Protein AF-A0A521H510-F1 (afdb_monomer_lite)

Sequence (678 aa):
MLIAHLLLVVLGCARPAQAVQDKAAEFQSQFDAALAARDNDGMDRLLQRYKDQAIDLFLLKADARAASPAPALDQWVDGFVASWDRVFKTPFARNYDRYLQLLDAQRRAGRAKLLSQVLAPLNTRHIEAIDKKDSGYWQPIQIEVESLINGLEQTGDLYFLAFACNIKGNAWNLAYNQKGGDNKKALDAYTRCVQARERLGLTNDAFYASVKGIRAEVMSVLGIPDPDAPKGTPAKPKAPPEAIPPVEGTDWANFELQPGFDDRPEQVSQPSDLADLERHSWLQFSVQDPGTAVEIPLLEPKVSLRRRGLNEFVLDGGAALSEPFALQPKPAVVEYERKHADGSVSGHALMLACGSEQDSFQGATLNLALRSEKGSVSTVFVRSVATRTGRTPFGDITFYDLNGDGQFGYSELKQVGENGLIPDTWLYRYDAVMLGKSKRAWPYSPWLANAKGEWFELTLPEPGKAASVRLRPVAPKLGSLKISFKGPKDLELASLVFVSESGATKGLTVDAAGGKGGVVTLPIGRYQFQQGLLRGKDGAEAIILPPASEVVRVDVEEGQAVALDFGAPFRLSVSGKVQGRQLLVDAKTLHVVGAAGERYERLVGAPLFNVEVFVKGGKSAKLAASGTDEMNSDWSRCFVPQDATLTLKEGEKTASVRLALKKHPWFGNLESDWIEVQ

Foldseek 3Di:
DVLLVLLVLLLDPDDDDDDDPPLLVVLVVQCLVCLVVVPLVSNLVSCVVSVSSLVSVLLSLLLVCLVDNDPSSVSSLVSSQVSCCVNVVFCQSVLQSVLSNPQDPVLNVLVSCLSRVQSSVLSVLLVVLQVVLELVSLVVNLVRLVVSLVSCVVSVPLVVNLVSLQSNLQSQDCLRRVPRHDLVSSLVSLVSSLVSCVVSRNCPDPVNVVSVVVNLLSCLVVVHDDPPPDPDDDDPSPQPQLFWAFDPPWDKDKWFWAKDFDPCLVQAQEFFQCSFPDLLSFDKDKDAAAQDWDWRPLAPVTKIWHHNHLFWIWIDQPPDIWDIDGAAQPWDKTKDWHQHPVRDIHIFIKIKHWDDCFDDFLNFTAGQHRDNDHPDIHMMGMFGRMWIWTQDPQAIKIKGDGVRRLWTDDPDWDWDDGFFAFPPDTATTFIWMAGHDDNYTWGDFQKDAYPVRWIKGKDQPDTGVSRMMIIGTIDAQKFKEAEAEPFWPQKAWSWWKKAFPDPSRHRDIGTQRPDDNSIDMDHFGKIWGAKTWIDGPPRWIKIKGAAPVDIDMDGTDGHYYDYDYWHPPKAWDWAWADDQFKIKTDQSRIFIAHPNRITITQGTPFAPAFKWKDWVVFDIDTQHQDHNVVCNVPVSSSHTGHMDMDGHDPPDRKIWMKIWDAQRPTNHTHIHDTDIHD

Secondary structure (DSSP, 8-state):
-HHHHHHHHHH-----SS----HHHHHHHHHHHHHHTT-HHHHHHHHHHSHHHHHHHHHHHHHHHHHS--HHHHHHHHHHHHHHHHHT--SHHHHHHHHHHH--HHHHHHHHHIIIIIIHHHHHHHHHHHHH--HHHHHHHHHHHHHHHHHHHHHT-HHHHHHHHHHHHHHH-TTT-TTT--HHHHHHHHHHHHHHHHHHT--SSHHHHHHHHHHHHHHHHTTPPPTTS-SSS-------TT--PBPTT--PEEEE-EEEE-S-GGGSB-SSGGG-S-GGGSEEEEE-STT-EEEPTT-SS--EEEE-SSSEEEEE-BS-BPPPEE--SS-EEEEEEEE-TTS-EEEEEEEEEE--TTEEETTEEE--PPP-STT--EEEEEEE-EEEEE--TT--EEEE--SSSS-B--SSPPEE--TTSPTT--EE---EEEESS-SBPEEP-SEEE-TTS-EEEEE-SSTBT--EEEEEEE---EEEEEEEEEPPTTEEEEEEEEEE--GGGTT-EEE-TT-BTTEEEEESEEEEEEEEEEEEGGG-EEEEE--TT---EEEE-TT-EEEEEEE-S-EEEEEEEEETTEEEEEEEEEEEE-TTS-EEEEEESS--TTEEEEETTS--EEEPPPPHHHHHH-GGGGTS---EEEEPPTT---EEEEEEEEEETTTEEEE--PEEE-

pLDDT: mean 88.71, std 13.15, range [24.39, 98.31]

Structure (mmCIF, N/CA/C/O backbone):
data_AF-A0A521H510-F1
#
_entry.id   AF-A0A521H510-F1
#
loop_
_atom_site.group_PDB
_atom_site.id
_atom_site.type_symbol
_atom_site.label_atom_id
_atom_site.label_alt_id
_atom_site.label_comp_id
_atom_site.label_asym_id
_atom_site.label_entity_id
_atom_site.label_seq_id
_atom_site.pdbx_PDB_ins_code
_atom_site.Cartn_x
_atom_site.Cartn_y
_atom_site.Cartn_z
_atom_site.occupancy
_atom_site.B_iso_or_equiv
_atom_site.auth_seq_id
_atom_site.auth_comp_id
_atom_site.auth_asym_id
_atom_site.auth_atom_id
_atom_site.pdbx_PDB_model_num
ATOM 1 N N . MET A 1 1 ? -6.915 9.053 44.719 1.00 28.36 1 MET A N 1
ATOM 2 C CA . MET A 1 1 ? -7.710 8.739 43.508 1.00 28.36 1 MET A CA 1
ATOM 3 C C . MET A 1 1 ? -7.028 9.133 42.193 1.00 28.36 1 MET A C 1
ATOM 5 O O . MET A 1 1 ? -7.152 8.360 41.259 1.00 28.36 1 MET A O 1
ATOM 9 N N . LEU A 1 2 ? -6.253 10.228 42.102 1.00 24.39 2 LEU A N 1
ATOM 10 C CA . LEU A 1 2 ? -5.553 10.615 40.854 1.00 24.39 2 LEU A CA 1
ATOM 11 C C . LEU A 1 2 ? -4.438 9.642 40.392 1.00 24.39 2 LEU A C 1
ATOM 13 O O . LEU A 1 2 ? -4.157 9.548 39.204 1.00 24.39 2 LEU A O 1
ATOM 17 N N . ILE A 1 3 ? -3.814 8.899 41.314 1.00 31.09 3 ILE A N 1
ATOM 18 C CA . ILE A 1 3 ? -2.677 8.000 41.020 1.00 31.09 3 ILE A CA 1
ATOM 19 C C . ILE A 1 3 ? -3.128 6.696 40.326 1.00 31.09 3 ILE A C 1
ATOM 21 O O . ILE A 1 3 ? -2.411 6.167 39.484 1.00 31.09 3 ILE A O 1
ATOM 25 N N . ALA A 1 4 ? -4.351 6.223 40.600 1.00 28.03 4 ALA A N 1
ATOM 26 C CA . ALA A 1 4 ? -4.884 4.980 40.032 1.00 28.03 4 ALA A CA 1
ATOM 27 C C . ALA A 1 4 ? -5.248 5.096 38.538 1.00 28.03 4 ALA A C 1
ATOM 29 O O . ALA A 1 4 ? -5.201 4.104 37.824 1.00 28.03 4 ALA A O 1
ATOM 30 N N . HIS A 1 5 ? -5.580 6.300 38.054 1.00 28.05 5 HIS A N 1
ATOM 31 C CA . HIS A 1 5 ? -5.849 6.538 36.629 1.00 28.05 5 HIS A CA 1
ATOM 32 C C . HIS A 1 5 ? -4.570 6.724 35.799 1.00 28.05 5 HIS A C 1
ATOM 34 O O . HIS A 1 5 ? -4.586 6.451 34.605 1.00 28.05 5 HIS A O 1
ATOM 40 N N . LEU A 1 6 ? -3.453 7.143 36.408 1.00 30.81 6 LEU A N 1
ATOM 41 C CA . LEU A 1 6 ? -2.207 7.376 35.670 1.00 30.81 6 LEU A CA 1
ATOM 42 C C . LEU A 1 6 ? -1.414 6.087 35.393 1.00 30.81 6 LEU A C 1
ATOM 44 O O . LEU A 1 6 ? -0.767 5.990 34.358 1.00 30.81 6 LEU A O 1
ATOM 48 N N . LEU A 1 7 ? -1.491 5.081 36.273 1.00 32.25 7 LEU A N 1
ATOM 49 C CA . LEU A 1 7 ? -0.835 3.777 36.074 1.00 32.25 7 LEU A CA 1
ATOM 50 C C . LEU A 1 7 ? -1.462 2.957 34.931 1.00 32.25 7 LEU A C 1
ATOM 52 O O . LEU A 1 7 ? -0.747 2.239 34.236 1.00 32.25 7 LEU A O 1
ATOM 56 N N . LEU A 1 8 ? -2.763 3.136 34.672 1.00 32.47 8 LEU A N 1
ATOM 57 C CA . LEU A 1 8 ? -3.479 2.510 33.551 1.00 32.47 8 LEU A CA 1
ATOM 58 C C . LEU A 1 8 ? -3.035 3.038 32.173 1.00 32.47 8 LEU A C 1
ATOM 60 O O . LEU A 1 8 ? -3.148 2.321 31.184 1.00 32.47 8 LEU A O 1
ATOM 64 N N . VAL A 1 9 ? -2.476 4.251 32.104 1.00 33.69 9 VAL A N 1
ATOM 65 C CA . VAL A 1 9 ? -1.975 4.856 30.852 1.00 33.69 9 VAL A CA 1
ATOM 66 C C . VAL A 1 9 ? -0.532 4.426 30.538 1.00 33.69 9 VAL A C 1
ATOM 68 O O . VAL A 1 9 ? -0.097 4.508 29.395 1.00 33.69 9 VAL A O 1
ATOM 71 N N . VAL A 1 10 ? 0.217 3.919 31.524 1.00 35.44 10 VAL A N 1
ATOM 72 C CA . VAL A 1 10 ? 1.638 3.549 31.355 1.00 35.44 10 VAL A CA 1
ATOM 73 C C . VAL A 1 10 ? 1.835 2.072 30.991 1.00 35.44 10 VAL A C 1
ATOM 75 O O . VAL A 1 10 ? 2.850 1.732 30.390 1.00 35.44 10 VAL A O 1
ATOM 78 N N . LEU A 1 11 ? 0.871 1.199 31.303 1.00 35.53 11 LEU A N 1
ATOM 79 C CA . LEU A 1 11 ? 0.959 -0.252 31.057 1.00 35.53 11 LEU A CA 1
ATOM 80 C C . LEU A 1 11 ? 0.104 -0.747 29.879 1.00 35.53 11 LEU A C 1
ATOM 82 O O . LEU A 1 11 ? 0.284 -1.867 29.407 1.00 35.53 11 LEU A O 1
ATOM 86 N N . GLY A 1 12 ? -0.784 0.093 29.347 1.00 28.39 12 GLY A N 1
ATOM 87 C CA . GLY A 1 12 ? -1.582 -0.241 28.175 1.00 28.39 12 GLY A CA 1
ATOM 88 C C . GLY A 1 12 ? -0.794 -0.042 26.886 1.00 28.39 12 GLY A C 1
ATOM 89 O O . GLY A 1 12 ? -0.550 1.090 26.477 1.00 28.39 12 GLY A O 1
ATOM 90 N N . CYS A 1 13 ? -0.460 -1.133 26.195 1.00 33.91 13 CYS A N 1
ATOM 91 C CA . CYS A 1 13 ? -0.277 -1.085 24.747 1.00 33.91 13 CYS A CA 1
ATOM 92 C C . CYS A 1 13 ? -1.532 -0.428 24.147 1.00 33.91 13 CYS A C 1
ATOM 94 O O . CYS A 1 13 ? -2.598 -1.047 24.125 1.00 33.91 13 CYS A O 1
ATOM 96 N N . ALA A 1 14 ? -1.428 0.831 23.720 1.00 29.92 14 ALA A N 1
ATOM 97 C CA . ALA A 1 14 ? -2.537 1.584 23.156 1.00 29.92 14 ALA A CA 1
ATOM 98 C C . ALA A 1 14 ? -2.890 1.022 21.770 1.00 29.92 14 ALA A C 1
ATOM 100 O O . ALA A 1 14 ? -2.390 1.468 20.743 1.00 29.92 14 ALA A O 1
ATOM 101 N N . ARG A 1 15 ? -3.755 0.005 21.753 1.00 27.97 15 ARG A N 1
ATOM 102 C CA . ARG A 1 15 ? -4.643 -0.263 20.620 1.00 27.97 15 ARG A CA 1
ATOM 103 C C . ARG A 1 15 ? -5.839 0.692 20.719 1.00 27.97 15 ARG A C 1
ATOM 105 O O . ARG A 1 15 ? -6.303 0.936 21.836 1.00 27.97 15 ARG A O 1
ATOM 112 N N . PRO A 1 16 ? -6.341 1.233 19.598 1.00 30.81 16 PRO A N 1
ATOM 113 C CA . PRO A 1 16 ? -7.510 2.098 19.614 1.00 30.81 16 PRO A CA 1
ATOM 114 C C . PRO A 1 16 ? -8.725 1.355 20.180 1.00 30.81 16 PRO A C 1
ATOM 116 O O . PRO A 1 16 ? -8.919 0.153 19.984 1.00 30.81 16 PRO A O 1
ATOM 119 N N . ALA A 1 17 ? -9.518 2.092 20.953 1.00 31.42 17 ALA A N 1
ATOM 120 C CA . ALA A 1 17 ? -10.677 1.596 21.668 1.00 31.42 17 ALA A CA 1
ATOM 121 C C . ALA A 1 17 ? -11.835 1.311 20.699 1.00 31.42 17 ALA A C 1
ATOM 123 O O . ALA A 1 17 ? -12.714 2.148 20.503 1.00 31.42 17 ALA A O 1
ATOM 124 N N . GLN A 1 18 ? -11.869 0.104 20.133 1.00 28.02 18 GLN A N 1
ATOM 125 C CA . GLN A 1 18 ? -13.088 -0.451 19.553 1.00 28.02 18 GLN A CA 1
ATOM 126 C C . GLN A 1 18 ? -13.189 -1.961 19.842 1.00 28.02 18 GLN A C 1
ATOM 128 O O . GLN A 1 18 ? -12.422 -2.775 19.343 1.00 28.02 18 GLN A O 1
ATOM 133 N N . ALA A 1 19 ? -14.129 -2.308 20.731 1.00 31.67 19 ALA A N 1
ATOM 134 C CA . ALA A 1 19 ? -14.704 -3.636 20.987 1.00 31.67 19 ALA A CA 1
ATOM 135 C C . ALA A 1 19 ? -13.761 -4.856 21.143 1.00 31.67 19 ALA A C 1
ATOM 137 O O . ALA A 1 19 ? -14.131 -5.975 20.786 1.00 31.67 19 ALA A O 1
ATOM 138 N N . VAL A 1 20 ? -12.595 -4.700 21.773 1.00 35.41 20 VAL A N 1
ATOM 139 C CA . VAL A 1 20 ? -11.949 -5.829 22.464 1.00 35.41 20 VAL A CA 1
ATOM 140 C C . VAL A 1 20 ? -12.736 -6.038 23.757 1.00 35.41 20 VAL A C 1
ATOM 142 O O . VAL A 1 20 ? -12.781 -5.129 24.580 1.00 35.41 20 VAL A O 1
ATOM 145 N N . GLN A 1 21 ? -13.396 -7.186 23.943 1.00 45.88 21 GLN A N 1
ATOM 146 C CA . GLN A 1 21 ? -13.890 -7.580 25.271 1.00 45.88 21 GLN A CA 1
ATOM 147 C C . GLN A 1 21 ? -12.770 -7.331 26.289 1.00 45.88 21 GLN A C 1
ATOM 149 O O . GLN A 1 21 ? -11.680 -7.883 26.134 1.00 45.88 21 GLN A O 1
ATOM 154 N N . ASP A 1 22 ? -13.010 -6.458 27.268 1.00 75.94 22 ASP A N 1
ATOM 155 C CA . ASP A 1 22 ? -12.006 -6.020 28.236 1.00 75.94 22 ASP A CA 1
ATOM 156 C C . ASP A 1 22 ? -11.557 -7.215 29.096 1.00 75.94 22 ASP A C 1
ATOM 158 O O . ASP A 1 22 ? -12.166 -7.556 30.110 1.00 75.94 22 ASP A O 1
ATOM 162 N N . LYS A 1 23 ? -10.500 -7.902 28.645 1.00 82.38 23 LYS A N 1
ATOM 163 C CA . LYS A 1 23 ? -9.947 -9.101 29.291 1.00 82.38 23 LYS A CA 1
ATOM 164 C C . LYS A 1 23 ? -9.502 -8.829 30.728 1.00 82.38 23 LYS A C 1
ATOM 166 O O . LYS A 1 23 ? -9.475 -9.762 31.526 1.00 82.38 23 LYS A O 1
ATOM 171 N N . ALA A 1 24 ? -9.150 -7.585 31.064 1.00 81.88 24 ALA A N 1
ATOM 172 C CA . ALA A 1 24 ? -8.790 -7.211 32.427 1.00 81.88 24 ALA A CA 1
ATOM 173 C C . ALA A 1 24 ? -10.034 -7.147 33.322 1.00 81.88 24 ALA A C 1
ATOM 175 O O . ALA A 1 24 ? -10.017 -7.706 34.420 1.00 81.88 24 ALA A O 1
ATOM 176 N N . ALA A 1 25 ? -11.132 -6.559 32.833 1.00 86.12 25 ALA A N 1
ATOM 177 C CA . ALA A 1 25 ? -12.419 -6.585 33.529 1.00 86.12 25 ALA A CA 1
ATOM 178 C C . ALA A 1 25 ? -12.971 -8.016 33.672 1.00 86.12 25 ALA A C 1
ATOM 180 O O . ALA A 1 25 ? -13.499 -8.377 34.725 1.00 86.12 25 ALA A O 1
ATOM 181 N N . GLU A 1 26 ? -12.801 -8.852 32.642 1.00 90.25 26 GLU A N 1
ATOM 182 C CA . GLU A 1 26 ? -13.177 -10.267 32.686 1.00 90.25 26 GLU A CA 1
ATOM 183 C C . GLU A 1 26 ? -12.358 -11.038 33.736 1.00 90.25 26 GLU A C 1
ATOM 185 O O . GLU A 1 26 ? -12.943 -11.716 34.586 1.00 90.25 26 GLU A O 1
ATOM 190 N N . PHE A 1 27 ? -11.025 -10.899 33.722 1.00 94.88 27 PHE A N 1
ATOM 191 C CA . PHE A 1 27 ? -10.153 -11.498 34.735 1.00 94.88 27 PHE A CA 1
ATOM 192 C C . PHE A 1 27 ? -10.546 -11.036 36.135 1.00 94.88 27 PHE A C 1
ATOM 194 O O . PHE A 1 27 ? -10.739 -11.873 37.011 1.00 94.88 27 PHE A O 1
ATOM 201 N N . GLN A 1 28 ? -10.716 -9.726 36.341 1.00 94.00 28 GLN A N 1
ATOM 202 C CA . GLN A 1 28 ? -11.084 -9.176 37.639 1.00 94.00 28 GLN A CA 1
ATOM 203 C C . GLN A 1 28 ? -12.392 -9.783 38.150 1.00 94.00 28 GLN A C 1
ATOM 205 O O . GLN A 1 28 ? -12.435 -10.272 39.274 1.00 94.00 28 GLN A O 1
ATOM 210 N N . SER A 1 29 ? -13.440 -9.793 37.324 1.00 94.19 29 SER A N 1
ATOM 211 C CA . SER A 1 29 ? -14.747 -10.320 37.719 1.00 94.19 29 SER A CA 1
ATOM 212 C C . SER A 1 29 ? -14.685 -11.806 38.090 1.00 94.19 29 SER A C 1
ATOM 214 O O . SER A 1 29 ? -15.239 -12.205 39.115 1.00 94.19 29 SER A O 1
ATOM 216 N N . GLN A 1 30 ? -13.987 -12.622 37.294 1.00 96.38 30 GLN A N 1
ATOM 217 C CA . GLN A 1 30 ? -13.863 -14.059 37.551 1.00 96.38 30 GLN A CA 1
ATOM 218 C C . GLN A 1 30 ? -12.960 -14.348 38.755 1.00 96.38 30 GLN A C 1
ATOM 220 O O . GLN A 1 30 ? -13.259 -15.243 39.546 1.00 96.38 30 GLN A O 1
ATOM 225 N N . PHE A 1 31 ? -11.884 -13.579 38.927 1.00 96.94 31 PHE A N 1
ATOM 226 C CA . PHE A 1 31 ? -10.966 -13.731 40.050 1.00 96.94 31 PHE A CA 1
ATOM 227 C C . PHE A 1 31 ? -11.627 -13.310 41.365 1.00 96.94 31 PHE A C 1
ATOM 229 O O . PHE A 1 31 ? -11.515 -14.031 42.351 1.00 96.94 31 PHE A O 1
ATOM 236 N N . ASP A 1 32 ? -12.386 -12.210 41.372 1.00 96.56 32 ASP A N 1
ATOM 237 C CA . ASP A 1 32 ? -13.161 -11.762 42.535 1.00 96.56 32 ASP A CA 1
ATOM 238 C C . ASP A 1 32 ? -14.206 -12.821 42.940 1.00 96.56 32 ASP A C 1
ATOM 240 O O . ASP A 1 32 ? -14.357 -13.126 44.126 1.00 96.56 32 ASP A O 1
ATOM 244 N N . ALA A 1 33 ? -14.879 -13.447 41.966 1.00 95.94 33 ALA A N 1
ATOM 245 C CA . ALA A 1 33 ? -15.822 -14.537 42.219 1.00 95.94 33 ALA A CA 1
ATOM 246 C C . ALA A 1 33 ? -15.136 -15.792 42.792 1.00 95.94 33 ALA A C 1
ATOM 248 O O . ALA A 1 33 ? -15.609 -16.354 43.783 1.00 95.94 33 ALA A O 1
ATOM 249 N N . ALA A 1 34 ? -14.004 -16.210 42.213 1.00 96.50 34 ALA A N 1
ATOM 250 C CA . ALA A 1 34 ? -13.229 -17.353 42.697 1.00 96.50 34 ALA A CA 1
ATOM 251 C C . ALA A 1 34 ? -12.675 -17.106 44.112 1.00 96.50 34 ALA A C 1
ATOM 253 O O . ALA A 1 34 ? -12.758 -17.978 44.978 1.00 96.50 34 ALA A O 1
ATOM 254 N N . LEU A 1 35 ? -12.190 -15.892 44.381 1.00 96.06 35 LEU A N 1
ATOM 255 C CA . LEU A 1 35 ? -11.701 -15.474 45.692 1.00 96.06 35 LEU A CA 1
ATOM 256 C C . LEU A 1 35 ? -12.816 -15.489 46.747 1.00 96.06 35 LEU A C 1
ATOM 258 O O . LEU A 1 35 ? -12.615 -16.011 47.847 1.00 96.06 35 LEU A O 1
ATOM 262 N N . ALA A 1 36 ? -14.002 -14.966 46.416 1.00 94.31 36 ALA A N 1
ATOM 263 C CA . ALA A 1 36 ? -15.166 -14.985 47.302 1.00 94.31 36 ALA A CA 1
ATOM 264 C C . ALA A 1 36 ? -15.626 -16.418 47.622 1.00 94.31 36 ALA A C 1
ATOM 266 O O . ALA A 1 36 ? -15.984 -16.714 48.763 1.00 94.31 36 ALA A O 1
ATOM 267 N N . ALA A 1 37 ? -15.551 -17.320 46.639 1.00 94.69 37 ALA A N 1
ATOM 268 C CA . ALA A 1 37 ? -15.860 -18.740 46.797 1.00 94.69 37 ALA A CA 1
ATOM 269 C C . ALA A 1 37 ? -14.739 -19.557 47.474 1.00 94.69 37 ALA A C 1
ATOM 271 O O . ALA A 1 37 ? -14.943 -20.735 47.763 1.00 94.69 37 ALA A O 1
ATOM 272 N N . ARG A 1 38 ? -13.566 -18.956 47.737 1.00 94.94 38 ARG A N 1
ATOM 273 C CA . ARG A 1 38 ? -12.333 -19.647 48.170 1.00 94.94 38 ARG A CA 1
ATOM 274 C C . ARG A 1 38 ? -11.912 -20.782 47.218 1.00 94.94 38 ARG A C 1
ATOM 276 O O . ARG A 1 38 ? -11.317 -21.770 47.649 1.00 94.94 38 ARG A O 1
ATOM 283 N N . ASP A 1 39 ? -12.208 -20.631 45.928 1.00 96.50 39 ASP A N 1
ATOM 284 C CA . ASP A 1 39 ? -11.853 -21.577 44.869 1.00 96.50 39 ASP A CA 1
ATOM 285 C C . ASP A 1 39 ? -10.398 -21.361 44.421 1.00 96.50 39 ASP A C 1
ATOM 287 O O . ASP A 1 39 ? -10.106 -20.591 43.501 1.00 96.50 39 ASP A O 1
ATOM 291 N N . ASN A 1 40 ? -9.467 -22.035 45.103 1.00 95.62 40 ASN A N 1
ATOM 292 C CA . ASN A 1 40 ? -8.037 -21.953 44.796 1.00 95.62 40 ASN A CA 1
ATOM 293 C C . ASN A 1 40 ? -7.705 -22.436 43.378 1.00 95.62 40 ASN A C 1
ATOM 295 O O . ASN A 1 40 ? -6.903 -21.796 42.701 1.00 95.62 40 ASN A O 1
ATOM 299 N N . ASP A 1 41 ? -8.347 -23.508 42.910 1.00 93.38 41 ASP A N 1
ATOM 300 C CA . ASP A 1 41 ? -8.105 -24.067 41.576 1.00 93.38 41 ASP A CA 1
ATOM 301 C C . ASP A 1 41 ? -8.668 -23.157 40.475 1.00 93.38 41 ASP A C 1
ATOM 303 O O . ASP A 1 41 ? -8.132 -23.090 39.366 1.00 93.38 41 ASP A O 1
ATOM 307 N N . GLY A 1 42 ? -9.772 -22.460 40.756 1.00 94.75 42 GLY A N 1
ATOM 308 C CA . GLY A 1 42 ? -10.321 -21.408 39.905 1.00 94.75 42 GLY A CA 1
ATOM 309 C C . GLY A 1 42 ? -9.362 -20.227 39.767 1.00 94.75 42 GLY A C 1
ATOM 310 O O . GLY A 1 42 ? -9.024 -19.851 38.644 1.00 94.75 42 GLY A O 1
ATOM 311 N N . MET A 1 43 ? -8.861 -19.693 40.887 1.00 96.69 43 MET A N 1
ATOM 312 C CA . MET A 1 43 ? -7.863 -18.612 40.885 1.00 96.69 43 MET A CA 1
ATOM 313 C C . MET A 1 43 ? -6.601 -19.003 40.100 1.00 96.69 43 MET A C 1
ATOM 315 O O . MET A 1 43 ? -6.151 -18.251 39.234 1.00 96.69 43 MET A O 1
ATOM 319 N N . ASP A 1 44 ? -6.086 -20.213 40.331 1.00 96.25 44 ASP A N 1
ATOM 320 C CA . ASP A 1 44 ? -4.866 -20.715 39.694 1.00 96.25 44 ASP A CA 1
ATOM 321 C C . ASP A 1 44 ? -5.028 -20.845 38.164 1.00 96.25 44 ASP A C 1
ATOM 323 O O . ASP A 1 44 ? -4.159 -20.418 37.396 1.00 96.25 44 ASP A O 1
ATOM 327 N N . ARG A 1 45 ? -6.178 -21.355 37.695 1.00 93.44 45 ARG A N 1
ATOM 328 C CA . ARG A 1 45 ? -6.511 -21.433 36.258 1.00 93.44 45 ARG A CA 1
ATOM 329 C C . ARG A 1 45 ? -6.647 -20.056 35.610 1.00 93.44 45 ARG A C 1
ATOM 331 O O . ARG A 1 45 ? -6.214 -19.870 34.471 1.00 93.44 45 ARG A O 1
ATOM 338 N N . LEU A 1 46 ? -7.225 -19.086 36.318 1.00 94.25 46 LEU A N 1
ATOM 339 C CA . LEU A 1 46 ? -7.366 -17.717 35.818 1.00 94.25 46 LEU A CA 1
ATOM 340 C C . LEU A 1 46 ? -6.006 -17.037 35.642 1.00 94.25 46 LEU A C 1
ATOM 342 O O . LEU A 1 46 ? -5.790 -16.404 34.610 1.00 94.25 46 LEU A O 1
ATOM 346 N N . LEU A 1 47 ? -5.067 -17.225 36.577 1.00 94.06 47 LEU A N 1
ATOM 347 C CA . LEU A 1 47 ? -3.701 -16.705 36.439 1.00 94.06 47 LEU A CA 1
ATOM 348 C C . LEU A 1 47 ? -2.952 -17.309 35.246 1.00 94.06 47 LEU A C 1
ATOM 350 O O . LEU A 1 47 ? -2.206 -16.605 34.568 1.00 94.06 47 LEU A O 1
ATOM 354 N N . GLN A 1 48 ? -3.147 -18.598 34.956 1.00 90.56 48 GLN A N 1
ATOM 355 C CA . GLN A 1 48 ? -2.559 -19.225 33.767 1.00 90.56 48 GLN A CA 1
ATOM 356 C C . GLN A 1 48 ? -3.143 -18.654 32.468 1.00 90.56 48 GLN A C 1
ATOM 358 O O . GLN A 1 48 ? -2.398 -18.425 31.516 1.00 90.56 48 GLN A O 1
ATOM 363 N N . ARG A 1 49 ? -4.460 -18.409 32.436 1.00 92.62 49 ARG A N 1
ATOM 364 C CA . ARG A 1 49 ? -5.187 -17.928 31.249 1.00 92.62 49 ARG A CA 1
ATOM 365 C C . ARG A 1 49 ? -4.977 -16.438 30.962 1.00 92.62 49 ARG A C 1
ATOM 367 O O . ARG A 1 49 ? -4.856 -16.068 29.799 1.00 92.62 49 ARG A O 1
ATOM 374 N N . TYR A 1 50 ? -4.947 -15.599 31.996 1.00 92.06 50 TYR A N 1
ATOM 375 C CA . TYR A 1 50 ? -4.932 -14.132 31.897 1.00 92.06 50 TYR A CA 1
ATOM 376 C C . TYR A 1 50 ? -3.649 -13.512 32.464 1.00 92.06 50 TYR A C 1
ATOM 378 O O . TYR A 1 50 ? -3.682 -12.415 33.013 1.00 92.06 50 TYR A O 1
ATOM 386 N N . LYS A 1 51 ? -2.518 -14.221 32.370 1.00 90.69 51 LYS A N 1
ATOM 387 C CA . LYS A 1 51 ? -1.264 -13.887 33.066 1.00 90.69 51 LYS A CA 1
ATOM 388 C C . LYS A 1 51 ? -0.880 -12.403 33.004 1.00 90.69 51 LYS A C 1
ATOM 390 O O . LYS A 1 51 ? -0.642 -11.812 34.051 1.00 90.69 51 LYS A O 1
ATOM 395 N N . ASP A 1 52 ? -0.836 -11.806 31.814 1.00 86.31 52 ASP A N 1
ATOM 396 C CA . ASP A 1 52 ? -0.378 -10.419 31.656 1.00 86.31 52 ASP A CA 1
ATOM 397 C C . ASP A 1 52 ? -1.375 -9.420 32.273 1.00 86.31 52 ASP A C 1
ATOM 399 O O . ASP A 1 52 ? -0.983 -8.569 33.067 1.00 86.31 52 ASP A O 1
ATOM 403 N N . GLN A 1 53 ? -2.682 -9.594 32.022 1.00 90.94 53 GLN A N 1
ATOM 404 C CA . GLN A 1 53 ? -3.730 -8.762 32.640 1.00 90.94 53 GLN A CA 1
ATOM 405 C C . GLN A 1 53 ? -3.741 -8.901 34.170 1.00 90.94 53 GLN A C 1
ATOM 407 O O . GLN A 1 53 ? -4.017 -7.944 34.895 1.00 90.94 53 GLN A O 1
ATOM 412 N N . ALA A 1 54 ? -3.437 -10.101 34.663 1.00 93.19 54 ALA A N 1
ATOM 413 C CA . ALA A 1 54 ? -3.365 -10.404 36.079 1.00 93.19 54 ALA A CA 1
ATOM 414 C C . ALA A 1 54 ? -2.191 -9.680 36.759 1.00 93.19 54 ALA A C 1
ATOM 416 O O . ALA A 1 54 ? -2.368 -9.149 37.856 1.00 93.19 54 ALA A O 1
ATOM 417 N N . ILE A 1 55 ? -1.025 -9.603 36.100 1.00 93.38 55 ILE A N 1
ATOM 418 C CA . ILE A 1 55 ? 0.128 -8.818 36.570 1.00 93.38 55 ILE A CA 1
ATOM 419 C C . ILE A 1 55 ? -0.253 -7.338 36.675 1.00 93.38 55 ILE A C 1
ATOM 421 O O . ILE A 1 55 ? -0.075 -6.754 37.742 1.00 93.38 55 ILE A O 1
ATOM 425 N N . ASP A 1 56 ? -0.824 -6.744 35.625 1.00 88.62 56 ASP A N 1
ATOM 426 C CA . ASP A 1 56 ? -1.175 -5.316 35.613 1.00 88.62 56 ASP A CA 1
ATOM 427 C C . ASP A 1 56 ? -2.155 -4.949 36.737 1.00 88.62 56 ASP A C 1
ATOM 429 O O . ASP A 1 56 ? -1.950 -3.980 37.477 1.00 88.62 56 ASP A O 1
ATOM 433 N N . LEU A 1 57 ? -3.198 -5.766 36.919 1.00 93.00 57 LEU A N 1
ATOM 434 C CA . LEU A 1 57 ? -4.180 -5.557 37.979 1.00 93.00 57 LEU A CA 1
ATOM 435 C C . LEU A 1 57 ? -3.569 -5.741 39.375 1.00 93.00 57 LEU A C 1
ATOM 437 O O . LEU A 1 57 ? -3.909 -5.000 40.302 1.00 93.00 57 LEU A O 1
ATOM 441 N N . PHE A 1 58 ? -2.654 -6.701 39.531 1.00 96.56 58 PHE A N 1
ATOM 442 C CA . PHE A 1 58 ? -1.925 -6.905 40.778 1.00 96.56 58 PHE A CA 1
ATOM 443 C C . PHE A 1 58 ? -1.055 -5.700 41.137 1.00 96.56 58 PHE A C 1
ATOM 445 O O . PHE A 1 58 ? -1.126 -5.242 42.276 1.00 96.56 58 PHE A O 1
ATOM 452 N N . LEU A 1 59 ? -0.298 -5.139 40.188 1.00 94.38 59 LEU A N 1
ATOM 453 C CA . LEU A 1 59 ? 0.529 -3.950 40.432 1.00 94.38 59 LEU A CA 1
ATOM 454 C C . LEU A 1 59 ? -0.322 -2.784 40.950 1.00 94.38 59 LEU A C 1
ATOM 456 O O . LEU A 1 59 ? 0.048 -2.137 41.929 1.00 94.38 59 LEU A O 1
ATOM 460 N N . LEU A 1 60 ? -1.492 -2.558 40.341 1.00 91.06 60 LEU A N 1
ATOM 461 C CA . LEU A 1 60 ? -2.430 -1.513 40.753 1.00 91.06 60 LEU A CA 1
ATOM 462 C C . LEU A 1 60 ? -2.973 -1.748 42.172 1.00 91.06 60 LEU A C 1
ATOM 464 O O . LEU A 1 60 ? -3.000 -0.826 42.991 1.00 91.06 60 LEU A O 1
ATOM 468 N N . LYS A 1 61 ? -3.422 -2.972 42.475 1.00 94.19 61 LYS A N 1
ATOM 469 C CA . LYS A 1 61 ? -4.028 -3.302 43.774 1.00 94.19 61 LYS A CA 1
ATOM 470 C C . LYS A 1 61 ? -3.001 -3.388 44.903 1.00 94.19 61 LYS A C 1
ATOM 472 O O . LYS A 1 61 ? -3.317 -2.963 46.012 1.00 94.19 61 LYS A O 1
ATOM 477 N N . ALA A 1 62 ? -1.786 -3.860 44.635 1.00 94.69 62 ALA A N 1
ATOM 478 C CA . ALA A 1 62 ? -0.691 -3.864 45.603 1.00 94.69 62 ALA A CA 1
ATOM 479 C C . ALA A 1 62 ? -0.266 -2.431 45.973 1.00 94.69 62 ALA A C 1
ATOM 481 O O . ALA A 1 62 ? -0.089 -2.122 47.152 1.00 94.69 62 ALA A O 1
ATOM 482 N N . ASP A 1 63 ? -0.195 -1.519 44.996 1.00 91.50 63 ASP A N 1
ATOM 483 C CA . ASP A 1 63 ? 0.103 -0.104 45.263 1.00 91.50 63 ASP A CA 1
ATOM 484 C C . ASP A 1 63 ? -1.036 0.566 46.053 1.00 91.50 63 ASP A C 1
ATOM 486 O O . ASP A 1 63 ? -0.798 1.288 47.024 1.00 91.50 63 ASP A O 1
ATOM 490 N N . ALA A 1 64 ? -2.294 0.254 45.713 1.00 90.75 64 ALA A N 1
ATOM 491 C CA . ALA A 1 64 ? -3.457 0.715 46.470 1.00 90.75 64 ALA A CA 1
ATOM 492 C C . ALA A 1 64 ? -3.452 0.202 47.921 1.00 90.75 64 ALA A C 1
ATOM 494 O O . ALA A 1 64 ? -3.701 0.987 48.837 1.00 90.75 64 ALA A O 1
ATOM 495 N N . ARG A 1 65 ? -3.117 -1.078 48.140 1.00 92.94 65 ARG A N 1
ATOM 496 C CA . ARG A 1 65 ? -2.968 -1.685 49.472 1.00 92.94 65 ARG A CA 1
ATOM 497 C C . ARG A 1 65 ? -1.902 -0.961 50.291 1.00 92.94 65 ARG A C 1
ATOM 499 O O . ARG A 1 65 ? -2.150 -0.625 51.442 1.00 92.94 65 ARG A O 1
ATOM 506 N N . ALA A 1 66 ? -0.737 -0.690 49.703 1.00 90.19 66 ALA A N 1
ATOM 507 C CA . ALA A 1 66 ? 0.357 0.002 50.384 1.00 90.19 66 ALA A CA 1
ATOM 508 C C . ALA A 1 66 ? 0.037 1.474 50.709 1.00 90.19 66 ALA A C 1
ATOM 510 O O . ALA A 1 66 ? 0.550 2.021 51.687 1.00 90.19 66 ALA A O 1
ATOM 511 N N . ALA A 1 67 ? -0.795 2.132 49.898 1.00 87.56 67 ALA A N 1
ATOM 512 C CA . ALA A 1 67 ? -1.193 3.522 50.111 1.00 87.56 67 ALA A CA 1
ATOM 513 C C . ALA A 1 67 ? -2.350 3.671 51.110 1.00 87.56 67 ALA A C 1
ATOM 515 O O . ALA A 1 67 ? -2.372 4.624 51.887 1.00 87.56 67 ALA A O 1
ATOM 516 N N . SER A 1 68 ? -3.325 2.762 51.067 1.00 88.69 68 SER A N 1
ATOM 517 C CA . SER A 1 68 ? -4.523 2.797 51.904 1.00 88.69 68 SER A CA 1
ATOM 518 C C . SER A 1 68 ? -5.026 1.374 52.166 1.00 88.69 68 SER A C 1
ATOM 520 O O . SER A 1 68 ? -5.916 0.907 51.448 1.00 88.69 68 SER A O 1
ATOM 522 N N . PRO A 1 69 ? -4.492 0.688 53.194 1.00 83.94 69 PRO A N 1
ATOM 523 C CA . PRO A 1 69 ? -4.898 -0.670 53.532 1.00 83.94 69 PRO A CA 1
ATOM 524 C C . PRO A 1 69 ? -6.409 -0.762 53.745 1.00 83.94 69 PRO A C 1
ATOM 526 O O . PRO A 1 69 ? -7.012 0.074 54.421 1.00 83.94 69 PRO A O 1
ATOM 529 N N . ALA A 1 70 ? -7.024 -1.779 53.153 1.00 89.88 70 ALA A N 1
ATOM 530 C CA . ALA A 1 70 ? -8.443 -2.062 53.293 1.00 89.88 70 ALA A CA 1
ATOM 531 C C . ALA A 1 70 ? -8.637 -3.582 53.300 1.00 89.88 70 ALA A C 1
ATOM 533 O O . ALA A 1 70 ? -8.023 -4.247 52.463 1.00 89.88 70 ALA A O 1
ATOM 534 N N . PRO A 1 71 ? -9.533 -4.142 54.136 1.00 92.00 71 PRO A N 1
ATOM 535 C CA . PRO A 1 71 ? -9.690 -5.594 54.255 1.00 92.00 71 PRO A CA 1
ATOM 536 C C . PRO A 1 71 ? -9.938 -6.310 52.919 1.00 92.00 71 PRO A C 1
ATOM 538 O O . PRO A 1 71 ? -9.414 -7.394 52.684 1.00 92.00 71 PRO A O 1
ATOM 541 N N . ALA A 1 72 ? -10.695 -5.681 52.014 1.00 89.94 72 ALA A N 1
ATOM 542 C CA . ALA A 1 72 ? -10.950 -6.221 50.679 1.00 89.94 72 ALA A CA 1
ATOM 543 C C . ALA A 1 72 ? -9.693 -6.239 49.787 1.00 89.94 72 ALA A C 1
ATOM 545 O O . ALA A 1 72 ? -9.520 -7.161 48.995 1.00 89.94 72 ALA A O 1
ATOM 546 N N . LEU A 1 73 ? -8.809 -5.240 49.912 1.00 92.56 73 LEU A N 1
ATOM 547 C CA . LEU A 1 73 ? -7.533 -5.205 49.192 1.00 92.56 73 LEU A CA 1
ATOM 548 C C . LEU A 1 73 ? -6.540 -6.206 49.781 1.00 92.56 73 LEU A C 1
ATOM 550 O O . LEU A 1 73 ? -5.870 -6.884 49.011 1.00 92.56 73 LEU A O 1
ATOM 554 N N . ASP A 1 74 ? -6.486 -6.338 51.109 1.00 93.69 74 ASP A N 1
ATOM 555 C CA . ASP A 1 74 ? -5.648 -7.339 51.776 1.00 93.69 74 ASP A CA 1
ATOM 556 C C . ASP A 1 74 ? -6.025 -8.748 51.316 1.00 93.69 74 ASP A C 1
ATOM 558 O O . ASP A 1 74 ? -5.177 -9.477 50.808 1.00 93.69 74 ASP A O 1
ATOM 562 N N . GLN A 1 75 ? -7.316 -9.093 51.378 1.00 95.31 75 GLN A N 1
ATOM 563 C CA . GLN A 1 75 ? -7.811 -10.395 50.931 1.00 95.31 75 GLN A CA 1
ATOM 564 C C . GLN A 1 75 ? -7.487 -10.662 49.454 1.00 95.31 75 GLN A C 1
ATOM 566 O O . GLN A 1 75 ? -7.111 -11.778 49.096 1.00 95.31 75 GLN A O 1
ATOM 571 N N . TRP A 1 76 ? -7.633 -9.649 48.596 1.00 97.19 76 TRP A N 1
ATOM 572 C CA . TRP A 1 76 ? -7.365 -9.786 47.168 1.00 97.19 76 TRP A CA 1
ATOM 573 C C . TRP A 1 76 ? -5.880 -9.987 46.873 1.00 97.19 76 TRP A C 1
ATOM 575 O O . TRP A 1 76 ? -5.516 -10.922 46.161 1.00 97.19 76 TRP A O 1
ATOM 585 N N . VAL A 1 77 ? -5.020 -9.132 47.432 1.00 97.62 77 VAL A N 1
ATOM 586 C CA . VAL A 1 77 ? -3.569 -9.180 47.211 1.00 97.62 77 VAL A CA 1
ATOM 587 C C . VAL A 1 77 ? -2.983 -10.457 47.804 1.00 97.62 77 VAL A C 1
ATOM 589 O O . VAL A 1 77 ? -2.221 -11.135 47.120 1.00 97.62 77 VAL A O 1
ATOM 592 N N . ASP A 1 78 ? -3.388 -10.852 49.013 1.00 97.44 78 ASP A N 1
ATOM 593 C CA . ASP A 1 78 ? -2.923 -12.097 49.633 1.00 97.44 78 ASP A CA 1
ATOM 594 C C . ASP A 1 78 ? -3.384 -13.329 48.834 1.00 97.44 78 ASP A C 1
ATOM 596 O O . ASP A 1 78 ? -2.603 -14.261 48.619 1.00 97.44 78 ASP A O 1
ATOM 600 N N . GLY A 1 79 ? -4.625 -13.317 48.328 1.00 97.06 79 GLY A N 1
ATOM 601 C CA . GLY A 1 79 ? -5.150 -14.356 47.438 1.00 97.06 79 GLY A CA 1
ATOM 602 C C . GLY A 1 79 ? -4.355 -14.473 46.134 1.00 97.06 79 GLY A C 1
ATOM 603 O O . GLY A 1 79 ? -3.976 -15.579 45.738 1.00 97.06 79 GLY A O 1
ATOM 604 N N . PHE A 1 80 ? -4.032 -13.338 45.507 1.00 98.12 80 PHE A N 1
ATOM 605 C CA . PHE A 1 80 ? -3.187 -13.286 44.315 1.00 98.12 80 PHE A CA 1
ATOM 606 C C . PHE A 1 80 ? -1.777 -13.809 44.591 1.00 98.12 80 PHE A C 1
ATOM 608 O O . PHE A 1 80 ? -1.298 -14.666 43.853 1.00 98.12 80 PHE A O 1
ATOM 615 N N . VAL A 1 81 ? -1.116 -13.334 45.653 1.00 97.88 81 VAL A N 1
ATOM 616 C CA . VAL A 1 81 ? 0.246 -13.759 46.019 1.00 97.88 81 VAL A CA 1
ATOM 617 C C . VAL A 1 81 ? 0.287 -15.269 46.251 1.00 97.88 81 VAL A C 1
ATOM 619 O O . VAL A 1 81 ? 1.148 -15.952 45.696 1.00 97.88 81 VAL A O 1
ATOM 622 N N . ALA A 1 82 ? -0.678 -15.811 47.000 1.00 96.19 82 ALA A N 1
ATOM 623 C CA . ALA A 1 82 ? -0.761 -17.243 47.259 1.00 96.19 82 ALA A CA 1
ATOM 624 C C . ALA A 1 82 ? -0.997 -18.061 45.978 1.00 96.19 82 ALA A C 1
ATOM 626 O O . ALA A 1 82 ? -0.391 -19.119 45.809 1.00 96.19 82 ALA A O 1
ATOM 627 N N . SER A 1 83 ? -1.864 -17.591 45.077 1.00 96.75 83 SER A N 1
ATOM 628 C CA . SER A 1 83 ? -2.129 -18.251 43.793 1.00 96.75 83 SER A CA 1
ATOM 629 C C . SER A 1 83 ? -0.917 -18.180 42.855 1.00 96.75 83 SER A C 1
ATOM 631 O O . SER A 1 83 ? -0.509 -19.196 42.293 1.00 96.75 83 SER A O 1
ATOM 633 N N . TRP A 1 84 ? -0.246 -17.028 42.768 1.00 96.50 84 TRP A N 1
ATOM 634 C CA . TRP A 1 84 ? 0.975 -16.856 41.979 1.00 96.50 84 TRP A CA 1
ATOM 635 C C . TRP A 1 84 ? 2.091 -17.806 42.430 1.00 96.50 84 TRP A C 1
ATOM 637 O O . TRP A 1 84 ? 2.708 -18.485 41.602 1.00 96.50 84 TRP A O 1
ATOM 647 N N . ASP A 1 85 ? 2.312 -17.901 43.745 1.00 93.31 85 ASP A N 1
ATOM 648 C CA . ASP A 1 85 ? 3.310 -18.792 44.343 1.00 93.31 85 ASP A CA 1
ATOM 649 C C . ASP A 1 85 ? 3.032 -20.271 44.010 1.00 93.31 85 ASP A C 1
ATOM 651 O O . ASP A 1 85 ? 3.970 -21.028 43.745 1.00 93.31 85 ASP A O 1
ATOM 655 N N . ARG A 1 86 ? 1.758 -20.692 43.971 1.00 93.88 86 ARG A N 1
ATOM 656 C CA . ARG A 1 86 ? 1.372 -22.062 43.584 1.00 93.88 86 ARG A CA 1
ATOM 657 C C . ARG A 1 86 ? 1.580 -22.330 42.096 1.00 93.88 86 ARG A C 1
ATOM 659 O O . ARG A 1 86 ? 2.151 -23.362 41.735 1.00 93.88 86 ARG A O 1
ATOM 666 N N . VAL A 1 87 ? 1.115 -21.415 41.247 1.00 93.81 87 VAL A N 1
ATOM 667 C CA . VAL A 1 87 ? 1.055 -21.602 39.791 1.00 93.81 87 VAL A CA 1
ATOM 668 C C . VAL A 1 87 ? 2.430 -21.483 39.152 1.00 93.81 87 VAL A C 1
ATOM 670 O O . VAL A 1 87 ? 2.845 -22.358 38.392 1.00 93.81 87 VAL A O 1
ATOM 673 N N . PHE A 1 88 ? 3.134 -20.390 39.435 1.00 91.06 88 PHE A N 1
ATOM 674 C CA . PHE A 1 88 ? 4.356 -20.031 38.720 1.00 91.06 88 PHE A CA 1
ATOM 675 C C . PHE A 1 88 ? 5.621 -20.320 39.513 1.00 91.06 88 PHE A C 1
ATOM 677 O O . PHE A 1 88 ? 6.696 -20.384 38.921 1.00 91.06 88 PHE A O 1
ATOM 684 N N . LYS A 1 89 ? 5.498 -20.546 40.828 1.00 91.75 89 LYS A N 1
ATOM 685 C CA . LYS A 1 89 ? 6.616 -20.902 41.715 1.00 91.75 89 LYS A CA 1
ATOM 686 C C . LYS A 1 89 ? 7.769 -19.899 41.643 1.00 91.75 89 LYS A C 1
ATOM 688 O O . LYS A 1 89 ? 8.934 -20.269 41.787 1.00 91.75 89 LYS A O 1
ATOM 693 N N . THR A 1 90 ? 7.443 -18.626 41.427 1.00 93.62 90 THR A N 1
ATOM 694 C CA . THR A 1 90 ? 8.404 -17.523 41.449 1.00 93.62 90 THR A CA 1
ATOM 695 C C . THR A 1 90 ? 8.049 -16.540 42.560 1.00 93.62 90 THR A C 1
ATOM 697 O O . THR A 1 90 ? 6.870 -16.355 42.852 1.00 93.62 90 THR A O 1
ATOM 700 N N . PRO A 1 91 ? 9.036 -15.860 43.170 1.00 93.00 91 PRO A N 1
ATOM 701 C CA . PRO A 1 91 ? 8.775 -14.973 44.298 1.00 93.00 91 PRO A CA 1
ATOM 702 C C . PRO A 1 91 ? 8.237 -13.592 43.885 1.00 93.00 91 PRO A C 1
ATOM 704 O O . PRO A 1 91 ? 8.161 -12.716 44.741 1.00 93.00 91 PRO A O 1
ATOM 707 N N . PHE A 1 92 ? 7.882 -13.368 42.610 1.00 96.75 92 PHE A N 1
ATOM 708 C CA . PHE A 1 92 ? 7.508 -12.051 42.073 1.00 96.75 92 PHE A CA 1
ATOM 709 C C . PHE A 1 92 ? 6.453 -11.328 42.913 1.00 96.75 92 PHE A C 1
ATOM 711 O O . PHE A 1 92 ? 6.739 -10.256 43.447 1.00 96.75 92 PHE A O 1
ATOM 718 N N . ALA A 1 93 ? 5.252 -11.903 43.030 1.00 96.19 93 ALA A N 1
ATOM 719 C CA . ALA A 1 93 ? 4.124 -11.221 43.659 1.00 96.19 93 ALA A CA 1
ATOM 720 C C . ALA A 1 93 ? 4.450 -10.874 45.120 1.00 96.19 93 ALA A C 1
ATOM 722 O O . ALA A 1 93 ? 4.280 -9.740 45.565 1.00 96.19 93 ALA A O 1
ATOM 723 N N . ARG A 1 94 ? 5.045 -11.827 45.842 1.00 95.81 94 ARG A N 1
ATOM 724 C CA . ARG A 1 94 ? 5.492 -11.637 47.222 1.00 95.81 94 ARG A CA 1
ATOM 725 C C . ARG A 1 94 ? 6.572 -10.559 47.352 1.00 95.81 94 ARG A C 1
ATOM 727 O O . ARG A 1 94 ? 6.500 -9.728 48.254 1.00 95.81 94 ARG A O 1
ATOM 734 N N . ASN A 1 95 ? 7.585 -10.580 46.486 1.00 94.69 95 ASN A N 1
ATOM 735 C CA . ASN A 1 95 ? 8.688 -9.620 46.512 1.00 94.69 95 ASN A CA 1
ATOM 736 C C . ASN A 1 95 ? 8.197 -8.204 46.220 1.00 94.69 95 ASN A C 1
ATOM 738 O O . ASN A 1 95 ? 8.616 -7.269 46.901 1.00 94.69 95 ASN A O 1
ATOM 742 N N . TYR A 1 96 ? 7.314 -8.051 45.231 1.00 96.50 96 TYR A N 1
ATOM 743 C CA . TYR A 1 96 ? 6.799 -6.749 44.832 1.00 96.50 96 TYR A CA 1
ATOM 744 C C . TYR A 1 96 ? 5.862 -6.143 45.882 1.00 96.50 96 TYR A C 1
ATOM 746 O O . TYR A 1 96 ? 6.039 -4.983 46.250 1.00 96.50 96 TYR A O 1
ATOM 754 N N . ASP A 1 97 ? 4.925 -6.926 46.429 1.00 96.19 97 ASP A N 1
ATOM 755 C CA . ASP A 1 97 ? 4.055 -6.452 47.514 1.00 96.19 97 ASP A CA 1
ATOM 756 C C . ASP A 1 97 ? 4.887 -6.063 48.744 1.00 96.19 97 ASP A C 1
ATOM 758 O O . ASP A 1 97 ? 4.799 -4.937 49.233 1.00 96.19 97 ASP A O 1
ATOM 762 N N . ARG A 1 98 ? 5.811 -6.932 49.179 1.00 94.31 98 ARG A N 1
ATOM 763 C CA . ARG A 1 98 ? 6.706 -6.636 50.309 1.00 94.31 98 ARG A CA 1
ATOM 764 C C . ARG A 1 98 ? 7.531 -5.371 50.080 1.00 94.31 98 ARG A C 1
ATOM 766 O O . ARG A 1 98 ? 7.721 -4.596 51.014 1.00 94.31 98 ARG A O 1
ATOM 773 N N . TYR A 1 99 ? 8.030 -5.167 48.865 1.00 96.00 99 TYR A N 1
ATOM 774 C CA . TYR A 1 99 ? 8.734 -3.947 48.490 1.00 96.00 99 TYR A CA 1
ATOM 775 C C . TYR A 1 99 ? 7.867 -2.704 48.742 1.00 96.00 99 TYR A C 1
ATOM 777 O O . TYR A 1 99 ? 8.301 -1.800 49.456 1.00 96.00 99 TYR A O 1
ATOM 785 N N . LEU A 1 100 ? 6.633 -2.683 48.229 1.00 95.12 100 LEU A N 1
ATOM 786 C CA . LEU A 1 100 ? 5.722 -1.545 48.373 1.00 95.12 100 LEU A CA 1
ATOM 787 C C . LEU A 1 100 ? 5.353 -1.262 49.837 1.00 95.12 100 LEU A C 1
ATOM 789 O O . LEU A 1 100 ? 5.292 -0.094 50.243 1.00 95.12 100 LEU A O 1
ATOM 793 N N . GLN A 1 101 ? 5.159 -2.314 50.638 1.00 92.81 101 GLN A N 1
ATOM 794 C CA . GLN A 1 101 ? 4.877 -2.200 52.073 1.00 92.81 101 GLN A CA 1
ATOM 795 C C . GLN A 1 101 ? 6.062 -1.619 52.863 1.00 92.81 101 GLN A C 1
ATOM 797 O O . GLN A 1 101 ? 5.860 -0.901 53.840 1.00 92.81 101 GLN A O 1
ATOM 802 N N . LEU A 1 102 ? 7.301 -1.885 52.432 1.00 93.19 102 LEU A N 1
ATOM 803 C CA . LEU A 1 102 ? 8.526 -1.407 53.087 1.00 93.19 102 LEU A CA 1
ATOM 804 C C . LEU A 1 102 ? 8.979 -0.010 52.633 1.00 93.19 102 LEU A C 1
ATOM 806 O O . LEU A 1 102 ? 9.960 0.513 53.167 1.00 93.19 102 LEU A O 1
ATOM 810 N N . LEU A 1 103 ? 8.302 0.605 51.660 1.00 93.00 103 LEU A N 1
ATOM 811 C CA . LEU A 1 103 ? 8.607 1.973 51.251 1.00 93.00 103 LEU A CA 1
ATOM 812 C C . LEU A 1 103 ? 8.250 2.969 52.360 1.00 93.00 103 LEU A C 1
ATOM 814 O O . LEU A 1 103 ? 7.092 3.082 52.768 1.00 93.00 103 LEU A O 1
ATOM 818 N N . ASP A 1 104 ? 9.237 3.754 52.790 1.00 90.50 104 ASP A N 1
ATOM 819 C CA . ASP A 1 104 ? 8.986 4.941 53.603 1.00 90.50 104 ASP A CA 1
ATOM 820 C C . ASP A 1 104 ? 8.240 6.027 52.799 1.00 90.50 104 ASP A C 1
ATOM 822 O O . ASP A 1 104 ? 8.152 5.992 51.566 1.00 90.50 104 ASP A O 1
ATOM 826 N N . ALA A 1 105 ? 7.681 7.013 53.506 1.00 88.38 105 ALA A N 1
ATOM 827 C CA . ALA A 1 105 ? 6.868 8.063 52.895 1.00 88.38 105 ALA A CA 1
ATOM 828 C C . ALA A 1 105 ? 7.636 8.885 51.843 1.00 88.38 105 ALA A C 1
ATOM 830 O O . ALA A 1 105 ? 7.061 9.262 50.819 1.00 88.38 105 ALA A O 1
ATOM 831 N N . GLN A 1 106 ? 8.932 9.133 52.062 1.00 89.81 106 GLN A N 1
ATOM 832 C CA . GLN A 1 106 ? 9.763 9.916 51.150 1.00 89.81 106 GLN A CA 1
ATOM 833 C C . GLN A 1 106 ? 10.013 9.152 49.846 1.00 89.81 106 GLN A C 1
ATOM 835 O O . GLN A 1 106 ? 9.803 9.697 48.761 1.00 89.81 106 GLN A O 1
ATOM 840 N N . ARG A 1 107 ? 10.412 7.880 49.930 1.00 91.19 107 ARG A N 1
ATOM 841 C CA . ARG A 1 107 ? 10.632 7.014 48.767 1.00 91.19 107 ARG A CA 1
ATOM 842 C C . ARG A 1 107 ? 9.335 6.736 48.022 1.00 91.19 107 ARG A C 1
ATOM 844 O O . ARG A 1 107 ? 9.345 6.749 46.795 1.00 91.19 107 ARG A O 1
ATOM 851 N N . ARG A 1 108 ? 8.211 6.562 48.726 1.00 91.75 108 ARG A N 1
ATOM 852 C CA . ARG A 1 108 ? 6.886 6.403 48.106 1.00 91.75 108 ARG A CA 1
ATOM 853 C C . ARG A 1 108 ? 6.481 7.647 47.311 1.00 91.75 108 ARG A C 1
ATOM 855 O O . ARG A 1 108 ? 6.059 7.519 46.164 1.00 91.75 108 ARG A O 1
ATOM 862 N N . ALA A 1 109 ? 6.664 8.843 47.874 1.00 89.00 109 ALA A N 1
ATOM 863 C CA . ALA A 1 109 ? 6.401 10.097 47.167 1.00 89.00 109 ALA A CA 1
ATOM 864 C C . ALA A 1 109 ? 7.340 10.292 45.961 1.00 89.00 109 ALA A C 1
ATOM 866 O O . ALA A 1 109 ? 6.888 10.669 44.87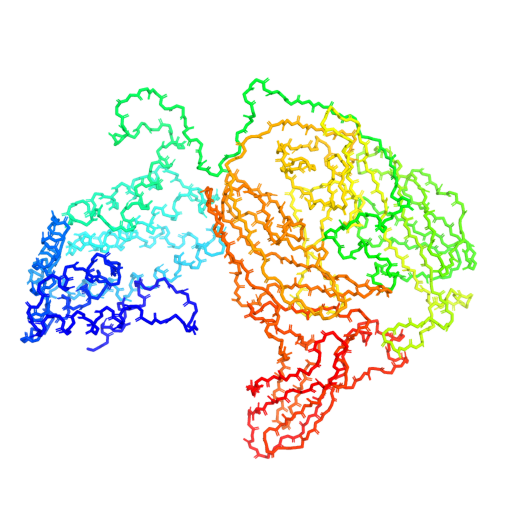8 1.00 89.00 109 ALA A O 1
ATOM 867 N N . GLY A 1 110 ? 8.633 9.983 46.121 1.00 91.06 110 GLY A N 1
ATOM 868 C CA . GLY A 1 110 ? 9.619 10.026 45.038 1.00 91.06 110 GLY A CA 1
ATOM 869 C C . GLY A 1 110 ? 9.271 9.075 43.891 1.00 91.06 110 GLY A C 1
ATOM 870 O O . GLY A 1 110 ? 9.232 9.491 42.735 1.00 91.06 110 GLY A O 1
ATOM 871 N N . ARG A 1 111 ? 8.920 7.826 44.215 1.00 94.06 111 ARG A N 1
ATOM 872 C CA . ARG A 1 111 ? 8.439 6.823 43.258 1.00 94.06 111 ARG A CA 1
ATOM 873 C C . ARG A 1 111 ? 7.199 7.312 42.514 1.00 94.06 111 ARG A C 1
ATOM 875 O O . ARG A 1 111 ? 7.190 7.308 41.288 1.00 94.06 111 ARG A O 1
ATOM 882 N N . ALA A 1 112 ? 6.180 7.795 43.228 1.00 89.88 112 ALA A N 1
ATOM 883 C CA . ALA A 1 112 ? 4.960 8.310 42.606 1.00 89.88 112 ALA A CA 1
ATOM 884 C C . ALA A 1 112 ? 5.255 9.459 41.625 1.00 89.88 112 ALA A C 1
ATOM 886 O O . ALA A 1 112 ? 4.682 9.502 40.535 1.00 89.88 112 ALA A O 1
ATOM 887 N N . LYS A 1 113 ? 6.190 10.355 41.972 1.00 92.12 113 LYS A N 1
ATOM 888 C CA . LYS A 1 113 ? 6.648 11.434 41.087 1.00 92.12 113 LYS A CA 1
ATOM 889 C C . LYS A 1 113 ? 7.335 10.893 39.830 1.00 92.12 113 LYS A C 1
ATOM 891 O O . LYS A 1 113 ? 7.010 11.344 38.738 1.00 92.12 113 LYS A O 1
ATOM 896 N N . LEU A 1 114 ? 8.239 9.921 39.968 1.00 93.88 114 LEU A N 1
ATOM 897 C CA . LEU A 1 114 ? 8.922 9.297 38.828 1.00 93.88 114 LEU A CA 1
ATOM 898 C C . LEU A 1 114 ? 7.927 8.639 37.869 1.00 93.88 114 LEU A C 1
ATOM 900 O O . LEU A 1 114 ? 7.991 8.886 36.668 1.00 93.88 114 LEU A O 1
ATOM 904 N N . LEU A 1 115 ? 6.978 7.856 38.387 1.00 92.06 115 LEU A N 1
ATOM 905 C CA . LEU A 1 115 ? 5.999 7.158 37.550 1.00 92.06 115 LEU A CA 1
ATOM 906 C C . LEU A 1 115 ? 5.068 8.132 36.817 1.00 92.06 115 LEU A C 1
ATOM 908 O O . LEU A 1 115 ? 4.818 7.974 35.625 1.00 92.06 115 LEU A O 1
ATOM 912 N N . SER A 1 116 ? 4.586 9.162 37.517 1.00 86.19 116 SER A N 1
ATOM 913 C CA . SER A 1 116 ? 3.596 10.089 36.963 1.00 86.19 116 SER A CA 1
ATOM 914 C C . SER A 1 116 ? 4.178 11.185 36.074 1.00 86.19 116 SER A C 1
ATOM 916 O O . SER A 1 116 ? 3.604 11.500 35.037 1.00 86.19 116 SER A O 1
ATOM 918 N N . GLN A 1 117 ? 5.297 11.787 36.478 1.00 90.56 117 GLN A N 1
ATOM 919 C CA . GLN A 1 117 ? 5.832 12.990 35.834 1.00 90.56 117 GLN A CA 1
ATOM 920 C C . GLN A 1 117 ? 6.968 12.696 34.857 1.00 90.56 117 GLN A C 1
ATOM 922 O O . GLN A 1 117 ? 7.279 13.552 34.036 1.00 90.56 117 GLN A O 1
ATOM 927 N N . VAL A 1 118 ? 7.599 11.521 34.949 1.00 92.12 118 VAL A N 1
ATOM 928 C CA . VAL A 1 118 ? 8.759 11.172 34.115 1.00 92.12 118 VAL A CA 1
ATOM 929 C C . VAL A 1 118 ? 8.453 9.969 33.235 1.00 92.12 118 VAL A C 1
ATOM 931 O O . VAL A 1 118 ? 8.505 10.084 32.015 1.00 92.12 118 VAL A O 1
ATOM 934 N N . LEU A 1 119 ? 8.085 8.829 33.827 1.00 92.88 119 LEU A N 1
ATOM 935 C CA . LEU A 1 119 ? 7.857 7.600 33.071 1.00 92.88 119 LEU A CA 1
ATOM 936 C C . LEU A 1 119 ? 6.674 7.727 32.108 1.00 92.88 119 LEU A C 1
ATOM 938 O O . LEU A 1 119 ? 6.822 7.342 30.955 1.00 92.88 119 LEU A O 1
ATOM 942 N N . ALA A 1 120 ? 5.531 8.269 32.543 1.00 88.31 120 ALA A N 1
ATOM 943 C CA . ALA A 1 120 ? 4.359 8.365 31.672 1.00 88.31 120 ALA A CA 1
ATOM 944 C C . ALA A 1 120 ? 4.620 9.204 30.399 1.00 88.31 120 ALA A C 1
ATOM 946 O O . ALA A 1 120 ? 4.441 8.659 29.309 1.00 88.31 120 ALA A O 1
ATOM 947 N N . PRO A 1 121 ? 5.139 10.450 30.478 1.00 90.25 121 PRO A N 1
ATOM 948 C CA . PRO A 1 121 ? 5.481 11.216 29.276 1.00 90.25 121 PRO A CA 1
ATOM 949 C C . PRO A 1 121 ? 6.595 10.582 28.433 1.00 90.25 121 PRO A C 1
ATOM 951 O O . PRO A 1 121 ? 6.575 10.678 27.205 1.00 90.25 121 PRO A O 1
ATOM 954 N N . LEU A 1 122 ? 7.581 9.943 29.074 1.00 92.50 122 LEU A N 1
ATOM 955 C CA . LEU A 1 122 ? 8.670 9.268 28.368 1.00 92.50 122 LEU A CA 1
ATOM 956 C C . LEU A 1 122 ? 8.164 8.048 27.591 1.00 92.50 122 LEU A C 1
ATOM 958 O O . LEU A 1 122 ? 8.601 7.822 26.467 1.00 92.50 122 LEU A O 1
ATOM 962 N N . ASN A 1 123 ? 7.228 7.288 28.162 1.00 90.81 123 ASN A N 1
ATOM 963 C CA . ASN A 1 123 ? 6.626 6.129 27.512 1.00 90.81 123 ASN A CA 1
ATOM 964 C C . ASN A 1 123 ? 5.768 6.536 26.307 1.00 90.81 123 ASN A C 1
ATOM 966 O O . ASN A 1 123 ? 5.851 5.902 25.262 1.00 90.81 123 ASN A O 1
ATOM 970 N N . THR A 1 124 ? 5.005 7.631 26.406 1.00 87.25 124 THR A N 1
ATOM 971 C CA . THR A 1 124 ? 4.281 8.190 25.252 1.00 87.25 124 THR A CA 1
ATOM 972 C C . THR A 1 124 ? 5.240 8.506 24.106 1.00 87.25 124 THR A C 1
ATOM 974 O O . THR A 1 124 ? 5.036 8.044 22.987 1.00 87.25 124 THR A O 1
ATOM 977 N N . ARG A 1 125 ? 6.347 9.199 24.401 1.00 89.75 125 ARG A N 1
ATOM 978 C CA . ARG A 1 125 ? 7.384 9.496 23.402 1.00 89.75 125 ARG A CA 1
ATOM 979 C C . ARG A 1 125 ? 8.058 8.237 22.860 1.00 89.75 125 ARG A C 1
ATOM 981 O O . ARG A 1 125 ? 8.392 8.185 21.683 1.00 89.75 125 ARG A O 1
ATOM 988 N N . HIS A 1 126 ? 8.259 7.221 23.697 1.00 90.75 126 HIS A N 1
ATOM 989 C CA . HIS A 1 126 ? 8.818 5.933 23.282 1.00 90.75 126 HIS A CA 1
ATOM 990 C C . HIS A 1 126 ? 7.923 5.209 22.277 1.00 90.75 126 HIS A C 1
ATOM 992 O O . HIS A 1 126 ? 8.430 4.739 21.260 1.00 90.75 126 HIS A O 1
ATOM 998 N N . ILE A 1 127 ? 6.613 5.180 22.516 1.00 84.56 127 ILE A N 1
ATOM 999 C CA . ILE A 1 127 ? 5.631 4.613 21.583 1.00 84.56 127 ILE A CA 1
ATOM 1000 C C . ILE A 1 127 ? 5.650 5.391 20.261 1.00 84.56 127 ILE A C 1
ATOM 1002 O O . ILE A 1 127 ? 5.800 4.791 19.199 1.00 84.56 127 ILE A O 1
ATOM 1006 N N . GLU A 1 128 ? 5.612 6.726 20.320 1.00 85.69 128 GLU A N 1
ATOM 1007 C CA . GLU A 1 128 ? 5.705 7.575 19.126 1.00 85.69 128 GLU A CA 1
ATOM 1008 C C . GLU A 1 128 ? 7.000 7.330 18.332 1.00 85.69 128 GLU A C 1
ATOM 1010 O O . GLU A 1 128 ? 6.974 7.251 17.104 1.00 85.69 128 GLU A O 1
ATOM 1015 N N . ALA A 1 129 ? 8.138 7.171 19.014 1.00 84.00 129 ALA A N 1
ATOM 1016 C CA . ALA A 1 129 ? 9.426 6.918 18.373 1.00 84.00 129 ALA A CA 1
ATOM 1017 C C . ALA A 1 129 ? 9.485 5.543 17.685 1.00 84.00 129 ALA A C 1
ATOM 1019 O O . ALA A 1 129 ? 10.050 5.430 16.593 1.00 84.00 129 ALA A O 1
ATOM 1020 N N . ILE A 1 130 ? 8.871 4.513 18.284 1.00 79.50 130 ILE A N 1
ATOM 1021 C CA . ILE A 1 130 ? 8.715 3.193 17.652 1.00 79.50 130 ILE A CA 1
ATOM 1022 C C . ILE A 1 130 ? 7.904 3.315 16.357 1.00 79.50 130 ILE A C 1
ATOM 1024 O O . ILE A 1 130 ? 8.308 2.761 15.332 1.00 79.50 130 ILE A O 1
ATOM 1028 N N . ASP A 1 131 ? 6.798 4.058 16.385 1.00 78.19 131 ASP A N 1
ATOM 1029 C CA . ASP A 1 131 ? 5.892 4.179 15.241 1.00 78.19 131 ASP A CA 1
ATOM 1030 C C . ASP A 1 131 ? 6.492 5.002 14.095 1.00 78.19 131 ASP A C 1
ATOM 1032 O O . ASP A 1 131 ? 6.340 4.651 12.923 1.00 78.19 131 ASP A O 1
ATOM 1036 N N . LYS A 1 132 ? 7.191 6.099 14.414 1.00 75.25 132 LYS A N 1
ATOM 1037 C CA . LYS A 1 132 ? 7.728 7.033 13.411 1.00 75.25 132 LYS A CA 1
ATOM 1038 C C . LYS A 1 132 ? 9.032 6.569 12.764 1.00 75.25 132 LYS A C 1
ATOM 1040 O O . LYS A 1 132 ? 9.351 7.051 11.681 1.00 75.25 132 LYS A O 1
ATOM 1045 N N . LYS A 1 133 ? 9.779 5.648 13.390 1.00 64.19 133 LYS A N 1
ATOM 1046 C CA . LYS A 1 133 ? 11.048 5.077 12.880 1.00 64.19 133 LYS A CA 1
ATOM 1047 C C . LYS A 1 133 ? 12.107 6.129 12.470 1.00 64.19 133 LYS A C 1
ATOM 1049 O O . LYS A 1 133 ? 13.013 5.826 11.694 1.00 64.19 133 LYS A O 1
ATOM 1054 N N . ASP A 1 134 ? 12.034 7.349 13.010 1.00 72.38 134 ASP A N 1
ATOM 1055 C CA . ASP A 1 134 ? 12.981 8.444 12.755 1.00 72.38 134 ASP A CA 1
ATOM 1056 C C . ASP A 1 134 ? 13.889 8.683 13.973 1.00 72.38 134 ASP A C 1
ATOM 1058 O O . ASP A 1 134 ? 13.437 8.849 15.107 1.00 72.38 134 ASP A O 1
ATOM 1062 N N . SER A 1 135 ? 15.198 8.736 13.714 1.00 69.00 135 SER A N 1
ATOM 1063 C CA . SER A 1 135 ? 16.263 9.078 14.664 1.00 69.00 135 SER A CA 1
ATOM 1064 C C . SER A 1 135 ? 16.016 10.339 15.503 1.00 69.00 135 SER A C 1
ATOM 1066 O O . SER A 1 135 ? 16.431 10.366 16.663 1.00 69.00 135 SER A O 1
ATOM 1068 N N . GLY A 1 136 ? 15.329 11.356 14.970 1.00 78.06 136 GLY A N 1
ATOM 1069 C CA . GLY A 1 136 ? 15.039 12.599 15.693 1.00 78.06 136 GLY A CA 1
ATOM 1070 C C . GLY A 1 136 ? 14.152 12.398 16.928 1.00 78.06 136 GLY A C 1
ATOM 1071 O O . GLY A 1 136 ? 14.318 13.096 17.927 1.00 78.06 136 GLY A O 1
ATOM 1072 N N . TYR A 1 137 ? 13.270 11.394 16.906 1.00 85.06 137 TYR A N 1
ATOM 1073 C CA . TYR A 1 137 ? 12.371 11.077 18.022 1.00 85.06 137 TYR A CA 1
ATOM 1074 C C . TYR A 1 137 ? 13.067 10.295 19.143 1.00 85.06 137 TYR A C 1
ATOM 1076 O O . TYR A 1 137 ? 12.644 10.342 20.298 1.00 85.06 137 TYR A O 1
ATOM 1084 N N . TRP A 1 138 ? 14.168 9.610 18.830 1.00 88.69 138 TRP A N 1
ATOM 1085 C CA . TRP A 1 138 ? 14.918 8.816 19.801 1.00 88.69 138 TRP A CA 1
ATOM 1086 C C . TRP A 1 138 ? 15.855 9.656 20.672 1.00 88.69 138 TRP A C 1
ATOM 1088 O O . TRP A 1 138 ? 16.097 9.303 21.826 1.00 88.69 138 TRP A O 1
ATOM 1098 N N . GLN A 1 139 ? 16.369 10.775 20.156 1.00 90.00 139 GLN A N 1
ATOM 1099 C CA . GLN A 1 139 ? 17.365 11.588 20.858 1.00 90.00 139 GLN A CA 1
ATOM 1100 C C . GLN A 1 139 ? 16.870 12.138 22.215 1.00 90.00 139 GLN A C 1
ATOM 1102 O O . GLN A 1 139 ? 17.599 11.986 23.199 1.00 90.00 139 GLN A O 1
ATOM 1107 N N . PRO A 1 140 ? 15.652 12.705 22.351 1.00 90.25 140 PRO A N 1
ATOM 1108 C CA . PRO A 1 140 ? 15.144 13.133 23.658 1.00 90.25 140 PRO A CA 1
ATOM 1109 C C . PRO A 1 140 ? 15.029 11.975 24.660 1.00 90.25 140 PRO A C 1
ATOM 1111 O O . PRO A 1 140 ? 15.346 12.135 25.837 1.00 90.25 140 PRO A O 1
ATOM 1114 N N . ILE A 1 141 ? 14.641 10.783 24.188 1.00 93.56 141 ILE A N 1
ATOM 1115 C CA . ILE A 1 141 ? 14.516 9.583 25.027 1.00 93.56 141 ILE A CA 1
ATOM 1116 C C . ILE A 1 141 ? 15.888 9.155 25.554 1.00 93.56 141 ILE A C 1
ATOM 1118 O O . ILE A 1 141 ? 16.024 8.875 26.744 1.00 93.56 141 ILE A O 1
ATOM 1122 N N . GLN A 1 142 ? 16.915 9.145 24.694 1.00 92.12 142 GLN A N 1
ATOM 1123 C CA . GLN A 1 142 ? 18.289 8.799 25.079 1.00 92.12 142 GLN A CA 1
ATOM 1124 C C . GLN A 1 142 ? 18.835 9.709 26.190 1.00 92.12 142 GLN A C 1
ATOM 1126 O O . GLN A 1 142 ? 19.610 9.242 27.025 1.00 92.12 142 GLN A O 1
ATOM 1131 N N . ILE A 1 143 ? 18.437 10.985 26.200 1.00 88.12 143 ILE A N 1
ATOM 1132 C CA . ILE A 1 143 ? 18.867 11.976 27.195 1.00 88.12 143 ILE A CA 1
ATOM 1133 C C . ILE A 1 143 ? 18.126 11.778 28.525 1.00 88.12 143 ILE A C 1
ATOM 1135 O O . ILE A 1 143 ? 18.744 11.800 29.587 1.00 88.12 143 ILE A O 1
ATOM 1139 N N . GLU A 1 144 ? 16.808 11.582 28.484 1.00 91.25 144 GLU A N 1
ATOM 1140 C CA . GLU A 1 144 ? 15.962 11.619 29.684 1.00 91.25 144 GLU A CA 1
ATOM 1141 C C . GLU A 1 144 ? 15.880 10.285 30.441 1.00 91.25 144 GLU A C 1
ATOM 1143 O O . GLU A 1 144 ? 15.726 10.273 31.667 1.00 91.25 144 GLU A O 1
ATOM 1148 N N . VAL A 1 145 ? 15.994 9.150 29.740 1.00 96.00 145 VAL A N 1
ATOM 1149 C CA . VAL A 1 145 ? 15.759 7.822 30.334 1.00 96.00 145 VAL A CA 1
ATOM 1150 C C . VAL A 1 145 ? 16.756 7.472 31.445 1.00 96.00 145 VAL A C 1
ATOM 1152 O O . VAL A 1 145 ? 16.402 6.755 32.381 1.00 96.00 145 VAL A O 1
ATOM 1155 N N . GLU A 1 146 ? 17.979 8.011 31.410 1.00 93.56 146 GLU A N 1
ATOM 1156 C CA . GLU A 1 146 ? 18.997 7.715 32.428 1.00 93.56 146 GLU A CA 1
ATOM 1157 C C . GLU A 1 146 ? 18.609 8.260 33.807 1.00 93.56 146 GLU A C 1
ATOM 1159 O O . GLU A 1 146 ? 18.784 7.587 34.823 1.00 93.56 146 GLU A O 1
ATOM 1164 N N . SER A 1 147 ? 18.033 9.465 33.856 1.00 92.25 147 SER A N 1
ATOM 1165 C CA . SER A 1 147 ? 17.554 10.051 35.110 1.00 92.25 147 SER A CA 1
ATOM 1166 C C . SER A 1 147 ? 16.418 9.228 35.716 1.00 92.25 147 SER A C 1
ATOM 1168 O O . SER A 1 147 ? 16.367 9.064 36.936 1.00 92.25 147 SER A O 1
ATOM 1170 N N . LEU A 1 148 ? 15.541 8.668 34.875 1.00 95.94 148 LEU A N 1
ATOM 1171 C CA . LEU A 1 148 ? 14.477 7.773 35.318 1.00 95.94 148 LEU A CA 1
ATOM 1172 C C . LEU A 1 148 ? 15.040 6.464 35.886 1.00 95.94 148 LEU A C 1
ATOM 1174 O O . LEU A 1 148 ? 14.646 6.067 36.980 1.00 95.94 148 LEU A O 1
ATOM 1178 N N . ILE A 1 149 ? 15.978 5.825 35.180 1.00 97.00 149 ILE A N 1
ATOM 1179 C CA . ILE A 1 149 ? 16.646 4.592 35.628 1.00 97.00 149 ILE A CA 1
ATOM 1180 C C . ILE A 1 149 ? 17.291 4.803 37.002 1.00 97.00 149 ILE A C 1
ATOM 1182 O O . ILE A 1 149 ? 17.001 4.055 37.935 1.00 97.00 149 ILE A O 1
ATOM 1186 N N . ASN A 1 150 ? 18.083 5.867 37.158 1.00 94.69 150 ASN A N 1
ATOM 1187 C CA . ASN A 1 150 ? 18.747 6.184 38.424 1.00 94.69 150 ASN A CA 1
ATOM 1188 C C . ASN A 1 150 ? 17.738 6.441 39.554 1.00 94.69 150 ASN A C 1
ATOM 1190 O O . ASN A 1 150 ? 17.936 5.994 40.684 1.00 94.69 150 ASN A O 1
ATOM 1194 N N . GLY A 1 151 ? 16.638 7.140 39.258 1.00 94.88 151 GLY A N 1
ATOM 1195 C CA . GLY A 1 151 ? 15.565 7.373 40.224 1.00 94.88 151 GLY A CA 1
ATOM 1196 C C . GLY A 1 151 ? 14.893 6.074 40.677 1.00 94.88 151 GLY A C 1
ATOM 1197 O O . GLY A 1 151 ? 14.683 5.875 41.873 1.00 94.88 151 GLY A O 1
ATOM 1198 N N . LEU A 1 152 ? 14.599 5.169 39.741 1.00 96.12 152 LEU A N 1
ATOM 1199 C CA . LEU A 1 152 ? 13.950 3.888 40.031 1.00 96.12 152 LEU A CA 1
ATOM 1200 C C . LEU A 1 152 ? 14.869 2.934 40.807 1.00 96.12 152 LEU A C 1
ATOM 1202 O O . LEU A 1 152 ? 14.395 2.213 41.688 1.00 96.12 152 LEU A O 1
ATOM 1206 N N . GLU A 1 153 ? 16.180 2.975 40.551 1.00 94.50 153 GLU A N 1
ATOM 1207 C CA . GLU A 1 153 ? 17.186 2.266 41.352 1.00 94.50 153 GLU A CA 1
ATOM 1208 C C . GLU A 1 153 ? 17.229 2.774 42.794 1.00 94.50 153 GLU A C 1
ATOM 1210 O O . GLU A 1 153 ? 17.228 1.969 43.727 1.00 94.50 153 GLU A O 1
ATOM 1215 N N . GLN A 1 154 ? 17.193 4.095 42.997 1.00 93.00 154 GLN A N 1
ATOM 1216 C CA . GLN A 1 154 ? 17.161 4.698 44.335 1.00 93.00 154 GLN A CA 1
ATOM 1217 C C . GLN A 1 154 ? 15.882 4.352 45.103 1.00 93.00 154 GLN A C 1
ATOM 1219 O O . GLN A 1 154 ? 15.928 4.148 46.318 1.00 93.00 154 GLN A O 1
ATOM 1224 N N . THR A 1 155 ? 14.740 4.265 44.413 1.00 93.19 155 THR A N 1
ATOM 1225 C CA . THR A 1 155 ? 13.485 3.825 45.033 1.00 93.19 155 THR A CA 1
ATOM 1226 C C . THR A 1 155 ? 13.389 2.312 45.170 1.00 93.19 155 THR A C 1
ATOM 1228 O O . THR A 1 155 ? 12.470 1.852 45.836 1.00 93.19 155 THR A O 1
ATOM 1231 N N . GLY A 1 156 ? 14.290 1.540 44.554 1.00 92.88 156 GLY A N 1
ATOM 1232 C CA . GLY A 1 156 ? 14.282 0.076 44.559 1.00 92.88 156 GLY A CA 1
ATOM 1233 C C . GLY A 1 156 ? 13.162 -0.571 43.734 1.00 92.88 156 GLY A C 1
ATOM 1234 O O . GLY A 1 156 ? 12.871 -1.745 43.953 1.00 92.88 156 GLY A O 1
ATOM 1235 N N . ASP A 1 157 ? 12.526 0.155 42.806 1.00 95.81 157 ASP A N 1
ATOM 1236 C CA . ASP A 1 157 ? 11.414 -0.388 42.011 1.00 95.81 157 ASP A CA 1
ATOM 1237 C C . ASP A 1 157 ? 11.945 -1.195 40.823 1.00 95.81 157 ASP A C 1
ATOM 1239 O O . ASP A 1 157 ? 12.139 -0.677 39.723 1.00 95.81 157 ASP A O 1
ATOM 1243 N N . LEU A 1 158 ? 12.194 -2.485 41.048 1.00 95.75 158 LEU A N 1
ATOM 1244 C CA . LEU A 1 158 ? 12.748 -3.371 40.022 1.00 95.75 158 LEU A CA 1
ATOM 1245 C C . LEU A 1 158 ? 11.810 -3.583 38.824 1.00 95.75 158 LEU A C 1
ATOM 1247 O O . LEU A 1 158 ? 12.298 -3.849 37.725 1.00 95.75 158 LEU A O 1
ATOM 1251 N N . TYR A 1 159 ? 10.490 -3.459 39.008 1.00 96.12 159 TYR A N 1
ATOM 1252 C CA . TYR A 1 159 ? 9.525 -3.669 37.927 1.00 96.12 159 TYR A CA 1
ATOM 1253 C C . TYR A 1 159 ? 9.625 -2.543 36.898 1.00 96.12 159 TYR A C 1
ATOM 1255 O O . TYR A 1 159 ? 9.894 -2.783 35.717 1.00 96.12 159 TYR A O 1
ATOM 1263 N N . PHE A 1 160 ? 9.488 -1.297 37.355 1.00 96.38 160 PHE A N 1
ATOM 1264 C CA . PHE A 1 160 ? 9.580 -0.148 36.460 1.00 96.38 160 PHE A CA 1
ATOM 1265 C C . PHE A 1 160 ? 11.019 0.142 36.036 1.00 96.38 160 PHE A C 1
ATOM 1267 O O . PHE A 1 160 ? 11.222 0.654 34.937 1.00 96.38 160 PHE A O 1
ATOM 1274 N N . LEU A 1 161 ? 12.024 -0.234 36.837 1.00 97.19 161 LEU A N 1
ATOM 1275 C CA . LEU A 1 161 ? 13.424 -0.185 36.413 1.00 97.19 161 LEU A CA 1
ATOM 1276 C C . LEU A 1 161 ? 13.654 -1.058 35.177 1.00 97.19 161 LEU A C 1
ATOM 1278 O O . LEU A 1 161 ? 14.253 -0.597 34.209 1.00 97.19 161 LEU A O 1
ATOM 1282 N N . ALA A 1 162 ? 13.154 -2.299 35.181 1.00 96.31 162 ALA A N 1
ATOM 1283 C CA . ALA A 1 162 ? 13.251 -3.170 34.014 1.00 96.31 162 ALA A CA 1
ATOM 1284 C C . ALA A 1 162 ? 12.596 -2.519 32.787 1.00 96.31 162 ALA A C 1
ATOM 1286 O O . ALA A 1 162 ? 13.176 -2.508 31.702 1.00 96.31 162 ALA A O 1
ATOM 1287 N N . PHE A 1 163 ? 11.417 -1.925 32.966 1.00 96.06 163 PHE A N 1
ATOM 1288 C CA . PHE A 1 163 ? 10.714 -1.229 31.894 1.00 96.06 163 PHE A CA 1
ATOM 1289 C C . PHE A 1 163 ? 11.505 -0.025 31.347 1.00 96.06 163 PHE A C 1
ATOM 1291 O O . PHE A 1 163 ? 11.702 0.079 30.138 1.00 96.06 163 PHE A O 1
ATOM 1298 N N . ALA A 1 164 ? 12.060 0.828 32.213 1.00 97.44 164 ALA A N 1
ATOM 1299 C CA . ALA A 1 164 ? 12.893 1.964 31.808 1.00 97.44 164 ALA A CA 1
ATOM 1300 C C . ALA A 1 164 ? 14.186 1.524 31.092 1.00 97.44 164 ALA A C 1
ATOM 1302 O O . ALA A 1 164 ? 14.573 2.108 30.079 1.00 97.44 164 ALA A O 1
ATOM 1303 N N . CYS A 1 165 ? 14.825 0.449 31.559 1.00 97.44 165 CYS A N 1
ATOM 1304 C CA . CYS A 1 165 ? 15.973 -0.154 30.883 1.00 97.44 165 CYS A CA 1
ATOM 1305 C C . CYS A 1 165 ? 15.612 -0.686 29.487 1.00 97.44 165 CYS A C 1
ATOM 1307 O O . CYS A 1 165 ? 16.412 -0.552 28.565 1.00 97.44 165 CYS A O 1
ATOM 1309 N N . ASN A 1 166 ? 14.409 -1.233 29.295 1.00 96.81 166 ASN A N 1
ATOM 1310 C CA . ASN A 1 166 ? 13.925 -1.631 27.971 1.00 96.81 166 ASN A CA 1
ATOM 1311 C C . ASN A 1 166 ? 13.720 -0.421 27.040 1.00 96.81 166 ASN A C 1
ATOM 1313 O O . ASN A 1 166 ? 14.153 -0.464 25.892 1.00 96.81 166 ASN A O 1
ATOM 1317 N N . ILE A 1 167 ? 13.148 0.683 27.538 1.00 96.44 167 ILE A N 1
ATOM 1318 C CA . ILE A 1 167 ? 13.036 1.945 26.778 1.00 96.44 167 ILE A CA 1
ATOM 1319 C C . ILE A 1 167 ? 14.424 2.415 26.319 1.00 96.44 167 ILE A C 1
ATOM 1321 O O . ILE A 1 167 ? 14.627 2.706 25.139 1.00 96.44 167 ILE A O 1
ATOM 1325 N N . LYS A 1 168 ? 15.406 2.428 27.231 1.00 97.12 168 LYS A N 1
ATOM 1326 C CA . LYS A 1 168 ? 16.796 2.785 26.911 1.00 97.12 168 LYS A CA 1
ATOM 1327 C C . LYS A 1 168 ? 17.408 1.832 25.882 1.00 97.12 168 LYS A C 1
ATOM 1329 O O . LYS A 1 168 ? 18.063 2.291 24.949 1.00 97.12 168 LYS A O 1
ATOM 1334 N N . GLY A 1 169 ? 17.191 0.526 26.037 1.00 94.81 169 GLY A N 1
ATOM 1335 C CA . GLY A 1 169 ? 17.657 -0.492 25.097 1.00 94.81 169 GLY A CA 1
ATOM 1336 C C . GLY A 1 169 ? 17.122 -0.251 23.691 1.00 94.81 169 GLY A C 1
ATOM 1337 O O . GLY A 1 169 ? 17.897 -0.235 22.736 1.00 94.81 169 GLY A O 1
ATOM 1338 N N . ASN A 1 170 ? 15.824 0.031 23.571 1.00 93.19 170 ASN A N 1
ATOM 1339 C CA . ASN A 1 170 ? 15.193 0.332 22.290 1.00 93.19 170 ASN A CA 1
ATOM 1340 C C . ASN A 1 170 ? 15.769 1.605 21.659 1.00 93.19 170 ASN A C 1
ATOM 1342 O O . ASN A 1 170 ? 16.115 1.598 20.481 1.00 93.19 170 ASN A O 1
ATOM 1346 N N . ALA A 1 171 ? 15.964 2.661 22.453 1.00 93.94 171 ALA A N 1
ATOM 1347 C CA . ALA A 1 171 ? 16.486 3.938 21.970 1.00 93.94 171 ALA A CA 1
ATOM 1348 C C . ALA A 1 171 ? 17.919 3.868 21.415 1.00 93.94 171 ALA A C 1
ATOM 1350 O O . ALA A 1 171 ? 18.302 4.697 20.583 1.00 93.94 171 ALA A O 1
ATOM 1351 N N . TRP A 1 172 ? 18.711 2.890 21.863 1.00 93.69 172 TRP A N 1
ATOM 1352 C CA . TRP A 1 172 ? 20.071 2.648 21.379 1.00 93.69 172 TRP A CA 1
ATOM 1353 C C . TRP A 1 172 ? 20.178 1.481 20.390 1.00 93.69 172 TRP A C 1
ATOM 1355 O O . TRP A 1 172 ? 21.226 1.318 19.780 1.00 93.69 172 TRP A O 1
ATOM 1365 N N . ASN A 1 173 ? 19.155 0.656 20.193 1.00 88.06 173 ASN A N 1
ATOM 1366 C CA . ASN A 1 173 ? 19.258 -0.483 19.281 1.00 88.06 173 ASN A CA 1
ATOM 1367 C C . ASN A 1 173 ? 19.194 -0.007 17.820 1.00 88.06 173 ASN A C 1
ATOM 1369 O O . ASN A 1 173 ? 18.234 0.654 17.423 1.00 88.06 173 ASN A O 1
ATOM 1373 N N . LEU A 1 174 ? 20.186 -0.375 17.002 1.00 83.00 174 LEU A N 1
ATOM 1374 C CA . LEU A 1 174 ? 20.254 -0.006 15.581 1.00 83.00 174 LEU A CA 1
ATOM 1375 C C . LEU A 1 174 ? 19.076 -0.546 14.755 1.00 83.00 174 LEU A C 1
ATOM 1377 O O . LEU A 1 174 ? 18.762 0.024 13.712 1.00 83.00 174 LEU A O 1
ATOM 1381 N N . ALA A 1 175 ? 18.395 -1.596 15.225 1.00 81.00 175 ALA A N 1
ATOM 1382 C CA . ALA A 1 175 ? 17.163 -2.083 14.607 1.00 81.00 175 ALA A CA 1
ATOM 1383 C C . ALA A 1 175 ? 16.007 -1.067 14.704 1.00 81.00 175 ALA A C 1
ATOM 1385 O O . ALA A 1 175 ? 15.163 -1.021 13.811 1.00 81.00 175 ALA A O 1
ATOM 1386 N N . TYR A 1 176 ? 15.987 -0.231 15.751 1.00 79.75 176 TYR A N 1
ATOM 1387 C CA . TYR A 1 176 ? 14.952 0.786 15.978 1.00 79.75 176 TYR A CA 1
ATOM 1388 C C . TYR A 1 176 ? 15.426 2.209 15.640 1.00 79.75 176 TYR A C 1
ATOM 1390 O O . TYR A 1 176 ? 14.661 3.002 15.096 1.00 79.75 176 TYR A O 1
ATOM 1398 N N . ASN A 1 177 ? 16.694 2.532 15.911 1.00 83.56 177 ASN A N 1
ATOM 1399 C CA . ASN A 1 177 ? 17.305 3.836 15.656 1.00 83.56 177 ASN A CA 1
ATOM 1400 C C . ASN A 1 177 ? 18.551 3.687 14.767 1.00 83.56 177 ASN A C 1
ATOM 1402 O O . ASN A 1 177 ? 19.683 3.672 15.247 1.00 83.56 177 ASN A O 1
ATOM 1406 N N . GLN A 1 178 ? 18.347 3.583 13.453 1.00 79.00 178 GLN A N 1
ATOM 1407 C CA . GLN A 1 178 ? 19.416 3.255 12.497 1.00 79.00 178 GLN A CA 1
ATOM 1408 C C . GLN A 1 178 ? 20.542 4.299 12.430 1.00 79.00 178 GLN A C 1
ATOM 1410 O O . GLN A 1 178 ? 21.689 3.940 12.180 1.00 79.00 178 GLN A O 1
ATOM 1415 N N . LYS A 1 179 ? 20.228 5.587 12.630 1.00 75.94 179 LYS A N 1
ATOM 1416 C CA . LYS A 1 179 ? 21.195 6.692 12.473 1.00 75.94 179 LYS A CA 1
ATOM 1417 C C . LYS A 1 179 ? 21.828 7.152 13.790 1.00 75.94 179 LYS A C 1
ATOM 1419 O O . LYS A 1 179 ? 22.907 7.732 13.756 1.00 75.94 179 LYS A O 1
ATOM 1424 N N . GLY A 1 180 ? 21.176 6.912 14.931 1.00 79.75 180 GLY A N 1
ATOM 1425 C CA . GLY A 1 180 ? 21.634 7.358 16.255 1.00 79.75 180 GLY A CA 1
ATOM 1426 C C . GLY A 1 180 ? 21.805 6.241 17.290 1.00 79.75 180 GLY A C 1
ATOM 1427 O O . GLY A 1 180 ? 22.002 6.535 18.469 1.00 79.75 180 GLY A O 1
ATOM 1428 N N . GLY A 1 181 ? 21.677 4.976 16.882 1.00 87.00 181 GLY A N 1
ATOM 1429 C CA . GLY A 1 181 ? 21.824 3.810 17.749 1.00 87.00 181 GLY A CA 1
ATOM 1430 C C . GLY A 1 181 ? 23.281 3.411 18.015 1.00 87.00 181 GLY A C 1
ATOM 1431 O O . GLY A 1 181 ? 24.202 3.753 17.279 1.00 87.00 181 GLY A O 1
ATOM 1432 N N . ASP A 1 182 ? 23.473 2.648 19.086 1.00 92.56 182 ASP A N 1
ATOM 1433 C CA . ASP A 1 182 ? 24.712 2.008 19.515 1.00 92.56 182 ASP A CA 1
ATOM 1434 C C . ASP A 1 182 ? 24.364 0.668 20.185 1.00 92.56 182 ASP A C 1
ATOM 1436 O O . ASP A 1 182 ? 23.923 0.611 21.339 1.00 92.56 182 ASP A O 1
ATOM 1440 N N . ASN A 1 183 ? 24.592 -0.434 19.467 1.00 87.00 183 ASN A N 1
ATOM 1441 C CA . ASN A 1 183 ? 24.244 -1.771 19.944 1.00 87.00 183 ASN A CA 1
ATOM 1442 C C . ASN A 1 183 ? 24.963 -2.168 21.244 1.00 87.00 183 ASN A C 1
ATOM 1444 O O . ASN A 1 183 ? 24.420 -2.972 21.997 1.00 87.00 183 ASN A O 1
ATOM 1448 N N . LYS A 1 184 ? 26.135 -1.599 21.575 1.00 91.81 184 LYS A N 1
ATOM 1449 C CA . LYS A 1 184 ? 26.791 -1.880 22.867 1.00 91.81 184 LYS A CA 1
ATOM 1450 C C . LYS A 1 184 ? 26.014 -1.260 24.024 1.00 91.81 184 LYS A C 1
ATOM 1452 O O . LYS A 1 184 ? 25.805 -1.916 25.042 1.00 91.81 184 LYS A O 1
ATOM 1457 N N . LYS A 1 185 ? 25.542 -0.022 23.855 1.00 95.06 185 LYS A N 1
ATOM 1458 C CA . LYS A 1 185 ? 24.682 0.646 24.847 1.00 95.06 185 LYS A CA 1
ATOM 1459 C C . LYS A 1 185 ? 23.317 -0.024 24.950 1.00 95.06 185 LYS A C 1
ATOM 1461 O O . LYS A 1 185 ? 22.785 -0.149 26.051 1.00 95.06 185 LYS A O 1
ATOM 1466 N N . ALA A 1 186 ? 22.775 -0.487 23.823 1.00 93.75 186 ALA A N 1
ATOM 1467 C CA . ALA A 1 186 ? 21.547 -1.270 23.809 1.00 93.75 186 ALA A CA 1
ATOM 1468 C C . ALA A 1 186 ? 21.710 -2.567 24.617 1.00 93.75 186 ALA A C 1
ATOM 1470 O O . ALA A 1 186 ? 20.879 -2.868 25.471 1.00 93.75 186 ALA A O 1
ATOM 1471 N N . LEU A 1 187 ? 22.815 -3.294 24.408 1.00 94.62 187 LEU A N 1
ATOM 1472 C CA . LEU A 1 187 ? 23.110 -4.529 25.132 1.00 94.62 187 LEU A CA 1
ATOM 1473 C C . LEU A 1 187 ? 23.221 -4.313 26.646 1.00 94.62 187 LEU A C 1
ATOM 1475 O O . LEU A 1 187 ? 22.645 -5.093 27.405 1.00 94.62 187 LEU A O 1
ATOM 1479 N N . ASP A 1 188 ? 23.925 -3.269 27.091 1.00 95.88 188 ASP A N 1
ATOM 1480 C CA . ASP A 1 188 ? 24.021 -2.923 28.518 1.00 95.88 188 ASP A CA 1
ATOM 1481 C C . ASP A 1 188 ? 22.629 -2.700 29.131 1.00 95.88 188 ASP A C 1
ATOM 1483 O O . ASP A 1 188 ? 22.273 -3.290 30.155 1.00 95.88 188 ASP A O 1
ATOM 1487 N N . ALA A 1 189 ? 21.786 -1.928 28.443 1.00 97.19 189 ALA A N 1
ATOM 1488 C CA . ALA A 1 189 ? 20.435 -1.631 28.897 1.00 97.19 189 ALA A CA 1
ATOM 1489 C C . ALA A 1 189 ? 19.536 -2.883 28.949 1.00 97.19 189 ALA A C 1
ATOM 1491 O O . ALA A 1 189 ? 18.888 -3.130 29.970 1.00 97.19 189 ALA A O 1
ATOM 1492 N N . TYR A 1 190 ? 19.533 -3.727 27.911 1.00 96.31 190 TYR A N 1
ATOM 1493 C CA . TYR A 1 190 ? 18.771 -4.983 27.934 1.00 96.31 190 TYR A CA 1
ATOM 1494 C C . TYR A 1 190 ? 19.299 -5.967 28.981 1.00 96.31 190 TYR A C 1
ATOM 1496 O O . TYR A 1 190 ? 18.519 -6.678 29.612 1.00 96.31 190 TYR A O 1
ATOM 1504 N N . THR A 1 191 ? 20.610 -5.990 29.221 1.00 96.12 191 THR A N 1
ATOM 1505 C CA . THR A 1 191 ? 21.207 -6.808 30.284 1.00 96.12 191 THR A CA 1
ATOM 1506 C C . THR A 1 191 ? 20.701 -6.366 31.653 1.00 96.12 191 THR A C 1
ATOM 1508 O O . THR A 1 191 ? 20.221 -7.202 32.421 1.00 96.12 191 THR A O 1
ATOM 1511 N N . ARG A 1 192 ? 20.701 -5.055 31.932 1.00 97.00 192 ARG A N 1
ATOM 1512 C CA . ARG A 1 192 ? 20.130 -4.493 33.167 1.00 97.00 192 ARG A CA 1
ATOM 1513 C C . ARG A 1 192 ? 18.631 -4.773 33.290 1.00 97.00 192 ARG A C 1
ATOM 1515 O O . ARG A 1 192 ? 18.162 -5.075 34.385 1.00 97.00 192 ARG A O 1
ATOM 1522 N N . CYS A 1 193 ? 17.883 -4.728 32.185 1.00 96.56 193 CYS A N 1
ATOM 1523 C CA . CYS A 1 193 ? 16.464 -5.088 32.161 1.00 96.56 193 CYS A CA 1
ATOM 1524 C C . CYS A 1 193 ? 16.232 -6.540 32.617 1.00 96.56 193 CYS A C 1
ATOM 1526 O O . CYS A 1 193 ? 15.445 -6.786 33.534 1.00 96.56 193 CYS A O 1
ATOM 1528 N N . VAL A 1 194 ? 16.964 -7.492 32.026 1.00 95.44 194 VAL A N 1
ATOM 1529 C CA . VAL A 1 194 ? 16.867 -8.920 32.370 1.00 95.44 194 VAL A CA 1
ATOM 1530 C C . VAL A 1 194 ? 17.259 -9.165 33.829 1.00 95.44 194 VAL A C 1
ATOM 1532 O O . VAL A 1 194 ? 16.516 -9.820 34.558 1.00 95.44 194 VAL A O 1
ATOM 1535 N N . GLN A 1 195 ? 18.359 -8.565 34.291 1.00 95.88 195 GLN A N 1
ATOM 1536 C CA . GLN A 1 195 ? 18.803 -8.680 35.684 1.00 95.88 195 GLN A CA 1
ATOM 1537 C C . GLN A 1 195 ? 17.772 -8.124 36.677 1.00 95.88 195 GLN A C 1
ATOM 1539 O O . GLN A 1 195 ? 17.560 -8.705 37.741 1.00 95.88 195 GLN A O 1
ATOM 1544 N N . ALA A 1 196 ? 17.108 -7.009 36.353 1.00 95.81 196 ALA A N 1
ATOM 1545 C CA . ALA A 1 196 ? 16.058 -6.448 37.200 1.00 95.81 196 ALA A CA 1
ATOM 1546 C C . ALA A 1 196 ? 14.851 -7.398 37.315 1.00 95.81 196 ALA A C 1
ATOM 1548 O O . ALA A 1 196 ? 14.360 -7.627 38.422 1.00 95.81 196 ALA A O 1
ATOM 1549 N N . ARG A 1 197 ? 14.427 -8.019 36.204 1.00 95.50 197 ARG A N 1
ATOM 1550 C CA . ARG A 1 197 ? 13.352 -9.030 36.186 1.00 95.50 197 ARG A CA 1
ATOM 1551 C C . ARG A 1 197 ? 13.716 -10.296 36.962 1.00 95.50 197 ARG A C 1
ATOM 1553 O O . ARG A 1 197 ? 12.896 -10.788 37.735 1.00 95.50 197 ARG A O 1
ATOM 1560 N N . GLU A 1 198 ? 14.945 -10.787 36.821 1.00 94.88 198 GLU A N 1
ATOM 1561 C CA . GLU A 1 198 ? 15.451 -11.952 37.561 1.00 94.88 198 GLU A CA 1
ATOM 1562 C C . GLU A 1 198 ? 15.503 -11.697 39.066 1.00 94.88 198 GLU A C 1
ATOM 1564 O O . GLU A 1 198 ? 15.013 -12.512 39.846 1.00 94.88 198 GLU A O 1
ATOM 1569 N N . ARG A 1 199 ? 16.018 -10.533 39.480 1.00 95.38 199 ARG A N 1
ATOM 1570 C CA . ARG A 1 199 ? 16.035 -10.119 40.891 1.00 95.38 199 ARG A CA 1
ATOM 1571 C C . ARG A 1 199 ? 14.632 -9.963 41.466 1.00 95.38 199 ARG A C 1
ATOM 1573 O O . ARG A 1 199 ? 14.415 -10.263 42.637 1.00 95.38 199 ARG A O 1
ATOM 1580 N N . LEU A 1 200 ? 13.690 -9.486 40.655 1.00 94.81 200 LEU A N 1
ATOM 1581 C CA . LEU A 1 200 ? 12.288 -9.382 41.038 1.00 94.81 200 LEU A CA 1
ATOM 1582 C C . LEU A 1 200 ? 11.622 -10.768 41.138 1.00 94.81 200 LEU A C 1
ATOM 1584 O O . LEU A 1 200 ? 10.756 -10.970 41.988 1.00 94.81 200 LEU A O 1
ATOM 1588 N N . GLY A 1 201 ? 12.058 -11.731 40.323 1.00 94.44 201 GLY A N 1
ATOM 1589 C CA . GLY A 1 201 ? 11.473 -13.066 40.209 1.00 94.44 201 GLY A CA 1
ATOM 1590 C C . GLY A 1 201 ? 10.357 -13.161 39.165 1.00 94.44 201 GLY A C 1
ATOM 1591 O O . GLY A 1 201 ? 9.542 -14.076 39.237 1.00 94.44 201 GLY A O 1
ATOM 1592 N N . LEU A 1 202 ? 10.281 -12.225 38.216 1.00 94.31 202 LEU A N 1
ATOM 1593 C CA . LEU A 1 202 ? 9.280 -12.219 37.144 1.00 94.31 202 LEU A CA 1
ATOM 1594 C C . LEU A 1 202 ? 9.950 -12.591 35.817 1.00 94.31 202 LEU A C 1
ATOM 1596 O O . LEU A 1 202 ? 10.357 -11.720 35.056 1.00 94.31 202 LEU A O 1
ATOM 1600 N N . THR A 1 203 ? 10.124 -13.896 35.598 1.00 92.31 203 THR A N 1
ATOM 1601 C CA . THR A 1 203 ? 10.894 -14.478 34.477 1.00 92.31 203 THR A CA 1
ATOM 1602 C C . THR A 1 203 ? 10.043 -15.332 33.531 1.00 92.31 203 THR A C 1
ATOM 1604 O O . THR A 1 203 ? 10.554 -16.009 32.642 1.00 92.31 203 THR A O 1
ATOM 1607 N N . ASN A 1 204 ? 8.731 -15.341 33.742 1.00 86.25 204 ASN A N 1
ATOM 1608 C CA . ASN A 1 204 ? 7.760 -16.213 33.086 1.00 86.25 204 ASN A CA 1
ATOM 1609 C C . ASN A 1 204 ? 6.656 -15.426 32.351 1.00 86.25 204 ASN A C 1
ATOM 1611 O O . ASN A 1 204 ? 5.639 -16.022 31.975 1.00 86.25 204 ASN A O 1
ATOM 1615 N N . ASP A 1 205 ? 6.832 -14.112 32.183 1.00 84.94 205 ASP A N 1
ATOM 1616 C CA . ASP A 1 205 ? 5.960 -13.219 31.417 1.00 84.94 205 ASP A CA 1
ATOM 1617 C C . ASP A 1 205 ? 6.487 -12.992 29.989 1.00 84.94 205 ASP A C 1
ATOM 1619 O O . ASP A 1 205 ? 7.653 -13.253 29.671 1.00 84.94 205 ASP A O 1
ATOM 1623 N N . ALA A 1 206 ? 5.604 -12.523 29.103 1.00 83.75 206 ALA A N 1
ATOM 1624 C CA . ALA A 1 206 ? 5.948 -12.286 27.701 1.00 83.75 206 ALA A CA 1
ATOM 1625 C C . ALA A 1 206 ? 7.034 -11.207 27.551 1.00 83.75 206 ALA A C 1
ATOM 1627 O O . ALA A 1 206 ? 7.910 -11.318 26.691 1.00 83.75 206 ALA A O 1
ATOM 1628 N N . PHE A 1 207 ? 7.022 -10.199 28.429 1.00 87.75 207 PHE A N 1
ATOM 1629 C CA . PHE A 1 207 ? 8.012 -9.128 28.435 1.00 87.75 207 PHE A CA 1
ATOM 1630 C C . PHE A 1 207 ? 9.432 -9.657 28.683 1.00 87.75 207 PHE A C 1
ATOM 1632 O O . PHE A 1 207 ? 10.339 -9.336 27.915 1.00 87.75 207 PHE A O 1
ATOM 1639 N N . TYR A 1 208 ? 9.646 -10.498 29.703 1.00 89.50 208 TYR A N 1
ATOM 1640 C CA . TYR A 1 208 ? 10.965 -11.077 29.971 1.00 89.50 208 TYR A CA 1
ATOM 1641 C C . TYR A 1 208 ? 11.476 -11.922 28.799 1.00 89.50 208 TYR A C 1
ATOM 1643 O O . TYR A 1 208 ? 12.627 -11.767 28.381 1.00 89.50 208 TYR A O 1
ATOM 1651 N N . ALA A 1 209 ? 10.616 -12.778 28.237 1.00 83.88 209 ALA A N 1
ATOM 1652 C CA . ALA A 1 209 ? 10.962 -13.607 27.085 1.00 83.88 209 ALA A CA 1
ATOM 1653 C C . ALA A 1 209 ? 11.355 -12.754 25.866 1.00 83.88 209 ALA A C 1
ATOM 1655 O O . ALA A 1 209 ? 12.389 -13.004 25.245 1.00 83.88 209 ALA A O 1
ATOM 1656 N N . SER A 1 210 ? 10.578 -11.704 25.578 1.00 82.81 210 SER A N 1
ATOM 1657 C CA . SER A 1 210 ? 10.847 -10.766 24.486 1.00 82.81 210 SER A CA 1
ATOM 1658 C C . SER A 1 210 ? 12.187 -10.054 24.663 1.00 82.81 210 SER A C 1
ATOM 1660 O O . SER A 1 210 ? 12.991 -10.025 23.733 1.00 82.81 210 SER A O 1
ATOM 1662 N N . VAL A 1 211 ? 12.465 -9.503 25.850 1.00 86.56 211 VAL A N 1
ATOM 1663 C CA . VAL A 1 211 ? 13.718 -8.772 26.092 1.00 86.56 211 VAL A CA 1
ATOM 1664 C C . VAL A 1 211 ? 14.928 -9.706 26.040 1.00 86.56 211 VAL A C 1
ATOM 1666 O O . VAL A 1 211 ? 15.967 -9.317 25.509 1.00 86.56 211 VAL A O 1
ATOM 1669 N N . LYS A 1 212 ? 14.816 -10.950 26.529 1.00 89.19 212 LYS A N 1
ATOM 1670 C CA . LYS A 1 212 ? 15.889 -11.945 26.371 1.00 89.19 212 LYS A CA 1
ATOM 1671 C C . LYS A 1 212 ? 16.182 -12.253 24.903 1.00 89.19 212 LYS A C 1
ATOM 1673 O O . LYS A 1 212 ? 17.357 -12.342 24.551 1.00 89.19 212 LYS A O 1
ATOM 1678 N N . GLY A 1 213 ? 15.150 -12.372 24.066 1.00 79.75 213 GLY A N 1
ATOM 1679 C CA . GLY A 1 213 ? 15.300 -12.548 22.619 1.00 79.75 213 GLY A CA 1
ATOM 1680 C C . GLY A 1 213 ? 16.059 -11.386 21.978 1.00 79.75 213 GLY A C 1
ATOM 1681 O O . GLY A 1 213 ? 17.113 -11.597 21.382 1.00 79.75 213 GLY A O 1
ATOM 1682 N N . ILE A 1 214 ? 15.605 -10.152 22.216 1.00 80.50 214 ILE A N 1
ATOM 1683 C CA . ILE A 1 214 ? 16.249 -8.942 21.677 1.00 80.50 214 ILE A CA 1
ATOM 1684 C C . ILE A 1 214 ? 17.697 -8.819 22.177 1.00 80.50 214 ILE A C 1
ATOM 1686 O O . ILE A 1 214 ? 18.607 -8.510 21.410 1.00 80.50 214 ILE A O 1
ATOM 1690 N N . ARG A 1 215 ? 17.956 -9.104 23.460 1.00 91.00 215 ARG A N 1
ATOM 1691 C CA . ARG A 1 215 ? 19.317 -9.109 24.016 1.00 91.00 215 ARG A CA 1
ATOM 1692 C C . ARG A 1 215 ? 20.216 -10.103 23.275 1.00 91.00 215 ARG A C 1
ATOM 1694 O O . ARG A 1 215 ? 21.352 -9.757 22.958 1.00 91.00 215 ARG A O 1
ATOM 1701 N N . ALA A 1 216 ? 19.725 -11.313 23.007 1.00 81.62 216 ALA A N 1
ATOM 1702 C CA . ALA A 1 216 ? 20.462 -12.340 22.271 1.00 81.62 216 ALA A CA 1
ATOM 1703 C C . ALA A 1 216 ? 20.758 -11.919 20.824 1.00 81.62 216 ALA A C 1
ATOM 1705 O O . ALA A 1 216 ? 21.878 -12.103 20.348 1.00 81.62 216 ALA A O 1
ATOM 1706 N N . GLU A 1 217 ? 19.805 -11.272 20.153 1.00 77.25 217 GLU A N 1
ATOM 1707 C CA . GLU A 1 217 ? 20.008 -10.698 18.819 1.00 77.25 217 GLU A CA 1
ATOM 1708 C C . GLU A 1 217 ? 21.100 -9.624 18.826 1.00 77.25 217 GLU A C 1
ATOM 1710 O O . GLU A 1 217 ? 22.022 -9.667 18.010 1.00 77.25 217 GLU A O 1
ATOM 1715 N N . VAL A 1 218 ? 21.064 -8.699 19.789 1.00 79.25 218 VAL A N 1
ATOM 1716 C CA . VAL A 1 218 ? 22.083 -7.648 19.920 1.00 79.25 218 VAL A CA 1
ATOM 1717 C C . VAL A 1 218 ? 23.464 -8.244 20.230 1.00 79.25 218 VAL A C 1
ATOM 1719 O O . VAL A 1 218 ? 24.455 -7.810 19.639 1.00 79.25 218 VAL A O 1
ATOM 1722 N N . MET A 1 219 ? 23.553 -9.262 21.098 1.00 80.81 219 MET A N 1
ATOM 1723 C CA . MET A 1 219 ? 24.805 -9.999 21.344 1.00 80.81 219 MET A CA 1
ATOM 1724 C C . MET A 1 219 ? 25.340 -10.643 20.063 1.00 80.81 219 MET A C 1
ATOM 1726 O O . MET A 1 219 ? 26.527 -10.507 19.766 1.00 80.81 219 MET A O 1
ATOM 1730 N N . SER A 1 220 ? 24.463 -11.262 19.268 1.00 77.38 220 SER A N 1
ATOM 1731 C CA . SER A 1 220 ? 24.821 -11.856 17.978 1.00 77.38 220 SER A CA 1
ATOM 1732 C C . SER A 1 220 ? 25.371 -10.814 17.002 1.00 77.38 220 SER A C 1
ATOM 1734 O O . SER A 1 220 ? 26.404 -11.050 16.379 1.00 77.38 220 SER A O 1
ATOM 1736 N N . VAL A 1 221 ? 24.738 -9.640 16.894 1.00 74.81 221 VAL A N 1
ATOM 1737 C CA . VAL A 1 221 ? 25.225 -8.544 16.032 1.00 74.81 221 VAL A CA 1
ATOM 1738 C C . VAL A 1 221 ? 26.603 -8.042 16.476 1.00 74.81 221 VAL A C 1
ATOM 1740 O O . VAL A 1 221 ? 27.425 -7.666 15.644 1.00 74.81 221 VAL A O 1
ATOM 1743 N N . LEU A 1 222 ? 26.880 -8.054 17.780 1.00 76.62 222 LEU A N 1
ATOM 1744 C CA . LEU A 1 222 ? 28.168 -7.643 18.342 1.00 76.62 222 LEU A CA 1
ATOM 1745 C C . LEU A 1 222 ? 29.235 -8.751 18.334 1.00 76.62 222 LEU A C 1
ATOM 1747 O O . LEU A 1 222 ? 30.367 -8.490 18.742 1.00 76.62 222 LEU A O 1
ATOM 1751 N N . GLY A 1 223 ? 28.898 -9.973 17.908 1.00 79.50 223 GLY A N 1
ATOM 1752 C CA . GLY A 1 223 ? 29.798 -11.129 17.976 1.00 79.50 223 GLY A CA 1
ATOM 1753 C C . GLY A 1 223 ? 30.126 -11.573 19.409 1.00 79.50 223 GLY A C 1
ATOM 1754 O O . GLY A 1 223 ? 31.170 -12.180 19.640 1.00 79.50 223 GLY A O 1
ATOM 1755 N N . ILE A 1 224 ? 29.265 -11.250 20.378 1.00 79.81 224 ILE A N 1
ATOM 1756 C CA . ILE A 1 224 ? 29.426 -11.623 21.786 1.00 79.81 224 ILE A CA 1
ATOM 1757 C C . ILE A 1 224 ? 28.745 -12.984 22.007 1.00 79.81 224 ILE A C 1
ATOM 1759 O O . ILE A 1 224 ? 27.563 -13.119 21.687 1.00 79.81 224 ILE A O 1
ATOM 1763 N N . PRO A 1 225 ? 29.444 -13.995 22.557 1.00 74.94 225 PRO A N 1
ATOM 1764 C CA . PRO A 1 225 ? 28.827 -15.272 22.902 1.00 74.94 225 PRO A CA 1
ATOM 1765 C C . PRO A 1 225 ? 27.733 -15.080 23.957 1.00 74.94 225 PRO A C 1
ATOM 1767 O O . PRO A 1 225 ? 27.990 -14.485 25.003 1.00 74.94 225 PRO A O 1
ATOM 1770 N N . ASP A 1 226 ? 26.534 -15.605 23.705 1.00 73.94 226 ASP A N 1
ATOM 1771 C CA . ASP A 1 226 ? 25.458 -15.595 24.697 1.00 73.94 226 ASP A CA 1
ATOM 1772 C C . ASP A 1 226 ? 25.782 -16.603 25.819 1.00 73.94 226 ASP A C 1
ATOM 1774 O O . ASP A 1 226 ? 25.885 -17.804 25.543 1.00 73.94 226 ASP A O 1
ATOM 1778 N N . PRO A 1 227 ? 25.960 -16.160 27.077 1.00 68.81 227 PRO A N 1
ATOM 1779 C CA . PRO A 1 227 ? 26.225 -17.058 28.201 1.00 68.81 227 PRO A CA 1
ATOM 1780 C C . PRO A 1 227 ? 25.059 -18.016 28.495 1.00 68.81 227 PRO A C 1
ATOM 1782 O O . PRO A 1 227 ? 25.288 -19.065 29.098 1.00 68.81 227 PRO A O 1
ATOM 1785 N N . ASP A 1 228 ? 23.843 -17.683 28.046 1.00 68.38 228 ASP A N 1
ATOM 1786 C CA . ASP A 1 228 ? 22.638 -18.502 28.197 1.00 68.38 228 ASP A CA 1
ATOM 1787 C C . ASP A 1 228 ? 22.412 -19.449 26.999 1.00 68.38 228 ASP A C 1
ATOM 1789 O O . ASP A 1 228 ? 21.426 -20.194 26.976 1.00 68.38 228 ASP A O 1
ATOM 1793 N N . ALA A 1 229 ? 23.304 -19.447 25.997 1.00 57.88 229 ALA A N 1
ATOM 1794 C CA . ALA A 1 229 ? 23.209 -20.367 24.871 1.00 57.88 229 ALA A CA 1
ATOM 1795 C C . ALA A 1 229 ? 23.384 -21.823 25.348 1.00 57.88 229 ALA A C 1
ATOM 1797 O O . ALA A 1 229 ? 24.297 -22.115 26.131 1.00 57.88 229 ALA A O 1
ATOM 1798 N N . PRO A 1 230 ? 22.568 -22.777 24.856 1.00 49.75 230 PRO A N 1
ATOM 1799 C CA . PRO A 1 230 ? 22.793 -24.197 25.101 1.00 49.75 230 PRO A CA 1
ATOM 1800 C C . PRO A 1 230 ? 24.238 -24.565 24.733 1.00 49.75 230 PRO A C 1
ATOM 1802 O O . PRO A 1 230 ? 24.664 -24.357 23.597 1.00 49.75 230 PRO A O 1
ATOM 1805 N N . LYS A 1 231 ? 25.015 -25.078 25.697 1.00 41.78 231 LYS A N 1
ATOM 1806 C CA . LYS A 1 231 ? 26.428 -25.430 25.490 1.00 41.78 231 LYS A CA 1
ATOM 1807 C C . LYS A 1 231 ? 26.553 -26.516 24.418 1.00 41.78 231 LYS A C 1
ATOM 1809 O O . LYS A 1 231 ? 26.328 -27.690 24.696 1.00 41.78 231 LYS A O 1
ATOM 1814 N N . GLY A 1 232 ? 26.961 -26.121 23.216 1.00 41.53 232 GLY A N 1
ATOM 1815 C CA . GLY A 1 232 ? 27.310 -27.039 22.138 1.00 41.53 232 GLY A CA 1
ATOM 1816 C C . GLY A 1 232 ? 27.339 -26.362 20.772 1.00 41.53 232 GLY A C 1
ATOM 1817 O O . GLY A 1 232 ? 26.292 -26.091 20.195 1.00 41.53 232 GLY A O 1
ATOM 1818 N N . THR A 1 233 ? 28.551 -26.238 20.218 1.00 32.22 233 THR A N 1
ATOM 1819 C CA . THR A 1 233 ? 28.913 -25.732 18.873 1.00 32.22 233 THR A CA 1
ATOM 1820 C C . THR A 1 233 ? 28.997 -24.200 18.772 1.00 32.22 233 THR A C 1
ATOM 1822 O O . THR A 1 233 ? 28.099 -23.521 19.265 1.00 32.22 233 THR A O 1
ATOM 1825 N N . PRO A 1 234 ? 30.048 -23.619 18.144 1.00 35.03 234 PRO A N 1
ATOM 1826 C CA . PRO A 1 234 ? 30.073 -22.194 17.834 1.00 35.03 234 PRO A CA 1
ATOM 1827 C C . PRO A 1 234 ? 28.889 -21.923 16.912 1.00 35.03 234 PRO A C 1
ATOM 1829 O O . PRO A 1 234 ? 28.873 -22.371 15.763 1.00 35.03 234 PRO A O 1
ATOM 1832 N N . ALA A 1 235 ? 27.862 -21.261 17.433 1.00 37.72 235 ALA A N 1
ATOM 1833 C CA . ALA A 1 235 ? 26.736 -20.865 16.619 1.00 37.72 235 ALA A CA 1
ATOM 1834 C C . ALA A 1 235 ? 27.263 -19.852 15.598 1.00 37.72 235 ALA A C 1
ATOM 1836 O O . ALA A 1 235 ? 27.624 -18.729 15.950 1.00 37.72 235 ALA A O 1
ATOM 1837 N N . LYS A 1 236 ? 27.308 -20.247 14.317 1.00 39.66 236 LYS A N 1
ATOM 1838 C CA . LYS A 1 236 ? 27.184 -19.266 13.233 1.00 39.66 236 LYS A CA 1
ATOM 1839 C C . LYS A 1 236 ? 26.018 -18.345 13.620 1.00 39.66 236 LYS A C 1
ATOM 1841 O O . LYS A 1 236 ? 25.019 -18.895 14.095 1.00 39.66 236 LYS A O 1
ATOM 1846 N N . PRO A 1 237 ? 26.133 -17.010 13.470 1.00 40.56 237 PRO A N 1
ATOM 1847 C CA . PRO A 1 237 ? 25.057 -16.084 13.814 1.00 40.56 237 PRO A CA 1
ATOM 1848 C C . PRO A 1 237 ? 23.747 -16.655 13.280 1.00 40.56 237 PRO A C 1
ATOM 1850 O O . PRO A 1 237 ? 23.612 -16.876 12.073 1.00 40.56 237 PRO A O 1
ATOM 1853 N N . LYS A 1 238 ? 22.848 -17.039 14.195 1.00 47.94 238 LYS A N 1
ATOM 1854 C CA . LYS A 1 238 ? 21.588 -17.657 13.803 1.00 47.94 238 LYS A CA 1
ATOM 1855 C C . LYS A 1 238 ? 20.813 -16.531 13.152 1.00 47.94 238 LYS A C 1
ATOM 1857 O O . LYS A 1 238 ? 20.450 -15.571 13.826 1.00 47.94 238 LYS A O 1
ATOM 1862 N N . ALA A 1 239 ? 20.680 -16.608 11.832 1.00 59.25 239 ALA A N 1
ATOM 1863 C CA . ALA A 1 239 ? 19.922 -15.628 11.083 1.00 59.25 239 ALA A CA 1
ATOM 1864 C C . ALA A 1 239 ? 18.534 -15.481 11.740 1.00 59.25 239 ALA A C 1
ATOM 1866 O O . ALA A 1 239 ? 18.022 -16.480 12.270 1.00 59.25 239 ALA A O 1
ATOM 1867 N N . PRO A 1 240 ? 17.963 -14.262 11.770 1.00 73.94 240 PRO A N 1
ATOM 1868 C CA . PRO A 1 240 ? 16.639 -14.041 12.343 1.00 73.94 240 PRO A CA 1
ATOM 1869 C C . PRO A 1 240 ? 15.641 -15.057 11.766 1.00 73.94 240 PRO A C 1
ATOM 1871 O O . PRO A 1 240 ? 15.842 -15.510 10.636 1.00 73.94 240 PRO A O 1
ATOM 1874 N N . PRO A 1 241 ? 14.602 -15.466 12.513 1.00 76.56 241 PRO A N 1
ATOM 1875 C CA . PRO A 1 241 ? 13.674 -16.507 12.071 1.00 76.56 241 PRO A CA 1
ATOM 1876 C C . PRO A 1 241 ? 13.111 -16.267 10.665 1.00 76.56 241 PRO A C 1
ATOM 1878 O O . PRO A 1 241 ? 12.942 -17.222 9.913 1.00 76.56 241 PRO A O 1
ATOM 1881 N N . GLU A 1 242 ? 12.877 -15.005 10.307 1.00 85.62 242 GLU A N 1
ATOM 1882 C CA . GLU A 1 242 ? 12.345 -14.562 9.017 1.00 85.62 242 GLU A CA 1
ATOM 1883 C C . GLU A 1 242 ? 13.397 -14.496 7.900 1.00 85.62 242 GLU A C 1
ATOM 1885 O O . GLU A 1 242 ? 13.054 -14.215 6.754 1.00 85.62 242 GLU A O 1
ATOM 1890 N N . ALA A 1 243 ? 14.679 -14.724 8.196 1.00 88.50 243 ALA A N 1
ATOM 1891 C CA . ALA A 1 243 ? 15.720 -14.730 7.179 1.00 88.50 243 ALA A CA 1
ATOM 1892 C C . ALA A 1 243 ? 15.439 -15.795 6.118 1.00 88.50 243 ALA A C 1
ATOM 1894 O O . ALA A 1 243 ? 15.088 -16.936 6.422 1.00 88.50 243 ALA A O 1
ATOM 1895 N N . ILE A 1 244 ? 15.658 -15.416 4.862 1.00 93.81 244 ILE A N 1
ATOM 1896 C CA . ILE A 1 244 ? 15.464 -16.276 3.701 1.00 93.81 244 ILE A CA 1
ATOM 1897 C C . ILE A 1 244 ? 16.846 -16.757 3.233 1.00 93.81 244 ILE A C 1
ATOM 1899 O O . ILE A 1 244 ? 17.552 -16.008 2.553 1.00 93.81 244 ILE A O 1
ATOM 1903 N N . PRO A 1 245 ? 17.297 -17.963 3.628 1.00 93.56 245 PRO A N 1
ATOM 1904 C CA . PRO A 1 245 ? 18.602 -18.465 3.224 1.00 93.56 245 PRO A CA 1
ATOM 1905 C C . PRO A 1 245 ? 18.598 -18.929 1.757 1.00 93.56 245 PRO A C 1
ATOM 1907 O O . PRO A 1 245 ? 17.579 -19.432 1.274 1.00 93.56 245 PRO A O 1
ATOM 1910 N N . PRO A 1 246 ? 19.741 -18.841 1.051 1.00 95.31 246 PRO A N 1
ATOM 1911 C CA . PRO A 1 246 ? 19.918 -19.545 -0.215 1.00 95.31 246 PRO A CA 1
ATOM 1912 C C . PRO A 1 246 ? 19.802 -21.058 -0.014 1.00 95.31 246 PRO A C 1
ATOM 1914 O O . PRO A 1 246 ? 20.155 -21.583 1.046 1.00 95.31 246 PRO A O 1
ATOM 1917 N N . VAL A 1 247 ? 19.331 -21.764 -1.042 1.00 95.06 247 VAL A N 1
ATOM 1918 C CA . VAL A 1 247 ? 19.362 -23.233 -1.049 1.00 95.06 247 VAL A CA 1
ATOM 1919 C C . VAL A 1 247 ? 20.822 -23.693 -1.035 1.00 95.06 247 VAL A C 1
ATOM 1921 O O . VAL A 1 247 ? 21.668 -23.136 -1.740 1.00 95.06 247 VAL A O 1
ATOM 1924 N N . GLU A 1 248 ? 21.136 -24.703 -0.225 1.00 91.69 248 GLU A N 1
ATOM 1925 C CA . GLU A 1 248 ? 22.499 -25.220 -0.097 1.00 91.69 248 GLU A CA 1
ATOM 1926 C C . GLU A 1 248 ? 23.059 -25.676 -1.456 1.00 91.69 248 GLU A C 1
ATOM 1928 O O . GLU A 1 248 ? 22.382 -26.350 -2.231 1.00 91.69 248 GLU A O 1
ATOM 1933 N N . GLY A 1 249 ? 24.300 -25.278 -1.755 1.00 89.69 249 GLY A N 1
ATOM 1934 C CA . GLY A 1 249 ? 24.967 -25.604 -3.018 1.00 89.69 249 GLY A CA 1
ATOM 1935 C C . GLY A 1 249 ? 24.493 -24.795 -4.229 1.00 89.69 249 GLY A C 1
ATOM 1936 O O . GLY A 1 249 ? 24.875 -25.123 -5.350 1.00 89.69 249 GLY A O 1
ATOM 1937 N N . THR A 1 250 ? 23.677 -23.754 -4.031 1.00 90.62 250 THR A N 1
ATOM 1938 C CA . THR A 1 250 ? 23.260 -22.853 -5.112 1.00 90.62 250 THR A CA 1
ATOM 1939 C C . THR A 1 250 ? 24.016 -21.529 -5.073 1.00 90.62 250 THR A C 1
ATOM 1941 O O . THR A 1 250 ? 24.180 -20.916 -4.018 1.00 90.62 250 THR A O 1
ATOM 1944 N N . ASP A 1 251 ? 24.453 -21.085 -6.250 1.00 93.06 251 ASP A N 1
ATOM 1945 C CA . ASP A 1 251 ? 25.089 -19.790 -6.469 1.00 93.06 251 ASP A CA 1
ATOM 1946 C C . ASP A 1 251 ? 24.203 -18.889 -7.333 1.00 93.06 251 ASP A C 1
ATOM 1948 O O . ASP A 1 251 ? 23.247 -19.323 -7.979 1.00 93.06 251 ASP A O 1
ATOM 1952 N N . TRP A 1 252 ? 24.542 -17.604 -7.350 1.00 96.69 252 TRP A N 1
ATOM 1953 C CA . TRP A 1 252 ? 23.926 -16.641 -8.250 1.00 96.69 252 TRP A CA 1
ATOM 1954 C C . TRP A 1 252 ? 24.197 -16.990 -9.714 1.00 96.69 252 TRP A C 1
ATOM 1956 O O . TRP A 1 252 ? 25.350 -17.010 -10.143 1.00 96.69 252 TRP A O 1
ATOM 1966 N N . ALA A 1 253 ? 23.133 -17.136 -10.498 1.00 95.88 253 ALA A N 1
ATOM 1967 C CA . ALA A 1 253 ? 23.199 -17.224 -11.951 1.00 95.88 253 ALA A CA 1
ATOM 1968 C C . ALA A 1 253 ? 22.775 -15.891 -12.580 1.00 95.88 253 ALA A C 1
ATOM 1970 O O . ALA A 1 253 ? 21.833 -15.258 -12.106 1.00 95.88 253 ALA A O 1
ATOM 1971 N N . ASN A 1 254 ? 23.479 -15.460 -13.629 1.00 97.62 254 ASN A N 1
ATOM 1972 C CA . ASN A 1 254 ? 23.178 -14.237 -14.372 1.00 97.62 254 ASN A CA 1
ATOM 1973 C C . ASN A 1 254 ? 22.503 -14.579 -15.702 1.00 97.62 254 ASN A C 1
ATOM 1975 O O . ASN A 1 254 ? 23.002 -15.429 -16.440 1.00 97.62 254 ASN A O 1
ATOM 1979 N N . PHE A 1 255 ? 21.410 -13.893 -16.017 1.00 97.56 255 PHE A N 1
ATOM 1980 C CA . PHE A 1 255 ? 20.644 -14.087 -17.243 1.00 97.56 255 PHE A CA 1
ATOM 1981 C C . PHE A 1 255 ? 20.483 -12.758 -17.967 1.00 97.56 255 PHE A C 1
ATOM 1983 O O . PHE A 1 255 ? 20.146 -11.748 -17.348 1.00 97.56 255 PHE A O 1
ATOM 1990 N N . GLU A 1 256 ? 20.722 -12.760 -19.274 1.00 97.44 256 GLU A N 1
ATOM 1991 C CA . GLU A 1 256 ? 20.470 -11.597 -20.121 1.00 97.44 256 GLU A CA 1
ATOM 1992 C C . GLU A 1 256 ? 18.968 -11.383 -20.308 1.00 97.44 256 GLU A C 1
ATOM 1994 O O . GLU A 1 256 ? 18.195 -12.336 -20.450 1.00 97.44 256 GLU A O 1
ATOM 1999 N N . LEU A 1 257 ? 18.571 -10.115 -20.322 1.00 97.12 257 LEU A N 1
ATOM 2000 C CA . LEU A 1 257 ? 17.204 -9.679 -20.550 1.00 97.12 257 LEU A CA 1
ATOM 2001 C C . LEU A 1 257 ? 17.138 -8.904 -21.863 1.00 97.12 257 LEU A C 1
ATOM 2003 O O . LEU A 1 257 ? 17.889 -7.954 -22.079 1.00 97.12 257 LEU A O 1
ATOM 2007 N N . GLN A 1 258 ? 16.216 -9.302 -22.729 1.00 95.69 258 GLN A N 1
ATOM 2008 C CA . GLN A 1 258 ? 15.970 -8.653 -24.008 1.00 95.69 258 GLN A CA 1
ATOM 2009 C C . GLN A 1 258 ? 14.789 -7.685 -23.888 1.00 95.69 258 GLN A C 1
ATOM 2011 O O . GLN A 1 258 ? 13.797 -8.019 -23.228 1.00 95.69 258 GLN A O 1
ATOM 2016 N N . PRO A 1 259 ? 14.873 -6.488 -24.494 1.00 95.00 259 PRO A N 1
ATOM 2017 C CA . PRO A 1 259 ? 13.744 -5.577 -24.565 1.00 95.00 259 PRO A CA 1
ATOM 2018 C C . PRO A 1 259 ? 12.618 -6.182 -25.408 1.00 95.00 259 PRO A C 1
ATOM 2020 O O . PRO A 1 259 ? 12.866 -6.834 -26.421 1.00 95.00 259 PRO A O 1
ATOM 2023 N N . GLY A 1 260 ? 11.384 -5.935 -24.990 1.00 94.88 260 GLY A N 1
ATOM 2024 C CA . GLY A 1 260 ? 10.187 -6.312 -25.726 1.00 94.88 260 GLY A CA 1
ATOM 2025 C C . GLY A 1 260 ? 8.995 -5.476 -25.285 1.00 94.88 260 GLY A C 1
ATOM 2026 O O . GLY A 1 260 ? 9.150 -4.453 -24.607 1.00 94.88 260 GLY A O 1
ATOM 2027 N N . PHE A 1 261 ? 7.805 -5.931 -25.659 1.00 94.56 261 PHE A N 1
ATOM 2028 C CA . PHE A 1 261 ? 6.551 -5.357 -25.202 1.00 94.56 261 PHE A CA 1
ATOM 2029 C C . PHE A 1 261 ? 5.491 -6.436 -24.986 1.00 94.56 261 PHE A C 1
ATOM 2031 O O . PHE A 1 261 ? 5.573 -7.527 -25.554 1.00 94.56 261 PHE A O 1
ATOM 2038 N N . ASP A 1 262 ? 4.517 -6.133 -24.136 1.00 92.75 262 ASP A N 1
ATOM 2039 C CA . ASP A 1 262 ? 3.347 -6.969 -23.902 1.00 92.75 262 ASP A CA 1
ATOM 2040 C C . ASP A 1 262 ? 2.293 -6.687 -24.979 1.00 92.75 262 ASP A C 1
ATOM 2042 O O . ASP A 1 262 ? 1.635 -5.645 -24.980 1.00 92.75 262 ASP A O 1
ATOM 2046 N N . ASP A 1 263 ? 2.172 -7.607 -25.936 1.00 86.06 263 ASP A N 1
ATOM 2047 C CA . ASP A 1 263 ? 1.231 -7.497 -27.050 1.00 86.06 263 ASP A CA 1
ATOM 2048 C C . ASP A 1 263 ? -0.211 -7.857 -26.663 1.00 86.06 263 ASP A C 1
ATOM 2050 O O . ASP A 1 263 ? -1.138 -7.579 -27.430 1.00 86.06 263 ASP A O 1
ATOM 2054 N N . ARG A 1 264 ? -0.400 -8.481 -25.491 1.00 87.06 264 ARG A N 1
ATOM 2055 C CA . ARG A 1 264 ? -1.675 -9.018 -24.996 1.00 87.06 264 ARG A CA 1
ATOM 2056 C C . ARG A 1 264 ? -1.808 -8.784 -23.483 1.00 87.06 264 ARG A C 1
ATOM 2058 O O . ARG A 1 264 ? -1.892 -9.753 -22.713 1.00 87.06 264 ARG A O 1
ATOM 2065 N N . PRO A 1 265 ? -1.867 -7.507 -23.053 1.00 84.12 265 PRO A N 1
ATOM 2066 C CA . PRO A 1 265 ? -1.860 -7.118 -21.642 1.00 84.12 265 PRO A CA 1
ATOM 2067 C C . PRO A 1 265 ? -3.041 -7.668 -20.832 1.00 84.12 265 PRO A C 1
ATOM 2069 O O . PRO A 1 265 ? -2.989 -7.706 -19.606 1.00 84.12 265 PRO A O 1
ATOM 2072 N N . GLU A 1 266 ? -4.103 -8.138 -21.487 1.00 85.25 266 GLU A N 1
ATOM 2073 C CA . GLU A 1 266 ? -5.257 -8.773 -20.854 1.00 85.25 266 GLU A CA 1
ATOM 2074 C C . GLU A 1 266 ? -4.994 -10.199 -20.336 1.00 85.25 266 GLU A C 1
ATOM 2076 O O . GLU A 1 266 ? -5.795 -10.735 -19.568 1.00 85.25 266 GLU A O 1
ATOM 2081 N N . GLN A 1 267 ? -3.907 -10.854 -20.762 1.00 88.50 267 GLN A N 1
ATOM 2082 C CA . GLN A 1 267 ? -3.651 -12.262 -20.422 1.00 88.50 267 GLN A CA 1
ATOM 2083 C C . GLN A 1 267 ? -3.080 -12.469 -19.020 1.00 88.50 267 GLN A C 1
ATOM 2085 O O . GLN A 1 267 ? -3.190 -13.570 -18.465 1.00 88.50 267 GLN A O 1
ATOM 2090 N N . VAL A 1 268 ? -2.461 -11.434 -18.454 1.00 90.56 268 VAL A N 1
ATOM 2091 C CA . VAL A 1 268 ? -1.786 -11.484 -17.160 1.00 90.56 268 VAL A CA 1
ATOM 2092 C C . VAL A 1 268 ? -2.406 -10.436 -16.248 1.00 90.56 268 VAL A C 1
ATOM 2094 O O . VAL A 1 268 ? -2.388 -9.250 -16.547 1.00 90.56 268 VAL A O 1
ATOM 2097 N N . SER A 1 269 ? -2.937 -10.860 -15.100 1.00 90.81 269 SER A N 1
ATOM 2098 C CA . SER A 1 269 ? -3.370 -9.913 -14.071 1.00 90.81 269 SER A CA 1
ATOM 2099 C C . SER A 1 269 ? -2.152 -9.242 -13.447 1.00 90.81 269 SER A C 1
ATOM 2101 O O . SER A 1 269 ? -1.217 -9.924 -13.015 1.00 90.81 269 SER A O 1
ATOM 2103 N N . GLN A 1 270 ? -2.203 -7.916 -13.371 1.00 92.44 270 GLN A N 1
ATOM 2104 C CA . GLN A 1 270 ? -1.108 -7.068 -12.915 1.00 92.44 270 GLN A CA 1
ATOM 2105 C C . GLN A 1 270 ? -1.467 -6.311 -11.621 1.00 92.44 270 GLN A C 1
ATOM 2107 O O . GLN A 1 270 ? -2.636 -5.941 -11.457 1.00 92.44 270 GLN A O 1
ATOM 2112 N N . PRO A 1 271 ? -0.491 -6.018 -10.740 1.00 92.69 271 PRO A N 1
ATOM 2113 C CA . PRO A 1 271 ? -0.710 -5.342 -9.456 1.00 92.69 271 PRO A CA 1
ATOM 2114 C C . PRO A 1 271 ? -0.765 -3.803 -9.533 1.00 92.69 271 PRO A C 1
ATOM 2116 O O . PRO A 1 271 ? -0.821 -3.141 -8.500 1.00 92.69 271 PRO A O 1
ATOM 2119 N N . SER A 1 272 ? -0.720 -3.224 -10.736 1.00 91.94 272 SER A N 1
ATOM 2120 C CA . SER A 1 272 ? -0.757 -1.772 -10.967 1.00 91.94 272 SER A CA 1
ATOM 2121 C C . SER A 1 272 ? -2.072 -1.351 -11.617 1.00 91.94 272 SER A C 1
ATOM 2123 O O . SER A 1 272 ? -2.587 -2.072 -12.475 1.00 91.94 272 SER A O 1
ATOM 2125 N N . ASP A 1 273 ? -2.588 -0.181 -11.245 1.00 87.75 273 ASP A N 1
ATOM 2126 C CA . ASP A 1 273 ? -3.786 0.433 -11.828 1.00 87.75 273 ASP A CA 1
ATOM 2127 C C . ASP A 1 273 ? -3.561 0.847 -13.294 1.00 87.75 273 ASP A C 1
ATOM 2129 O O . ASP A 1 273 ? -4.427 0.666 -14.143 1.00 87.75 273 ASP A O 1
ATOM 2133 N N . LEU A 1 274 ? -2.342 1.264 -13.653 1.00 86.75 274 LEU A N 1
ATOM 2134 C CA . LEU A 1 274 ? -1.991 1.621 -15.038 1.00 86.75 274 LEU A CA 1
ATOM 2135 C C . LEU A 1 274 ? -1.970 0.434 -16.007 1.00 86.75 274 LEU A C 1
ATOM 2137 O O . LEU A 1 274 ? -1.804 0.612 -17.215 1.00 86.75 274 LEU A O 1
ATOM 2141 N N . ALA A 1 275 ? -2.120 -0.783 -15.489 1.00 81.50 275 ALA A N 1
ATOM 2142 C CA . ALA A 1 275 ? -2.185 -1.982 -16.301 1.00 81.50 275 ALA A CA 1
ATOM 2143 C C . ALA A 1 275 ? -3.603 -2.316 -16.805 1.00 81.50 275 ALA A C 1
ATOM 2145 O O . ALA A 1 275 ? -3.786 -3.360 -17.435 1.00 81.50 275 ALA A O 1
ATOM 2146 N N . ASP A 1 276 ? -4.591 -1.460 -16.546 1.00 79.81 276 ASP A N 1
ATOM 2147 C CA . ASP A 1 276 ? -5.984 -1.653 -16.951 1.00 79.81 276 ASP A CA 1
ATOM 2148 C C . ASP A 1 276 ? -6.203 -1.559 -18.477 1.00 79.81 276 ASP A C 1
ATOM 2150 O O . ASP A 1 276 ? -5.379 -1.021 -19.218 1.00 79.81 276 ASP A O 1
ATOM 2154 N N . LEU A 1 277 ? -7.302 -2.120 -18.981 1.00 77.75 277 LEU A N 1
ATOM 2155 C CA . LEU A 1 277 ? -7.636 -2.126 -20.412 1.00 77.75 277 LEU A CA 1
ATOM 2156 C C . LEU A 1 277 ? -8.430 -0.890 -20.845 1.00 77.75 277 LEU A C 1
ATOM 2158 O O . LEU A 1 277 ? -8.445 -0.557 -22.031 1.00 77.75 277 LEU A O 1
ATOM 2162 N N . GLU A 1 278 ? -9.084 -0.211 -19.906 1.00 86.50 278 GLU A N 1
ATOM 2163 C CA . GLU A 1 278 ? -9.839 1.004 -20.188 1.00 86.50 278 GLU A CA 1
ATOM 2164 C C . GLU A 1 278 ? -8.916 2.203 -20.327 1.00 86.50 278 GLU A C 1
ATOM 2166 O O . GLU A 1 278 ? -8.345 2.694 -19.363 1.00 86.50 278 GLU A O 1
ATOM 2171 N N . ARG A 1 279 ? -8.780 2.719 -21.548 1.00 89.81 279 ARG A N 1
ATOM 2172 C CA . ARG A 1 279 ? -7.847 3.818 -21.820 1.00 89.81 279 ARG A CA 1
ATOM 2173 C C . ARG A 1 279 ? -8.146 5.084 -21.021 1.00 89.81 279 ARG A C 1
ATOM 2175 O O . ARG A 1 279 ? -7.227 5.843 -20.741 1.00 89.81 279 ARG A O 1
ATOM 2182 N N . HIS A 1 280 ? -9.403 5.314 -20.638 1.00 89.25 280 HIS A N 1
ATOM 2183 C CA . HIS A 1 280 ? -9.783 6.486 -19.846 1.00 89.25 280 HIS A CA 1
ATOM 2184 C C . HIS A 1 280 ? -9.274 6.429 -18.390 1.00 89.25 280 HIS A C 1
ATOM 2186 O O . HIS A 1 280 ? -9.290 7.456 -17.710 1.00 89.25 280 HIS A O 1
ATOM 2192 N N . SER A 1 281 ? -8.821 5.261 -17.908 1.00 84.75 281 SER A N 1
ATOM 2193 C CA . SER A 1 281 ? -8.169 5.098 -16.598 1.00 84.75 281 SER A CA 1
ATOM 2194 C C . SER A 1 281 ? -6.635 5.190 -16.667 1.00 84.75 281 SER A C 1
ATOM 2196 O O . SER A 1 281 ? -5.973 5.201 -15.627 1.00 84.75 281 SER A O 1
ATOM 2198 N N . TRP A 1 282 ? -6.055 5.298 -17.869 1.00 90.06 282 TRP A N 1
ATOM 2199 C CA . TRP A 1 282 ? -4.609 5.426 -18.063 1.00 90.06 282 TRP A CA 1
ATOM 2200 C C . TRP A 1 282 ? -4.097 6.827 -17.715 1.00 90.06 282 TRP A C 1
ATOM 2202 O O . TRP A 1 282 ? -4.868 7.764 -17.491 1.00 90.06 282 TRP A O 1
ATOM 2212 N N . LEU A 1 283 ? -2.769 6.992 -17.726 1.00 90.31 283 LEU A N 1
ATOM 2213 C CA . LEU A 1 283 ? -2.167 8.319 -17.644 1.00 90.31 283 LEU A CA 1
ATOM 2214 C C . LEU A 1 283 ? -2.646 9.157 -18.824 1.00 90.31 283 LEU A C 1
ATOM 2216 O O . LEU A 1 283 ? -2.618 8.714 -19.973 1.00 90.31 283 LEU A O 1
ATOM 2220 N N . GLN A 1 284 ? -3.037 10.389 -18.535 1.00 90.56 284 GLN A N 1
ATOM 2221 C CA . GLN A 1 284 ? -3.489 11.327 -19.546 1.00 90.56 284 GLN A CA 1
ATOM 2222 C C . GLN A 1 284 ? -2.656 12.599 -19.526 1.00 90.56 284 GLN A C 1
ATOM 2224 O O . GLN A 1 284 ? -2.208 13.062 -18.475 1.00 90.56 284 GLN A O 1
ATOM 2229 N N . PHE A 1 285 ? -2.481 13.189 -20.698 1.00 91.31 285 PHE A N 1
ATOM 2230 C CA . PHE A 1 285 ? -1.847 14.488 -20.844 1.00 91.31 285 PHE A CA 1
ATOM 2231 C C . PHE A 1 285 ? -2.366 15.204 -22.087 1.00 91.31 285 PHE A C 1
ATOM 2233 O O . PHE A 1 285 ? -3.003 14.625 -22.970 1.00 91.31 285 PHE A O 1
ATOM 2240 N N . SER A 1 286 ? -2.089 16.498 -22.127 1.00 90.12 286 SER A N 1
ATOM 2241 C CA . SER A 1 286 ? -2.607 17.409 -23.134 1.00 90.12 286 SER A CA 1
ATOM 2242 C C . SER A 1 286 ? -1.583 17.649 -24.238 1.00 90.12 286 SER A C 1
ATOM 2244 O O . SER A 1 286 ? -0.456 18.056 -23.961 1.00 90.12 286 SER A O 1
ATOM 2246 N N . VAL A 1 287 ? -1.990 17.467 -25.494 1.00 91.38 287 VAL A N 1
ATOM 2247 C CA . VAL A 1 287 ? -1.227 17.887 -26.679 1.00 91.38 287 VAL A CA 1
ATOM 2248 C C . VAL A 1 287 ? -1.852 19.135 -27.302 1.00 91.38 287 VAL A C 1
ATOM 2250 O O . VAL A 1 287 ? -3.073 19.310 -27.294 1.00 91.38 287 VAL A O 1
ATOM 2253 N N . GLN A 1 288 ? -0.999 20.006 -27.842 1.00 88.50 288 GLN A N 1
ATOM 2254 C CA . GLN A 1 288 ? -1.384 21.256 -28.505 1.00 88.50 288 GLN A CA 1
ATOM 2255 C C . GLN A 1 288 ? -1.259 21.124 -30.032 1.00 88.50 288 GLN A C 1
ATOM 2257 O O . GLN A 1 288 ? -1.355 20.024 -30.577 1.00 88.50 288 GLN A O 1
ATOM 2262 N N . ASP A 1 289 ? -1.065 22.245 -30.725 1.00 88.62 289 ASP A N 1
ATOM 2263 C CA . ASP A 1 289 ? -1.039 22.383 -32.180 1.00 88.62 289 ASP A CA 1
ATOM 2264 C C . ASP A 1 289 ? -0.016 21.461 -32.879 1.00 88.62 289 ASP A C 1
ATOM 2266 O O . ASP A 1 289 ? 1.026 21.119 -32.306 1.00 88.62 289 ASP A O 1
ATOM 2270 N N . PRO A 1 290 ? -0.252 21.081 -34.150 1.00 89.94 290 PRO A N 1
ATOM 2271 C CA . PRO A 1 290 ? 0.782 20.479 -34.987 1.00 89.94 290 PRO A CA 1
ATOM 2272 C C . PRO A 1 290 ? 2.073 21.315 -34.994 1.00 89.94 290 PRO A C 1
ATOM 2274 O O . PRO A 1 290 ? 2.039 22.542 -35.069 1.00 89.94 290 PRO A O 1
ATOM 2277 N N . GLY A 1 291 ? 3.218 20.641 -34.911 1.00 87.81 291 GLY A N 1
ATOM 2278 C CA . GLY A 1 291 ? 4.548 21.235 -34.758 1.00 87.81 291 GLY A CA 1
ATOM 2279 C C . GLY A 1 291 ? 5.028 21.356 -33.307 1.00 87.81 291 GLY A C 1
ATOM 2280 O O . GLY A 1 291 ? 6.183 21.722 -33.088 1.00 87.81 291 GLY A O 1
ATOM 2281 N N . THR A 1 292 ? 4.187 21.038 -32.319 1.00 91.50 292 THR A N 1
ATOM 2282 C CA . THR A 1 292 ? 4.557 21.067 -30.897 1.00 91.50 292 THR A CA 1
ATOM 2283 C C . THR A 1 292 ? 5.065 19.714 -30.395 1.00 91.50 292 THR A C 1
ATOM 2285 O O . THR A 1 292 ? 4.846 18.661 -31.002 1.00 91.50 292 THR A O 1
ATOM 2288 N N . ALA A 1 293 ? 5.769 19.753 -29.267 1.00 93.81 293 ALA A N 1
ATOM 2289 C CA . ALA A 1 293 ? 6.208 18.583 -28.527 1.00 93.81 293 ALA A CA 1
ATOM 2290 C C . ALA A 1 293 ? 5.795 18.734 -27.064 1.00 93.81 293 ALA A C 1
ATOM 2292 O O . ALA A 1 293 ? 5.862 19.834 -26.514 1.00 93.81 293 ALA A O 1
ATOM 2293 N N . VAL A 1 294 ? 5.389 17.632 -26.447 1.00 95.38 294 VAL A N 1
ATOM 2294 C CA . VAL A 1 294 ? 5.080 17.574 -25.019 1.00 95.38 294 VAL A CA 1
ATOM 2295 C C . VAL A 1 294 ? 5.827 16.412 -24.388 1.00 95.38 294 VAL A C 1
ATOM 2297 O O . VAL A 1 294 ? 5.987 15.360 -25.006 1.00 95.38 294 VAL A O 1
ATOM 2300 N N . GLU A 1 295 ? 6.301 16.610 -23.167 1.00 95.69 295 GLU A N 1
ATOM 2301 C CA . GLU A 1 295 ? 6.913 15.550 -22.374 1.00 95.69 295 GLU A CA 1
ATOM 2302 C C . GLU A 1 295 ? 5.820 14.626 -21.836 1.00 95.69 295 GLU A C 1
ATOM 2304 O O . GLU A 1 295 ? 4.816 15.083 -21.286 1.00 95.69 295 GLU A O 1
ATOM 2309 N N . ILE A 1 296 ? 6.011 13.321 -22.004 1.00 94.56 296 ILE A N 1
ATOM 2310 C CA . ILE A 1 296 ? 5.117 12.317 -21.438 1.00 94.56 296 ILE A CA 1
ATOM 2311 C C . ILE A 1 296 ? 5.365 12.262 -19.921 1.00 94.56 296 ILE A C 1
ATOM 2313 O O . ILE A 1 296 ? 6.524 12.134 -19.512 1.00 94.56 296 ILE A O 1
ATOM 2317 N N . PRO A 1 297 ? 4.318 12.359 -19.078 1.00 90.50 297 PRO A N 1
ATOM 2318 C CA . PRO A 1 297 ? 4.472 12.329 -17.626 1.00 90.50 297 PRO A CA 1
ATOM 2319 C C . PRO A 1 297 ? 5.163 11.059 -17.113 1.00 90.50 297 PRO A C 1
ATOM 2321 O O . PRO A 1 297 ? 5.056 10.000 -17.722 1.00 90.50 297 PRO A O 1
ATOM 2324 N N . LEU A 1 298 ? 5.806 11.171 -15.946 1.00 87.69 298 LEU A N 1
ATOM 2325 C CA . LEU A 1 298 ? 6.472 10.102 -15.178 1.00 87.69 298 LEU A CA 1
ATOM 2326 C C . LEU A 1 298 ? 7.738 9.489 -15.799 1.00 87.69 298 LEU A C 1
ATOM 2328 O O . LEU A 1 298 ? 8.581 9.010 -15.045 1.00 87.69 298 LEU A O 1
ATOM 2332 N N . LEU A 1 299 ? 7.920 9.542 -17.120 1.00 89.81 299 LEU A N 1
ATOM 2333 C CA . LEU A 1 299 ? 9.079 8.941 -17.781 1.00 89.81 299 LEU A CA 1
ATOM 2334 C C . LEU A 1 299 ? 10.388 9.678 -17.461 1.00 89.81 299 LEU A C 1
ATOM 2336 O O . LEU A 1 299 ? 10.568 10.836 -17.835 1.00 89.81 299 LEU A O 1
ATOM 2340 N N .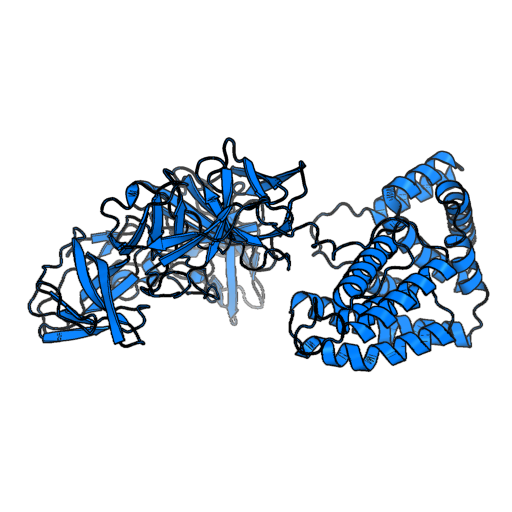 GLU A 1 300 ? 11.347 8.961 -16.868 1.00 84.94 300 GLU A N 1
ATOM 2341 C CA . GLU A 1 300 ? 12.697 9.466 -16.578 1.00 84.94 300 GLU A CA 1
ATOM 2342 C C . GLU A 1 300 ? 13.799 8.526 -17.110 1.00 84.94 300 GLU A C 1
ATOM 2344 O O . GLU A 1 300 ? 13.839 7.360 -16.715 1.00 84.94 300 GLU A O 1
ATOM 2349 N N . PRO A 1 301 ? 14.708 8.966 -18.004 1.00 87.62 301 PRO A N 1
ATOM 2350 C CA . PRO A 1 301 ? 14.760 10.282 -18.641 1.00 87.62 301 PRO A CA 1
ATOM 2351 C C . PRO A 1 301 ? 13.533 10.585 -19.506 1.00 87.62 301 PRO A C 1
ATOM 2353 O O . PRO A 1 301 ? 12.877 9.669 -20.020 1.00 87.62 301 PRO A O 1
ATOM 2356 N N . LYS A 1 302 ? 13.268 11.883 -19.670 1.00 92.75 302 LYS A N 1
ATOM 2357 C CA . LYS A 1 302 ? 12.112 12.433 -20.384 1.00 92.75 302 LYS A CA 1
ATOM 2358 C C . LYS A 1 302 ? 11.989 11.904 -21.811 1.00 92.75 302 LYS A C 1
ATOM 2360 O O . LYS A 1 302 ? 12.956 11.893 -22.570 1.00 92.75 302 LYS A O 1
ATOM 2365 N N . VAL A 1 303 ? 10.764 11.545 -22.183 1.00 95.19 303 VAL A N 1
ATOM 2366 C CA . VAL A 1 303 ? 10.375 11.150 -23.543 1.00 95.19 303 VAL A CA 1
ATOM 2367 C C . VAL A 1 303 ? 9.350 12.153 -24.046 1.00 95.19 303 VAL A C 1
ATOM 2369 O O . VAL A 1 303 ? 8.414 12.493 -23.324 1.00 95.19 303 VAL A O 1
ATOM 2372 N N . SER A 1 304 ? 9.522 12.646 -25.271 1.00 96.44 304 SER A N 1
ATOM 2373 C CA . SER A 1 304 ? 8.600 13.624 -25.856 1.00 96.44 304 SER A CA 1
ATOM 2374 C C . SER A 1 304 ? 7.712 13.000 -26.924 1.00 96.44 304 SER A C 1
ATOM 2376 O O . SER A 1 304 ? 8.195 12.306 -27.815 1.00 96.44 304 SER A O 1
ATOM 2378 N N . LEU A 1 305 ? 6.421 13.314 -26.887 1.00 97.19 305 LEU A N 1
ATOM 2379 C CA . LEU A 1 305 ? 5.494 13.078 -27.985 1.00 97.19 305 LEU A CA 1
ATOM 2380 C C . LEU A 1 305 ? 5.463 14.327 -28.872 1.00 97.19 305 LEU A C 1
ATOM 2382 O O . LEU A 1 305 ? 5.059 15.404 -28.427 1.00 97.19 305 LEU A O 1
ATOM 2386 N N . ARG A 1 306 ? 5.892 14.200 -30.130 1.00 96.00 306 ARG A N 1
ATOM 2387 C CA . ARG A 1 306 ? 5.905 15.298 -31.107 1.00 96.00 306 ARG A CA 1
ATOM 2388 C C . ARG A 1 306 ? 4.732 15.146 -32.067 1.00 96.00 306 ARG A C 1
ATOM 2390 O O . ARG A 1 306 ? 4.630 14.132 -32.755 1.00 96.00 306 ARG A O 1
ATOM 2397 N N . ARG A 1 307 ? 3.879 16.166 -32.156 1.00 94.06 307 ARG A N 1
ATOM 2398 C CA . ARG A 1 307 ? 2.737 16.203 -33.078 1.00 94.06 307 ARG A CA 1
ATOM 2399 C C . ARG A 1 307 ? 3.185 16.784 -34.415 1.00 94.06 307 ARG A C 1
ATOM 2401 O O . ARG A 1 307 ? 3.568 17.946 -34.473 1.00 94.06 307 ARG A O 1
ATOM 2408 N N . ARG A 1 308 ? 3.153 16.003 -35.494 1.00 92.94 308 ARG A N 1
ATOM 2409 C CA . ARG A 1 308 ? 3.565 16.439 -36.844 1.00 92.94 308 ARG A CA 1
ATOM 2410 C C . ARG A 1 308 ? 2.395 16.934 -37.687 1.00 92.94 308 ARG A C 1
ATOM 2412 O O . ARG A 1 308 ? 2.541 17.898 -38.431 1.00 92.94 308 ARG A O 1
ATOM 2419 N N . GLY A 1 309 ? 1.235 16.306 -37.529 1.00 91.12 309 GLY A N 1
ATOM 2420 C CA . GLY A 1 309 ? 0.001 16.648 -38.234 1.00 91.12 309 GLY A CA 1
ATOM 2421 C C . GLY A 1 309 ? -1.211 16.627 -37.308 1.00 91.12 309 GLY A C 1
ATOM 2422 O O . GLY A 1 309 ? -1.075 16.604 -36.086 1.00 91.12 309 GLY A O 1
ATOM 2423 N N . LEU A 1 310 ? -2.418 16.615 -37.883 1.00 87.50 310 LEU A N 1
ATOM 2424 C CA . LEU A 1 310 ? -3.654 16.516 -37.097 1.00 87.50 310 LEU A CA 1
ATOM 2425 C C . LEU A 1 310 ? -3.651 15.252 -36.229 1.00 87.50 310 LEU A C 1
ATOM 2427 O O . LEU A 1 310 ? -3.853 15.347 -35.020 1.00 87.50 310 LEU A O 1
ATOM 2431 N N . ASN A 1 311 ? -3.373 14.101 -36.836 1.00 90.62 311 ASN A N 1
ATOM 2432 C CA . ASN A 1 311 ? -3.311 12.809 -36.164 1.00 90.62 311 ASN A CA 1
ATOM 2433 C C . ASN A 1 311 ? -1.939 12.130 -36.248 1.00 90.62 311 ASN A C 1
ATOM 2435 O O . ASN A 1 311 ? -1.809 11.056 -35.684 1.00 90.62 311 ASN A O 1
ATOM 2439 N N . GLU A 1 312 ? -0.942 12.720 -36.914 1.00 95.25 312 GLU A N 1
ATOM 2440 C CA . GLU A 1 312 ? 0.399 12.139 -37.078 1.00 95.25 312 GLU A CA 1
ATOM 2441 C C . GLU A 1 312 ? 1.347 12.568 -35.949 1.00 95.25 312 GLU A C 1
ATOM 2443 O O . GLU A 1 312 ? 1.494 13.766 -35.677 1.00 95.25 312 GLU A O 1
ATOM 2448 N N . PHE A 1 313 ? 2.027 11.599 -35.333 1.00 96.88 313 PHE A N 1
ATOM 2449 C CA . PHE A 1 313 ? 2.939 11.789 -34.207 1.00 96.88 313 PHE A CA 1
ATOM 2450 C C . PHE A 1 313 ? 4.225 10.967 -34.356 1.00 96.88 313 PHE A C 1
ATOM 2452 O O . PHE A 1 313 ? 4.277 9.998 -35.110 1.00 96.88 313 PHE A O 1
ATOM 2459 N N . VAL A 1 314 ? 5.256 11.357 -33.605 1.00 97.81 314 VAL A N 1
ATOM 2460 C CA . VAL A 1 314 ? 6.456 10.547 -33.338 1.00 97.81 314 VAL A CA 1
ATOM 2461 C C . VAL A 1 314 ? 6.838 10.642 -31.865 1.00 97.81 314 VAL A C 1
ATOM 2463 O O . VAL A 1 314 ? 6.624 11.681 -31.233 1.00 97.81 314 VAL A O 1
ATOM 2466 N N . LEU A 1 315 ? 7.439 9.584 -31.331 1.00 97.75 315 LEU A N 1
ATOM 2467 C CA . LEU A 1 315 ? 8.093 9.597 -30.027 1.00 97.75 315 LEU A CA 1
ATOM 2468 C C . LEU A 1 315 ? 9.564 9.975 -30.186 1.00 97.75 315 LEU A C 1
ATOM 2470 O O . LEU A 1 315 ? 10.230 9.565 -31.133 1.00 97.75 315 LEU A O 1
ATOM 2474 N N . ASP A 1 316 ? 10.068 10.750 -29.237 1.00 96.94 316 ASP A N 1
ATOM 2475 C CA . ASP A 1 316 ? 11.475 11.103 -29.110 1.00 96.94 316 ASP A CA 1
ATOM 2476 C C . ASP A 1 316 ? 11.984 10.650 -27.743 1.00 96.94 316 ASP A C 1
ATOM 2478 O O . ASP A 1 316 ? 11.709 11.283 -26.720 1.00 96.94 316 ASP A O 1
ATOM 2482 N N . GLY A 1 317 ? 12.704 9.527 -27.738 1.00 94.94 317 GLY A N 1
ATOM 2483 C CA . GLY A 1 317 ? 13.373 8.987 -26.557 1.00 94.94 317 GLY A CA 1
ATOM 2484 C C . GLY A 1 317 ? 14.816 9.472 -26.385 1.00 94.94 317 GLY A C 1
ATOM 2485 O O . GLY A 1 317 ? 15.538 8.909 -25.564 1.00 94.94 317 GLY A O 1
ATOM 2486 N N . GLY A 1 318 ? 15.271 10.460 -27.167 1.00 94.31 318 GLY A N 1
ATOM 2487 C CA . GLY A 1 318 ? 16.609 11.056 -27.084 1.00 94.31 318 GLY A CA 1
ATOM 2488 C C . GLY A 1 318 ? 17.719 10.336 -27.865 1.00 94.31 318 GLY A C 1
ATOM 2489 O O . GLY A 1 318 ? 18.836 10.858 -27.927 1.00 94.31 318 GLY A O 1
ATOM 2490 N N . ALA A 1 319 ? 17.445 9.165 -28.451 1.00 92.19 319 ALA A N 1
ATOM 2491 C CA . ALA A 1 319 ? 18.369 8.445 -29.337 1.00 92.19 319 ALA A CA 1
ATOM 2492 C C . ALA A 1 319 ? 18.016 8.671 -30.816 1.00 92.19 319 ALA A C 1
ATOM 2494 O O . ALA A 1 319 ? 18.789 9.278 -31.557 1.00 92.19 319 ALA A O 1
ATOM 2495 N N . ALA A 1 320 ? 16.818 8.241 -31.207 1.00 94.56 320 ALA A N 1
ATOM 2496 C CA . ALA A 1 320 ? 16.224 8.449 -32.519 1.00 94.56 320 ALA A CA 1
ATOM 2497 C C . ALA A 1 320 ? 14.718 8.714 -32.372 1.00 94.56 320 ALA A C 1
ATOM 2499 O O . ALA A 1 320 ? 14.107 8.363 -31.358 1.00 94.56 320 ALA A O 1
ATOM 2500 N N . LEU A 1 321 ? 14.122 9.345 -33.387 1.00 96.88 321 LEU A N 1
ATOM 2501 C CA . LEU A 1 321 ? 12.666 9.457 -33.468 1.00 96.88 321 LEU A CA 1
ATOM 2502 C C . LEU A 1 321 ? 12.076 8.091 -33.827 1.00 96.88 321 LEU A C 1
ATOM 2504 O O . LEU A 1 321 ? 12.645 7.384 -34.656 1.00 96.88 321 LEU A O 1
ATOM 2508 N N . SER A 1 322 ? 10.926 7.752 -33.246 1.00 97.81 322 SER A N 1
ATOM 2509 C CA . SER A 1 322 ? 10.153 6.587 -33.679 1.00 97.81 322 SER A CA 1
ATOM 2510 C C . SER A 1 322 ? 9.691 6.736 -35.129 1.00 97.81 322 SER A C 1
ATOM 2512 O O . SER A 1 322 ? 9.637 7.845 -35.679 1.00 97.81 322 SER A O 1
ATOM 2514 N N . GLU A 1 323 ? 9.241 5.625 -35.710 1.00 97.31 323 GLU A N 1
ATOM 2515 C CA . GLU A 1 323 ? 8.440 5.681 -36.929 1.00 97.31 323 GLU A CA 1
ATOM 2516 C C . GLU A 1 323 ? 7.189 6.556 -36.710 1.00 97.31 323 GLU A C 1
ATOM 2518 O O . GLU A 1 323 ? 6.627 6.557 -35.603 1.00 97.31 323 GLU A O 1
ATOM 2523 N N . PRO A 1 324 ? 6.753 7.332 -37.721 1.00 97.12 324 PRO A N 1
ATOM 2524 C CA . PRO A 1 324 ? 5.506 8.080 -37.654 1.00 97.12 324 PRO A CA 1
ATOM 2525 C C . PRO A 1 324 ? 4.306 7.159 -37.451 1.00 97.12 324 PRO A C 1
ATOM 2527 O O . PRO A 1 324 ? 4.171 6.133 -38.116 1.00 97.12 324 PRO A O 1
ATOM 2530 N N . PHE A 1 325 ? 3.396 7.560 -36.571 1.00 96.88 325 PHE A N 1
ATOM 2531 C CA . PHE A 1 325 ? 2.162 6.828 -36.301 1.00 96.88 325 PHE A CA 1
ATOM 2532 C C . PHE A 1 325 ? 0.970 7.774 -36.202 1.00 96.88 325 PHE A C 1
ATOM 2534 O O . PHE A 1 325 ? 1.119 8.973 -35.957 1.00 96.88 325 PHE A O 1
ATOM 2541 N N . ALA A 1 326 ? -0.229 7.221 -36.391 1.00 95.06 326 ALA A N 1
ATOM 2542 C CA . ALA A 1 326 ? -1.472 7.958 -36.242 1.00 95.06 326 ALA A CA 1
ATOM 2543 C C . ALA A 1 326 ? -2.148 7.630 -34.905 1.00 95.06 326 ALA A C 1
ATOM 2545 O O . ALA A 1 326 ? -2.395 6.459 -34.623 1.00 95.06 326 ALA A O 1
ATOM 2546 N N . LEU A 1 327 ? -2.498 8.644 -34.110 1.00 94.00 327 LEU A N 1
ATOM 2547 C CA . LEU A 1 327 ? -3.339 8.437 -32.927 1.00 94.00 327 LEU A CA 1
ATOM 2548 C C . LEU A 1 327 ? -4.812 8.299 -33.325 1.00 94.00 327 LEU A C 1
ATOM 2550 O O . LEU A 1 327 ? -5.325 9.054 -34.154 1.00 94.00 327 LEU A O 1
ATOM 2554 N N . GLN A 1 328 ? -5.476 7.312 -32.726 1.00 92.88 328 GLN A N 1
ATOM 2555 C CA . GLN A 1 328 ? -6.887 6.982 -32.923 1.00 92.88 328 GLN A CA 1
ATOM 2556 C C . GLN A 1 328 ? -7.520 6.572 -31.578 1.00 92.88 328 GLN A C 1
ATOM 2558 O O . GLN A 1 328 ? -6.785 6.302 -30.623 1.00 92.88 328 GLN A O 1
ATOM 2563 N N . PRO A 1 329 ? -8.864 6.472 -31.489 1.00 91.81 329 PRO A N 1
ATOM 2564 C CA . PRO A 1 329 ? -9.534 5.936 -30.301 1.00 91.81 329 PRO A CA 1
ATOM 2565 C C . PRO A 1 329 ? -9.126 4.503 -29.954 1.00 91.81 329 PRO A C 1
ATOM 2567 O O . PRO A 1 329 ? -9.063 4.133 -28.784 1.00 91.81 329 PRO A O 1
ATOM 2570 N N . LYS A 1 330 ? -8.830 3.687 -30.973 1.00 91.88 330 LYS A N 1
ATOM 2571 C CA . LYS A 1 330 ? -8.251 2.360 -30.773 1.00 91.88 330 LYS A CA 1
ATOM 2572 C C . LYS A 1 330 ? -6.774 2.523 -30.387 1.00 91.88 330 LYS A C 1
ATOM 2574 O O . LYS A 1 330 ? -6.034 3.094 -31.190 1.00 91.88 330 LYS A O 1
ATOM 2579 N N . PRO A 1 331 ? -6.330 2.002 -29.228 1.00 92.31 331 PRO A N 1
ATOM 2580 C CA . PRO A 1 331 ? -4.941 2.147 -28.824 1.00 92.31 331 PRO A CA 1
ATOM 2581 C C . PRO A 1 331 ? -3.970 1.449 -29.782 1.00 92.31 331 PRO A C 1
ATOM 2583 O O . PRO A 1 331 ? -4.271 0.380 -30.322 1.00 92.31 331 PRO A O 1
ATOM 2586 N N . ALA A 1 332 ? -2.795 2.047 -29.956 1.00 92.25 332 ALA A N 1
ATOM 2587 C CA . ALA A 1 332 ? -1.705 1.525 -30.768 1.00 92.25 332 ALA A CA 1
ATOM 2588 C C . ALA A 1 332 ? -0.438 1.377 -29.921 1.00 92.25 332 ALA A C 1
ATOM 2590 O O . ALA A 1 332 ? -0.120 2.254 -29.116 1.00 92.25 332 ALA A O 1
ATOM 2591 N N . VAL A 1 333 ? 0.286 0.276 -30.122 1.00 95.06 333 VAL A N 1
ATOM 2592 C CA . VAL A 1 333 ? 1.623 0.086 -29.549 1.00 95.06 333 VAL A CA 1
ATOM 2593 C C . VAL A 1 333 ? 2.633 0.799 -30.440 1.00 95.06 333 VAL A C 1
ATOM 2595 O O . VAL A 1 333 ? 2.623 0.621 -31.658 1.00 95.06 333 VAL A O 1
ATOM 2598 N N . VAL A 1 334 ? 3.488 1.611 -29.828 1.00 96.38 334 VAL A N 1
ATOM 2599 C CA . VAL A 1 334 ? 4.544 2.364 -30.500 1.00 96.38 334 VAL A CA 1
ATOM 2600 C C . VAL A 1 334 ? 5.875 2.017 -29.857 1.00 96.38 334 VAL A C 1
ATOM 2602 O O . VAL A 1 334 ? 6.109 2.306 -28.681 1.00 96.38 334 VAL A O 1
ATOM 2605 N N . GLU A 1 335 ? 6.749 1.411 -30.650 1.00 96.44 335 GLU A N 1
ATOM 2606 C CA . GLU A 1 335 ? 8.129 1.119 -30.279 1.00 96.44 335 GLU A CA 1
ATOM 2607 C C . GLU A 1 335 ? 9.030 2.324 -30.570 1.00 96.44 335 GLU A C 1
ATOM 2609 O O . GLU A 1 335 ? 8.845 3.047 -31.553 1.00 96.44 335 GLU A O 1
ATOM 2614 N N . TYR A 1 336 ? 10.017 2.554 -29.708 1.00 95.62 336 TYR A N 1
ATOM 2615 C CA . TYR A 1 336 ? 10.993 3.626 -29.873 1.00 95.62 336 TYR A CA 1
ATOM 2616 C C . TYR A 1 336 ? 12.308 3.307 -29.156 1.00 95.62 336 TYR A C 1
ATOM 2618 O O . TYR A 1 336 ? 12.375 2.474 -28.247 1.00 95.62 336 TYR A O 1
ATOM 2626 N N . GLU A 1 337 ? 13.372 3.998 -29.559 1.00 93.94 337 GLU A N 1
ATOM 2627 C CA . GLU A 1 337 ? 14.672 3.909 -28.902 1.00 93.94 337 GLU A CA 1
ATOM 2628 C C . GLU A 1 337 ? 14.778 4.934 -27.776 1.00 93.94 337 GLU A C 1
ATOM 2630 O O . GLU A 1 337 ? 14.649 6.144 -27.988 1.00 93.94 337 GLU A O 1
ATOM 2635 N N . ARG A 1 338 ? 15.057 4.449 -26.565 1.00 90.50 338 ARG A N 1
ATOM 2636 C CA . ARG A 1 338 ? 15.216 5.293 -25.385 1.00 90.50 338 ARG A CA 1
ATOM 2637 C C . ARG A 1 338 ? 16.678 5.424 -24.999 1.00 90.50 338 ARG A C 1
ATOM 2639 O O . ARG A 1 338 ? 17.350 4.413 -24.796 1.00 90.50 338 ARG A O 1
ATOM 2646 N N . LYS A 1 339 ? 17.132 6.665 -24.828 1.00 91.75 339 LYS A N 1
ATOM 2647 C CA . LYS A 1 339 ? 18.432 7.006 -24.257 1.00 91.75 339 LYS A CA 1
ATOM 2648 C C . LYS A 1 339 ? 18.319 7.175 -22.741 1.00 91.75 339 LYS A C 1
ATOM 2650 O O . LYS A 1 339 ? 17.555 8.005 -22.256 1.00 91.75 339 LYS A O 1
ATOM 2655 N N . HIS A 1 340 ? 19.095 6.395 -22.001 1.00 86.00 340 HIS A N 1
ATOM 2656 C CA . HIS A 1 340 ? 19.164 6.427 -20.541 1.00 86.00 340 HIS A CA 1
ATOM 2657 C C . HIS A 1 340 ? 20.128 7.507 -20.037 1.00 86.00 340 HIS A C 1
ATOM 2659 O O . HIS A 1 340 ? 20.898 8.088 -20.805 1.00 86.00 340 HIS A O 1
ATOM 2665 N N . ALA A 1 341 ? 20.099 7.778 -18.728 1.00 84.94 341 ALA A N 1
ATOM 2666 C CA . ALA A 1 341 ? 20.930 8.809 -18.098 1.00 84.94 341 ALA A CA 1
ATOM 2667 C C . ALA A 1 341 ? 22.443 8.545 -18.237 1.00 84.94 341 ALA A C 1
ATOM 2669 O O . ALA A 1 341 ? 23.230 9.486 -18.302 1.00 84.94 341 ALA A O 1
ATOM 2670 N N . ASP A 1 342 ? 22.844 7.275 -18.331 1.00 84.00 342 ASP A N 1
ATOM 2671 C CA . ASP A 1 342 ? 24.226 6.842 -18.578 1.00 84.00 342 ASP A CA 1
ATOM 2672 C C . ASP A 1 342 ? 24.645 6.944 -20.061 1.00 84.00 342 ASP A C 1
ATOM 2674 O O . ASP A 1 342 ? 25.781 6.635 -20.417 1.00 84.00 342 ASP A O 1
ATOM 2678 N N . GLY A 1 343 ? 23.734 7.384 -20.935 1.00 87.69 343 GLY A N 1
ATOM 2679 C CA . GLY A 1 343 ? 23.936 7.504 -22.374 1.00 87.69 343 GLY A CA 1
ATOM 2680 C C . GLY A 1 343 ? 23.686 6.220 -23.165 1.00 87.69 343 GLY A C 1
ATOM 2681 O O . GLY A 1 343 ? 23.738 6.275 -24.395 1.00 87.69 343 GLY A O 1
ATOM 2682 N N . SER A 1 344 ? 23.394 5.095 -22.506 1.00 87.38 344 SER A N 1
ATOM 2683 C CA . SER A 1 344 ? 23.044 3.845 -23.180 1.00 87.38 344 SER A CA 1
ATOM 2684 C C . SER A 1 344 ? 21.680 3.939 -23.867 1.00 87.38 344 SER A C 1
ATOM 2686 O O . SER A 1 344 ? 20.826 4.736 -23.479 1.00 87.38 344 SER A O 1
ATOM 2688 N N . VAL A 1 345 ? 21.473 3.129 -24.908 1.00 90.06 345 VAL A N 1
ATOM 2689 C CA . VAL A 1 345 ? 20.226 3.100 -25.683 1.00 90.06 345 VAL A CA 1
ATOM 2690 C C . VAL A 1 345 ? 19.597 1.715 -25.595 1.00 90.06 345 VAL A C 1
ATOM 2692 O O . VAL A 1 345 ? 20.293 0.707 -25.713 1.00 90.06 345 VAL A O 1
ATOM 2695 N N . SER A 1 346 ? 18.283 1.657 -25.383 1.00 89.19 346 SER A N 1
ATOM 2696 C CA . SER A 1 346 ? 17.522 0.404 -25.404 1.00 89.19 346 SER A CA 1
ATOM 2697 C C . SER A 1 346 ? 16.136 0.596 -26.008 1.00 89.19 346 SER A C 1
ATOM 2699 O O . SER A 1 346 ? 15.534 1.654 -25.819 1.00 89.19 346 SER A O 1
ATOM 2701 N N . GLY A 1 347 ? 15.593 -0.455 -26.624 1.00 90.88 347 GLY A N 1
ATOM 2702 C CA . GLY A 1 347 ? 14.199 -0.480 -27.066 1.00 90.88 347 GLY A CA 1
ATOM 2703 C C . GLY A 1 347 ? 13.205 -0.342 -25.906 1.00 90.88 347 GLY A C 1
ATOM 2704 O O . GLY A 1 347 ? 13.421 -0.861 -24.797 1.00 90.88 347 GLY A O 1
ATOM 2705 N N . HIS A 1 348 ? 12.120 0.377 -26.171 1.00 93.62 348 HIS A N 1
ATOM 2706 C CA . HIS A 1 348 ? 11.001 0.588 -25.262 1.00 93.62 348 HIS A CA 1
ATOM 2707 C C . HIS A 1 348 ? 9.696 0.707 -26.061 1.00 93.62 348 HIS A C 1
ATOM 2709 O O . HIS A 1 348 ? 9.729 0.934 -27.272 1.00 93.62 348 HIS A O 1
ATOM 2715 N N . ALA A 1 349 ? 8.553 0.547 -25.395 1.00 95.19 349 ALA A N 1
ATOM 2716 C CA . ALA A 1 349 ? 7.256 0.599 -26.054 1.00 95.19 349 ALA A CA 1
ATOM 2717 C C . ALA A 1 349 ? 6.185 1.210 -25.152 1.00 95.19 349 ALA A C 1
ATOM 2719 O O . ALA A 1 349 ? 6.099 0.899 -23.964 1.00 95.19 349 ALA A O 1
ATOM 2720 N N . LEU A 1 350 ? 5.343 2.048 -25.748 1.00 95.50 350 LEU A N 1
ATOM 2721 C CA . LEU A 1 350 ? 4.170 2.633 -25.107 1.00 95.50 350 LEU A CA 1
ATOM 2722 C C . LEU A 1 350 ? 2.921 2.249 -25.890 1.00 95.50 350 LEU A C 1
ATOM 2724 O O . LEU A 1 350 ? 2.963 2.113 -27.111 1.00 95.50 350 LEU A O 1
ATOM 2728 N N . MET A 1 351 ? 1.797 2.128 -25.195 1.00 94.69 351 MET A N 1
ATOM 2729 C CA . MET A 1 351 ? 0.486 2.042 -25.824 1.00 94.69 351 MET A CA 1
ATOM 2730 C C . MET A 1 351 ? -0.187 3.405 -25.706 1.00 94.69 351 MET A C 1
ATOM 2732 O O . MET A 1 351 ? -0.363 3.911 -24.597 1.00 94.69 351 MET A O 1
ATOM 2736 N N . LEU A 1 352 ? -0.529 4.012 -26.845 1.00 95.31 352 LEU A N 1
ATOM 2737 C CA . LEU A 1 352 ? -1.123 5.346 -26.905 1.00 95.31 352 LEU A CA 1
ATOM 2738 C C . LEU A 1 352 ? -2.480 5.326 -27.603 1.00 95.31 352 LEU A C 1
ATOM 2740 O O . LEU A 1 352 ? -2.690 4.587 -28.566 1.00 95.31 352 LEU A O 1
ATOM 2744 N N . ALA A 1 353 ? -3.380 6.191 -27.150 1.00 95.06 353 ALA A N 1
ATOM 2745 C CA . ALA A 1 353 ? -4.675 6.431 -27.772 1.00 95.06 353 ALA A CA 1
ATOM 2746 C C . ALA A 1 353 ? -5.068 7.908 -27.652 1.00 95.06 353 ALA A C 1
ATOM 2748 O O . ALA A 1 353 ? -4.604 8.620 -26.762 1.00 95.06 353 ALA A O 1
ATOM 2749 N N . CYS A 1 354 ? -5.959 8.364 -28.527 1.00 93.50 354 CYS A N 1
ATOM 2750 C CA . CYS A 1 354 ? -6.709 9.602 -28.311 1.00 93.50 354 CYS A CA 1
ATOM 2751 C C . CYS A 1 354 ? -8.173 9.274 -28.004 1.00 93.50 354 CYS A C 1
ATOM 2753 O O . CYS A 1 354 ? -8.559 8.105 -27.939 1.00 93.50 354 CYS A O 1
ATOM 2755 N N . GLY A 1 355 ? -8.998 10.296 -27.811 1.00 90.25 355 GLY A N 1
ATOM 2756 C CA . GLY A 1 355 ? -10.438 10.111 -27.756 1.00 90.25 355 GLY A CA 1
ATOM 2757 C C . GLY A 1 355 ? -11.150 10.380 -29.081 1.00 90.25 355 GLY A C 1
ATOM 2758 O O . GLY A 1 355 ? -10.527 10.628 -30.119 1.00 90.25 355 GLY A O 1
ATOM 2759 N N . SER A 1 356 ? -12.475 10.315 -29.030 1.00 91.25 356 SER A N 1
ATOM 2760 C CA . SER A 1 356 ? -13.418 10.639 -30.099 1.00 91.25 356 SER A CA 1
ATOM 2761 C C . SER A 1 356 ? -14.279 11.855 -29.727 1.00 91.25 356 SER A C 1
ATOM 2763 O O . SER A 1 356 ? -14.213 12.364 -28.609 1.00 91.25 356 SER A O 1
ATOM 2765 N N . GLU A 1 357 ? -15.092 12.356 -30.661 1.00 89.50 357 GLU A N 1
ATOM 2766 C CA . GLU A 1 357 ? -15.989 13.495 -30.389 1.00 89.50 357 GLU A CA 1
ATOM 2767 C C . GLU A 1 357 ? -17.114 13.145 -29.402 1.00 89.50 357 GLU A C 1
ATOM 2769 O O . GLU A 1 357 ? -17.733 14.046 -28.837 1.00 89.50 357 GLU A O 1
ATOM 2774 N N . GLN A 1 358 ? -17.392 11.849 -29.220 1.00 91.69 358 GLN A N 1
ATOM 2775 C CA . GLN A 1 358 ? -18.496 11.319 -28.422 1.00 91.69 358 GLN A CA 1
ATOM 2776 C C . GLN A 1 358 ? -18.055 10.082 -27.624 1.00 91.69 358 GLN A C 1
ATOM 2778 O O . GLN A 1 358 ? -18.667 9.016 -27.716 1.00 91.69 358 GLN A O 1
ATOM 2783 N N . ASP A 1 359 ? -16.985 10.205 -26.841 1.00 91.81 359 ASP A N 1
ATOM 2784 C CA . ASP A 1 359 ? -16.555 9.122 -25.957 1.00 91.81 359 ASP A CA 1
ATOM 2785 C C . ASP A 1 359 ? -17.496 8.994 -24.759 1.00 91.81 359 ASP A C 1
ATOM 2787 O O . ASP A 1 359 ? -17.785 9.965 -24.065 1.00 91.81 359 ASP A O 1
ATOM 2791 N N . SER A 1 360 ? -17.983 7.782 -24.500 1.00 90.81 360 SER A N 1
ATOM 2792 C CA . SER A 1 360 ? -18.806 7.504 -23.324 1.00 90.81 360 SER A CA 1
ATOM 2793 C C . SER A 1 360 ? -17.917 7.117 -22.148 1.00 90.81 360 SER A C 1
ATOM 2795 O O . SER A 1 360 ? -17.277 6.069 -22.189 1.00 90.81 360 SER A O 1
ATOM 2797 N N . PHE A 1 361 ? -17.932 7.907 -21.076 1.00 91.50 361 PHE A N 1
ATOM 2798 C CA . PHE A 1 361 ? -17.208 7.601 -19.843 1.00 91.50 361 PHE A CA 1
ATOM 2799 C C . PHE A 1 361 ? -18.026 8.017 -18.619 1.00 91.50 361 PHE A C 1
ATOM 2801 O O . PHE A 1 361 ? -18.584 9.112 -18.580 1.00 91.50 361 PHE A O 1
ATOM 2808 N N . GLN A 1 362 ? -18.136 7.126 -17.628 1.00 90.62 362 GLN A N 1
ATOM 2809 C CA . GLN A 1 362 ? -18.818 7.384 -16.346 1.00 90.62 362 GLN A CA 1
ATOM 2810 C C . GLN A 1 362 ? -20.256 7.937 -16.484 1.00 90.62 362 GLN A C 1
ATOM 2812 O O . GLN A 1 362 ? -20.735 8.706 -15.650 1.00 90.62 362 GLN A O 1
ATOM 2817 N N . GLY A 1 363 ? -20.964 7.533 -17.546 1.00 87.69 363 GLY A N 1
ATOM 2818 C CA . GLY A 1 363 ? -22.337 7.964 -17.835 1.00 87.69 363 GLY A CA 1
ATOM 2819 C C . GLY A 1 363 ? -22.467 9.317 -18.547 1.00 87.69 363 GLY A C 1
ATOM 2820 O O . GLY A 1 363 ? -23.591 9.790 -18.710 1.00 87.69 363 GLY A O 1
ATOM 2821 N N . ALA A 1 364 ? -21.361 9.925 -18.985 1.00 90.62 364 ALA A N 1
ATOM 2822 C CA . ALA A 1 364 ? -21.333 11.153 -19.777 1.00 90.62 364 ALA A CA 1
ATOM 2823 C C . ALA A 1 364 ? -20.754 10.920 -21.182 1.00 90.62 364 ALA A C 1
ATOM 2825 O O . ALA A 1 364 ? -19.985 9.984 -21.400 1.00 90.62 364 ALA A O 1
ATOM 2826 N N . THR A 1 365 ? -21.115 11.790 -22.131 1.00 92.81 365 THR A N 1
ATOM 2827 C CA . THR A 1 365 ? -20.551 11.817 -23.490 1.00 92.81 365 THR A CA 1
ATOM 2828 C C . THR A 1 365 ? -19.548 12.961 -23.593 1.00 92.81 365 THR A C 1
ATOM 2830 O O . THR A 1 365 ? -19.934 14.125 -23.616 1.00 92.81 365 THR A O 1
ATOM 2833 N N . LEU A 1 366 ? -18.262 12.636 -23.634 1.00 91.50 366 LEU A N 1
ATOM 2834 C CA . LEU A 1 366 ? -17.142 13.571 -23.599 1.00 91.50 366 LEU A CA 1
ATOM 2835 C C . LEU A 1 366 ? -16.571 13.785 -25.005 1.00 91.50 366 LEU A C 1
ATOM 2837 O O . LEU A 1 366 ? -16.532 12.860 -25.818 1.00 91.50 366 LEU A O 1
ATOM 2841 N N . ASN A 1 367 ? -16.097 15.001 -25.285 1.00 90.25 367 ASN A N 1
ATOM 2842 C CA . ASN A 1 367 ? -15.414 15.300 -26.543 1.00 90.25 367 ASN A CA 1
ATOM 2843 C C . ASN A 1 367 ? -13.904 15.322 -26.310 1.00 90.25 367 ASN A C 1
ATOM 2845 O O . ASN A 1 367 ? -13.342 16.323 -25.861 1.00 90.25 367 ASN A O 1
ATOM 2849 N N . LEU A 1 368 ? -13.269 14.211 -26.664 1.00 90.69 368 LEU A N 1
ATOM 2850 C CA . LEU A 1 368 ? -11.856 13.919 -26.449 1.00 90.69 368 LEU A CA 1
ATOM 2851 C C . LEU A 1 368 ? -11.089 13.773 -27.777 1.00 90.69 368 LEU A C 1
ATOM 2853 O O . LEU A 1 368 ? -9.968 13.261 -27.807 1.00 90.69 368 LEU A O 1
ATOM 2857 N N . ALA A 1 369 ? -11.694 14.210 -28.886 1.00 89.56 369 ALA A N 1
ATOM 2858 C CA . ALA A 1 369 ? -11.105 14.139 -30.215 1.00 89.56 369 ALA A CA 1
ATOM 2859 C C . ALA A 1 369 ? -9.859 15.023 -30.354 1.00 89.56 369 ALA A C 1
ATOM 2861 O O . ALA A 1 369 ? -9.730 16.078 -29.727 1.00 89.56 369 ALA A O 1
ATOM 2862 N N . LEU A 1 370 ? -8.967 14.622 -31.262 1.00 90.38 370 LEU A N 1
ATOM 2863 C CA . LEU A 1 370 ? -7.870 15.473 -31.710 1.00 90.38 370 LEU A CA 1
ATOM 2864 C C . LEU A 1 370 ? -8.421 16.685 -32.461 1.00 90.38 370 LEU A C 1
ATOM 2866 O O . LEU A 1 370 ? -9.137 16.546 -33.451 1.00 90.38 370 LEU A O 1
ATOM 2870 N N . ARG A 1 371 ? -8.033 17.881 -32.024 1.00 86.69 371 ARG A N 1
ATOM 2871 C CA . ARG A 1 371 ? -8.497 19.143 -32.605 1.00 86.69 371 ARG A CA 1
ATOM 2872 C C . ARG A 1 371 ? -7.430 19.764 -33.501 1.00 86.69 371 ARG A C 1
ATOM 2874 O O . ARG A 1 371 ? -6.234 19.661 -33.219 1.00 86.69 371 ARG A O 1
ATOM 2881 N N . SER A 1 372 ? -7.867 20.373 -34.604 1.00 80.38 372 SER A N 1
ATOM 2882 C CA . SER A 1 372 ? -7.011 21.080 -35.571 1.00 80.38 372 SER A CA 1
ATOM 2883 C C . SER A 1 372 ? -6.954 22.591 -35.341 1.00 80.38 372 SER A C 1
ATOM 2885 O O . SER A 1 372 ? -6.150 23.275 -35.969 1.00 80.38 372 SER A O 1
ATOM 2887 N N . GLU A 1 373 ? -7.841 23.127 -34.501 1.00 80.81 373 GLU A N 1
ATOM 2888 C CA . GLU A 1 373 ? -7.946 24.562 -34.240 1.00 80.81 373 GLU A CA 1
ATOM 2889 C C . GLU A 1 373 ? -6.748 25.055 -33.428 1.00 80.81 373 GLU A C 1
ATOM 2891 O O . GLU A 1 373 ? -6.365 24.441 -32.433 1.00 80.81 373 GLU A O 1
ATOM 2896 N N . LYS A 1 374 ? -6.164 26.182 -33.838 1.00 76.69 374 LYS A N 1
ATOM 2897 C CA . LYS A 1 374 ? -4.999 26.747 -33.158 1.00 76.69 374 LYS A CA 1
ATOM 2898 C C . LYS A 1 374 ? -5.337 27.114 -31.710 1.00 76.69 374 LYS A C 1
ATOM 2900 O O . LYS A 1 374 ? -6.293 27.850 -31.475 1.00 76.69 374 LYS A O 1
ATOM 2905 N N . GLY A 1 375 ? -4.525 26.653 -30.762 1.00 75.50 375 GLY A N 1
ATOM 2906 C CA . GLY A 1 375 ? -4.736 26.876 -29.329 1.00 75.50 375 GLY A CA 1
ATOM 2907 C C . GLY A 1 375 ? -5.763 25.934 -28.693 1.00 75.50 375 GLY A C 1
ATOM 2908 O O . GLY A 1 375 ? -6.084 26.094 -27.516 1.00 75.50 375 GLY A O 1
ATOM 2909 N N . SER A 1 376 ? -6.268 24.951 -29.443 1.00 79.38 376 SER A N 1
ATOM 2910 C CA . SER A 1 376 ? -7.088 23.882 -28.880 1.00 79.38 376 SER A CA 1
ATOM 2911 C C . SER A 1 376 ? -6.221 22.838 -28.174 1.00 79.38 376 SER A C 1
ATOM 2913 O O . SER A 1 376 ? -5.085 22.561 -28.561 1.00 79.38 376 SER A O 1
ATOM 2915 N N . VAL A 1 377 ? -6.772 22.251 -27.114 1.00 83.69 377 VAL A N 1
ATOM 2916 C CA . VAL A 1 377 ? -6.124 21.189 -26.346 1.00 83.69 377 VAL A CA 1
ATOM 2917 C C . VAL A 1 377 ? -6.784 19.864 -26.701 1.00 83.69 377 VAL A C 1
ATOM 2919 O O . VAL A 1 377 ? -8.009 19.784 -26.760 1.00 83.69 377 VAL A O 1
ATOM 2922 N N . SER A 1 378 ? -5.976 18.839 -26.971 1.00 88.81 378 SER A N 1
ATOM 2923 C CA . SER A 1 378 ? -6.452 17.466 -27.177 1.00 88.81 378 SER A CA 1
ATOM 2924 C C . SER A 1 378 ? -5.877 16.543 -26.107 1.00 88.81 378 SER A C 1
ATOM 2926 O O . SER A 1 378 ? -4.725 16.710 -25.710 1.00 88.81 378 SER A O 1
ATOM 2928 N N . THR A 1 379 ? -6.657 15.559 -25.668 1.00 90.00 379 THR A N 1
ATOM 2929 C CA . THR A 1 379 ? -6.240 14.592 -24.644 1.00 90.00 379 THR A CA 1
ATOM 2930 C C . THR A 1 379 ? -5.625 13.356 -25.295 1.00 90.00 379 THR A C 1
ATOM 2932 O O . THR A 1 379 ? -6.181 12.797 -26.243 1.00 90.00 379 THR A O 1
ATOM 2935 N N . VAL A 1 380 ? -4.478 12.922 -24.778 1.00 94.19 380 VAL A N 1
ATOM 2936 C CA . VAL A 1 380 ? -3.817 11.663 -25.137 1.00 94.19 380 VAL A CA 1
ATOM 2937 C C . VAL A 1 380 ? -3.748 10.780 -23.901 1.00 94.19 380 VAL A C 1
ATOM 2939 O O . VAL A 1 380 ? -3.391 11.254 -22.824 1.00 94.19 380 VAL A O 1
ATOM 2942 N N . PHE A 1 381 ? -4.069 9.502 -24.082 1.00 94.44 381 PHE A N 1
ATOM 2943 C CA . PHE A 1 381 ? -3.969 8.455 -23.071 1.00 94.44 381 PHE A CA 1
ATOM 2944 C C . PHE A 1 381 ? -2.739 7.598 -23.352 1.00 94.44 381 PHE A C 1
ATOM 2946 O O . PHE A 1 381 ? -2.490 7.231 -24.505 1.00 94.44 381 PHE A O 1
ATOM 2953 N N . VAL A 1 382 ? -1.977 7.272 -22.313 1.00 94.25 382 VAL A N 1
ATOM 2954 C CA . VAL A 1 382 ? -0.741 6.498 -22.417 1.00 94.25 382 VAL A CA 1
ATOM 2955 C C . VAL A 1 382 ? -0.601 5.510 -21.270 1.00 94.25 382 VAL A C 1
ATOM 2957 O O . VAL A 1 382 ? -0.864 5.825 -20.111 1.00 94.25 382 VAL A O 1
ATOM 2960 N N . ARG A 1 383 ? -0.104 4.322 -21.592 1.00 92.56 383 ARG A N 1
ATOM 2961 C CA . ARG A 1 383 ? 0.446 3.386 -20.612 1.00 92.56 383 ARG A CA 1
ATOM 2962 C C . ARG A 1 383 ? 1.722 2.759 -21.147 1.00 92.56 383 ARG A C 1
ATOM 2964 O O . ARG A 1 383 ? 1.900 2.639 -22.362 1.00 92.56 383 ARG A O 1
ATOM 2971 N N . SER A 1 384 ? 2.585 2.323 -20.238 1.00 93.62 384 SER A N 1
ATOM 2972 C CA . SER A 1 384 ? 3.701 1.471 -20.622 1.00 93.62 384 SER A CA 1
ATOM 2973 C C . SER A 1 384 ? 3.207 0.053 -20.900 1.00 93.62 384 SER A C 1
ATOM 2975 O O . SER A 1 384 ? 2.287 -0.467 -20.256 1.00 93.62 384 SER A O 1
ATOM 2977 N N . VAL A 1 385 ? 3.797 -0.542 -21.929 1.00 94.88 385 VAL A N 1
ATOM 2978 C CA . VAL A 1 385 ? 3.691 -1.970 -22.250 1.00 94.88 385 VAL A CA 1
ATOM 2979 C C . VAL A 1 385 ? 5.084 -2.569 -22.407 1.00 94.88 385 VAL A C 1
ATOM 2981 O O . VAL A 1 385 ? 5.229 -3.670 -22.928 1.00 94.88 385 VAL A O 1
ATOM 2984 N N . ALA A 1 386 ? 6.124 -1.843 -21.991 1.00 95.12 386 ALA A N 1
ATOM 2985 C CA . ALA A 1 386 ? 7.496 -2.276 -22.142 1.00 95.12 386 ALA A CA 1
ATOM 2986 C C . ALA A 1 386 ? 7.799 -3.462 -21.226 1.00 95.12 386 ALA A C 1
ATOM 2988 O O . ALA A 1 386 ? 7.438 -3.488 -20.045 1.00 95.12 386 ALA A O 1
ATOM 2989 N N . THR A 1 387 ? 8.530 -4.431 -21.770 1.00 96.12 387 THR A N 1
ATOM 2990 C CA . THR A 1 387 ? 8.966 -5.610 -21.029 1.00 96.12 387 THR A CA 1
ATOM 2991 C C . THR A 1 387 ? 10.468 -5.839 -21.143 1.00 96.12 387 THR A C 1
ATOM 2993 O O . THR A 1 387 ? 11.166 -5.314 -22.025 1.00 96.12 387 THR A O 1
ATOM 2996 N N . ARG A 1 388 ? 10.987 -6.631 -20.203 1.00 96.50 388 ARG A N 1
ATOM 2997 C CA . ARG A 1 388 ? 12.332 -7.213 -20.247 1.00 96.50 388 ARG A CA 1
ATOM 2998 C C . ARG A 1 388 ? 12.216 -8.709 -20.014 1.00 96.50 388 ARG A C 1
ATOM 3000 O O . ARG A 1 388 ? 11.806 -9.120 -18.929 1.00 96.50 388 ARG A O 1
ATOM 3007 N N . THR A 1 389 ? 12.582 -9.513 -21.007 1.00 96.94 389 THR A N 1
ATOM 3008 C CA . THR A 1 389 ? 12.393 -10.970 -20.961 1.00 96.94 389 THR A CA 1
ATOM 3009 C C . THR A 1 389 ? 13.716 -11.712 -21.079 1.00 96.94 389 THR A C 1
ATOM 3011 O O . THR A 1 389 ? 14.529 -11.417 -21.951 1.00 96.94 389 THR A O 1
ATOM 3014 N N . GLY A 1 390 ? 13.926 -12.714 -20.227 1.00 97.19 390 GLY A N 1
ATOM 3015 C CA . GLY A 1 390 ? 15.098 -13.587 -20.260 1.00 97.19 390 GLY A CA 1
ATOM 3016 C C . GLY A 1 390 ? 14.718 -15.052 -20.111 1.00 97.19 390 GLY A C 1
ATOM 3017 O O . GLY A 1 390 ? 13.757 -15.395 -19.422 1.00 97.19 390 GLY A O 1
ATOM 3018 N N . ARG A 1 391 ? 15.495 -15.937 -20.738 1.00 97.38 391 ARG A N 1
ATOM 3019 C CA . ARG A 1 391 ? 15.343 -17.387 -20.565 1.00 97.38 391 ARG A CA 1
ATOM 3020 C C . ARG A 1 391 ? 16.176 -17.848 -19.380 1.00 97.38 391 ARG A C 1
ATOM 3022 O O . ARG A 1 391 ? 17.373 -17.576 -19.330 1.00 97.38 391 ARG A O 1
ATOM 3029 N N . THR A 1 392 ? 15.566 -18.593 -18.463 1.00 95.56 392 THR A N 1
ATOM 3030 C CA . THR A 1 392 ? 16.269 -19.181 -17.314 1.00 95.56 392 THR A CA 1
ATOM 3031 C C . THR A 1 392 ? 15.930 -20.671 -17.182 1.00 95.56 392 THR A C 1
ATOM 3033 O O . THR A 1 392 ? 14.865 -21.101 -17.637 1.00 95.56 392 THR A O 1
ATOM 3036 N N . PRO A 1 393 ? 16.773 -21.483 -16.517 1.00 93.75 393 PRO A N 1
ATOM 3037 C CA . PRO A 1 393 ? 16.445 -22.871 -16.181 1.00 93.75 393 PRO A CA 1
ATOM 3038 C C . PRO A 1 393 ? 15.190 -23.022 -15.305 1.00 93.75 393 PRO A C 1
ATOM 3040 O O . PRO A 1 393 ? 14.622 -24.109 -15.227 1.00 93.75 393 PRO A O 1
ATOM 3043 N N . PHE A 1 394 ? 14.747 -21.943 -14.654 1.00 93.25 394 PHE A N 1
ATOM 3044 C CA . PHE A 1 394 ? 13.595 -21.912 -13.749 1.00 93.25 394 PHE A CA 1
ATOM 3045 C C . PHE A 1 394 ? 12.295 -21.474 -14.449 1.00 93.25 394 PHE A C 1
ATOM 3047 O O . PHE A 1 394 ? 11.241 -21.395 -13.815 1.00 93.25 394 PHE A O 1
ATOM 3054 N N . GLY A 1 395 ? 12.364 -21.217 -15.760 1.00 94.94 395 GLY A N 1
ATOM 3055 C CA . GLY A 1 395 ? 11.303 -20.634 -16.578 1.00 94.94 395 GLY A CA 1
ATOM 3056 C C . GLY A 1 395 ? 11.701 -19.269 -17.135 1.00 94.94 395 GLY A C 1
ATOM 3057 O O . GLY A 1 395 ? 12.660 -18.650 -16.673 1.00 94.94 395 GLY A O 1
ATOM 3058 N N . ASP A 1 396 ? 10.969 -18.792 -18.138 1.00 95.81 396 ASP A N 1
ATOM 3059 C CA . ASP A 1 396 ? 11.185 -17.444 -18.664 1.00 95.81 396 ASP A CA 1
ATOM 3060 C C . ASP A 1 396 ? 10.847 -16.415 -17.581 1.00 95.81 396 ASP A C 1
ATOM 3062 O O . ASP A 1 396 ? 9.809 -16.518 -16.924 1.00 95.81 396 ASP A O 1
ATOM 3066 N N . ILE A 1 397 ? 11.735 -15.446 -17.377 1.00 97.06 397 ILE A N 1
ATOM 3067 C CA . ILE A 1 397 ? 11.496 -14.305 -16.499 1.00 97.06 397 ILE A CA 1
ATOM 3068 C C . ILE A 1 397 ? 11.081 -13.111 -17.348 1.00 97.06 397 ILE A C 1
ATOM 3070 O O . ILE A 1 397 ? 11.706 -12.838 -18.368 1.00 97.06 397 ILE A O 1
ATOM 3074 N N . THR A 1 398 ? 10.018 -12.421 -16.948 1.00 96.81 398 THR A N 1
ATOM 3075 C CA . THR A 1 398 ? 9.544 -11.197 -17.602 1.00 96.81 398 THR A CA 1
ATOM 3076 C C . THR A 1 398 ? 9.324 -10.118 -16.557 1.00 96.81 398 THR A C 1
ATOM 3078 O O . THR A 1 398 ? 8.594 -10.344 -15.592 1.00 96.81 398 THR A O 1
ATOM 3081 N N . PHE A 1 399 ? 9.953 -8.964 -16.756 1.00 96.88 399 PHE A N 1
ATOM 3082 C CA . PHE A 1 399 ? 9.657 -7.734 -16.029 1.00 96.88 399 PHE A CA 1
ATOM 3083 C C . PHE A 1 399 ? 8.730 -6.857 -16.864 1.00 96.88 399 PHE A C 1
ATOM 3085 O O . PHE A 1 399 ? 8.881 -6.796 -18.086 1.00 96.88 399 PHE A O 1
ATOM 3092 N N . TYR A 1 400 ? 7.818 -6.169 -16.190 1.00 96.06 400 TYR A N 1
ATOM 3093 C CA . TYR A 1 400 ? 6.861 -5.230 -16.760 1.00 96.06 400 TYR A CA 1
ATOM 3094 C C . TYR A 1 400 ? 7.065 -3.875 -16.090 1.00 96.06 400 TYR A C 1
ATOM 3096 O O . TYR A 1 400 ? 7.022 -3.802 -14.860 1.00 96.06 400 TYR A O 1
ATOM 3104 N N . ASP A 1 401 ? 7.259 -2.833 -16.889 1.00 94.06 401 ASP A N 1
ATOM 3105 C CA . ASP A 1 401 ? 7.234 -1.451 -16.414 1.00 94.06 401 ASP A CA 1
ATOM 3106 C C . ASP A 1 401 ? 5.769 -1.031 -16.302 1.00 94.06 401 ASP A C 1
ATOM 3108 O O . ASP A 1 401 ? 5.085 -0.815 -17.302 1.00 94.06 401 ASP A O 1
ATOM 3112 N N . LEU A 1 402 ? 5.253 -1.023 -15.077 1.00 92.00 402 LEU A N 1
ATOM 3113 C CA . LEU A 1 402 ? 3.839 -0.735 -14.817 1.00 92.00 402 LEU A CA 1
ATOM 3114 C C . LEU A 1 402 ? 3.645 0.448 -13.879 1.00 92.00 402 LEU A C 1
ATOM 3116 O O . LEU A 1 402 ? 2.503 0.853 -13.636 1.00 92.00 402 LEU A O 1
ATOM 3120 N N . ASN A 1 403 ? 4.732 1.005 -13.349 1.00 90.12 403 ASN A N 1
ATOM 3121 C CA . ASN A 1 403 ? 4.692 2.315 -12.721 1.00 90.12 403 ASN A CA 1
ATOM 3122 C C . ASN A 1 403 ? 4.731 3.449 -13.764 1.00 90.12 403 ASN A C 1
ATOM 3124 O O . ASN A 1 403 ? 4.329 4.569 -13.441 1.00 90.12 403 ASN A O 1
ATOM 3128 N N . GLY A 1 404 ? 5.110 3.136 -15.011 1.00 87.25 404 GLY A N 1
ATOM 3129 C CA . GLY A 1 404 ? 5.099 4.055 -16.138 1.00 87.25 404 GLY A CA 1
ATOM 3130 C C . GLY A 1 404 ? 6.227 5.083 -16.098 1.00 87.25 404 GLY A C 1
ATOM 3131 O O . GLY A 1 404 ? 6.121 6.099 -16.783 1.00 87.25 404 GLY A O 1
ATOM 3132 N N . ASP A 1 405 ? 7.281 4.860 -15.307 1.00 89.06 405 ASP A N 1
ATOM 3133 C CA . ASP A 1 405 ? 8.472 5.721 -15.287 1.00 89.06 405 ASP A CA 1
ATOM 3134 C C . ASP A 1 405 ? 9.526 5.300 -16.337 1.00 89.06 405 ASP A C 1
ATOM 3136 O O . ASP A 1 405 ? 10.500 6.019 -16.635 1.00 89.06 405 ASP A O 1
ATOM 3140 N N . GLY A 1 406 ? 9.280 4.155 -16.983 1.00 87.50 406 GLY A N 1
ATOM 3141 C CA . GLY A 1 406 ? 10.107 3.585 -18.032 1.00 87.50 406 GLY A CA 1
ATOM 3142 C C . GLY A 1 406 ? 11.369 2.890 -17.509 1.00 87.50 406 GLY A C 1
ATOM 3143 O O . GLY A 1 406 ? 12.204 2.441 -18.304 1.00 87.50 406 GLY A O 1
ATOM 3144 N N . GLN A 1 407 ? 11.563 2.873 -16.198 1.00 89.00 407 GLN A N 1
ATOM 3145 C CA . GLN A 1 407 ? 12.643 2.210 -15.493 1.00 89.00 407 GLN A CA 1
ATOM 3146 C C . GLN A 1 407 ? 12.130 0.865 -14.971 1.00 89.00 407 GLN A C 1
ATOM 3148 O O . GLN A 1 407 ? 10.967 0.711 -14.644 1.00 89.00 407 GLN A O 1
ATOM 3153 N N . PHE A 1 408 ? 13.005 -0.140 -14.932 1.00 90.94 408 PHE A N 1
ATOM 3154 C CA . PHE A 1 408 ? 12.680 -1.458 -14.392 1.00 90.94 408 PHE A CA 1
ATOM 3155 C C . PHE A 1 408 ? 13.331 -1.685 -13.030 1.00 90.94 408 PHE A C 1
ATOM 3157 O O . PHE A 1 408 ? 14.559 -1.664 -12.892 1.00 90.94 408 PHE A O 1
ATOM 3164 N N . GLY A 1 409 ? 12.502 -2.017 -12.052 1.00 87.31 409 GLY A N 1
ATOM 3165 C CA . GLY A 1 409 ? 12.881 -2.223 -10.669 1.00 87.31 409 GLY A CA 1
ATOM 3166 C C . GLY A 1 409 ? 13.254 -0.923 -9.963 1.00 87.31 409 GLY A C 1
ATOM 3167 O O . GLY A 1 409 ? 13.593 0.094 -10.560 1.00 87.31 409 GLY A O 1
ATOM 3168 N N . TYR A 1 410 ? 13.229 -0.975 -8.638 1.00 83.12 410 TYR A N 1
ATOM 3169 C CA . TYR A 1 410 ? 13.467 0.184 -7.787 1.00 83.12 410 TYR A CA 1
ATOM 3170 C C . TYR A 1 410 ? 14.183 -0.227 -6.505 1.00 83.12 410 TYR A C 1
ATOM 3172 O O . TYR A 1 410 ? 14.035 -1.346 -6.008 1.00 83.12 410 TYR A O 1
ATOM 3180 N N . SER A 1 411 ? 14.964 0.702 -5.954 1.00 69.88 411 SER A N 1
ATOM 3181 C CA . SER A 1 411 ? 15.511 0.588 -4.600 1.00 69.88 411 SER A CA 1
ATOM 3182 C C . SER A 1 411 ? 14.495 1.010 -3.532 1.00 69.88 411 SER A C 1
ATOM 3184 O O . SER A 1 411 ? 14.539 0.497 -2.415 1.00 69.88 411 SER A O 1
ATOM 3186 N N . GLU A 1 412 ? 13.572 1.912 -3.879 1.00 76.38 412 GLU A N 1
ATOM 3187 C CA . GLU A 1 412 ? 12.496 2.406 -3.020 1.00 76.38 412 GLU A CA 1
ATOM 3188 C C . GLU A 1 412 ? 11.236 2.689 -3.850 1.00 76.38 412 GLU A C 1
ATOM 3190 O O . GLU A 1 412 ? 11.303 3.319 -4.906 1.00 76.38 412 GLU A O 1
ATOM 3195 N N . LEU A 1 413 ? 10.086 2.224 -3.357 1.00 84.00 413 LEU A N 1
ATOM 3196 C CA . LEU A 1 413 ? 8.779 2.483 -3.956 1.00 84.00 413 LEU A CA 1
ATOM 3197 C C . LEU A 1 413 ? 8.332 3.916 -3.679 1.00 84.00 413 LEU A C 1
ATOM 3199 O O . LEU A 1 413 ? 8.347 4.367 -2.534 1.00 84.00 413 LEU A O 1
ATOM 3203 N N . LYS A 1 414 ? 7.864 4.606 -4.719 1.00 84.00 414 LYS A N 1
ATOM 3204 C CA . LYS A 1 414 ? 7.347 5.971 -4.606 1.00 84.00 414 LYS A CA 1
ATOM 3205 C C . LYS A 1 414 ? 5.825 5.982 -4.570 1.00 84.00 414 LYS A C 1
ATOM 3207 O O . LYS A 1 414 ? 5.162 5.187 -5.232 1.00 84.00 414 LYS A O 1
ATOM 3212 N N . GLN A 1 415 ? 5.299 6.921 -3.796 1.00 89.81 415 GLN A N 1
ATOM 3213 C CA . GLN A 1 415 ? 3.880 7.236 -3.749 1.00 89.81 415 GLN A CA 1
ATOM 3214 C C . GLN A 1 415 ? 3.495 8.159 -4.906 1.00 89.81 415 GLN A C 1
ATOM 3216 O O . GLN A 1 415 ? 4.248 9.072 -5.251 1.00 89.81 415 GLN A O 1
ATOM 3221 N N . VAL A 1 416 ? 2.314 7.937 -5.479 1.00 89.25 416 VAL A N 1
ATOM 3222 C CA . VAL A 1 416 ? 1.750 8.747 -6.564 1.00 89.25 416 VAL A CA 1
ATOM 3223 C C . VAL A 1 416 ? 0.289 9.088 -6.282 1.00 89.25 416 VAL A C 1
ATOM 3225 O O . VAL A 1 416 ? -0.426 8.330 -5.627 1.00 89.25 416 VAL A O 1
ATOM 3228 N N . GLY A 1 417 ? -0.128 10.273 -6.724 1.00 87.50 417 GLY A N 1
ATOM 3229 C CA . GLY A 1 417 ? -1.518 10.715 -6.651 1.00 87.50 417 GLY A CA 1
ATOM 3230 C C . GLY A 1 417 ? -2.262 10.298 -7.914 1.00 87.50 417 GLY A C 1
ATOM 3231 O O . GLY A 1 417 ? -1.649 10.159 -8.972 1.00 87.50 417 GLY A O 1
ATOM 3232 N N . GLU A 1 418 ? -3.575 10.116 -7.809 1.00 88.81 418 GLU A N 1
ATOM 3233 C CA . GLU A 1 418 ? -4.421 9.748 -8.945 1.00 88.81 418 GLU A CA 1
ATOM 3234 C C . GLU A 1 418 ? -5.833 10.328 -8.792 1.00 88.81 418 GLU A C 1
ATOM 3236 O O . GLU A 1 418 ? -6.305 10.582 -7.681 1.00 88.81 418 GLU A O 1
ATOM 3241 N N . ASN A 1 419 ? -6.516 10.548 -9.917 1.00 89.19 419 ASN A N 1
ATOM 3242 C CA . ASN A 1 419 ? -7.900 11.002 -9.929 1.00 89.19 419 ASN A CA 1
ATOM 3243 C C . ASN A 1 419 ? -8.835 9.950 -9.324 1.00 89.19 419 ASN A C 1
ATOM 3245 O O . ASN A 1 419 ? -8.670 8.747 -9.524 1.00 89.19 419 ASN A O 1
ATOM 3249 N N . GLY A 1 420 ? -9.862 10.422 -8.619 1.00 90.31 420 GLY A N 1
ATOM 3250 C CA . GLY A 1 420 ? -10.850 9.562 -7.967 1.00 90.31 420 GLY A CA 1
ATOM 3251 C C . GLY A 1 420 ? -10.415 8.993 -6.617 1.00 90.31 420 GLY A C 1
ATOM 3252 O O . GLY A 1 420 ? -11.202 8.273 -6.002 1.00 90.31 420 GLY A O 1
ATOM 3253 N N . LEU A 1 421 ? -9.211 9.333 -6.149 1.00 93.94 421 LEU A N 1
ATOM 3254 C CA . LEU A 1 421 ? -8.818 9.158 -4.756 1.00 93.94 421 LEU A CA 1
ATOM 3255 C C . LEU A 1 421 ? -9.280 10.338 -3.901 1.00 93.94 421 LEU A C 1
ATOM 3257 O O . LEU A 1 421 ? -9.418 11.468 -4.383 1.00 93.94 421 LEU A O 1
ATOM 3261 N N . ILE A 1 422 ? -9.471 10.075 -2.612 1.00 93.31 422 ILE A N 1
ATOM 3262 C CA . ILE A 1 422 ? -9.681 11.123 -1.612 1.00 93.31 422 ILE A CA 1
ATOM 3263 C C . ILE A 1 422 ? -8.454 12.058 -1.602 1.00 93.31 422 ILE A C 1
ATOM 3265 O O . ILE A 1 422 ? -7.324 11.573 -1.715 1.00 93.31 422 ILE A O 1
ATOM 3269 N N . PRO A 1 423 ? -8.627 13.386 -1.440 1.00 90.38 423 PRO A N 1
ATOM 3270 C CA . PRO A 1 423 ? -7.506 14.316 -1.316 1.00 90.38 423 PRO A CA 1
ATOM 3271 C C . PRO A 1 423 ? -6.451 13.853 -0.303 1.00 90.38 423 PRO A C 1
ATOM 3273 O O . PRO A 1 423 ? -6.776 13.233 0.709 1.00 90.38 423 PRO A O 1
ATOM 3276 N N . ASP A 1 424 ? -5.183 14.140 -0.599 1.00 89.12 424 ASP A N 1
ATOM 3277 C CA . ASP A 1 424 ? -4.015 13.735 0.198 1.00 89.12 424 ASP A CA 1
ATOM 3278 C C . ASP A 1 424 ? -3.844 12.211 0.383 1.00 89.12 424 ASP A C 1
ATOM 3280 O O . ASP A 1 424 ? -3.032 11.765 1.196 1.00 89.12 424 ASP A O 1
ATOM 3284 N N . THR A 1 425 ? -4.568 11.398 -0.394 1.00 91.25 425 THR A N 1
ATOM 3285 C CA . THR A 1 425 ? -4.360 9.950 -0.478 1.00 91.25 425 THR A CA 1
ATOM 3286 C C . THR A 1 425 ? -3.447 9.618 -1.652 1.00 91.25 425 THR A C 1
ATOM 3288 O O . THR A 1 425 ? -3.613 10.125 -2.760 1.00 91.25 425 THR A O 1
ATOM 3291 N N . TRP A 1 426 ? -2.486 8.733 -1.399 1.00 91.75 426 TRP A N 1
ATOM 3292 C CA . TRP A 1 426 ? -1.486 8.312 -2.371 1.00 91.75 426 TRP A CA 1
ATOM 3293 C C . TRP A 1 426 ? -1.498 6.793 -2.510 1.00 91.75 426 TRP A C 1
ATOM 3295 O O . TRP A 1 426 ? -1.750 6.078 -1.537 1.00 91.75 426 TRP A O 1
ATOM 3305 N N . LEU A 1 427 ? -1.193 6.309 -3.709 1.00 92.81 427 LEU A N 1
ATOM 3306 C CA . LEU A 1 427 ? -1.061 4.889 -4.023 1.00 92.81 427 LEU A CA 1
ATOM 3307 C C . LEU A 1 427 ? 0.382 4.554 -4.408 1.00 92.81 427 LEU A C 1
ATOM 3309 O O . LEU A 1 427 ? 1.182 5.439 -4.713 1.00 92.81 427 LEU A O 1
ATOM 3313 N N . TYR A 1 428 ? 0.714 3.270 -4.404 1.00 93.06 428 TYR A N 1
ATOM 3314 C CA . TYR A 1 428 ? 1.970 2.758 -4.935 1.00 93.06 428 TYR A CA 1
ATOM 3315 C C . TYR A 1 428 ? 1.729 2.127 -6.301 1.00 93.06 428 TYR A C 1
ATOM 3317 O O . TYR A 1 428 ? 0.783 1.360 -6.488 1.00 93.06 428 TYR A O 1
ATOM 3325 N N . ARG A 1 429 ? 2.606 2.429 -7.257 1.00 92.06 429 ARG A N 1
ATOM 3326 C CA . ARG A 1 429 ? 2.660 1.707 -8.528 1.00 92.06 429 ARG A CA 1
ATOM 3327 C C . ARG A 1 429 ? 3.908 0.855 -8.551 1.00 92.06 429 ARG A C 1
ATOM 3329 O O . ARG A 1 429 ? 5.002 1.339 -8.267 1.00 92.06 429 ARG A O 1
ATOM 3336 N N . TYR A 1 430 ? 3.718 -0.411 -8.873 1.00 92.31 430 TYR A N 1
ATOM 3337 C CA . TYR A 1 430 ? 4.782 -1.398 -8.900 1.00 92.31 430 TYR A CA 1
ATOM 3338 C C . TYR A 1 430 ? 5.071 -1.735 -10.341 1.00 92.31 430 TYR A C 1
ATOM 3340 O O . TYR A 1 430 ? 4.136 -2.031 -11.079 1.00 92.31 430 TYR A O 1
ATOM 3348 N N . ASP A 1 431 ? 6.343 -1.828 -10.692 1.00 94.81 431 ASP A N 1
ATOM 3349 C CA . ASP A 1 431 ? 6.738 -2.785 -11.714 1.00 94.81 431 ASP A CA 1
ATOM 3350 C C . ASP A 1 431 ? 6.309 -4.180 -11.302 1.00 94.81 431 ASP A C 1
ATOM 3352 O O . ASP A 1 431 ? 6.171 -4.482 -10.113 1.00 94.81 431 ASP A O 1
ATOM 3356 N N . ALA A 1 432 ? 6.128 -5.050 -12.284 1.00 95.31 432 ALA A N 1
ATOM 3357 C CA . ALA A 1 432 ? 5.810 -6.437 -12.015 1.00 95.31 432 ALA A CA 1
ATOM 3358 C C . ALA A 1 432 ? 6.865 -7.382 -12.571 1.00 95.31 432 ALA A C 1
ATOM 3360 O O . ALA A 1 432 ? 7.581 -7.081 -13.524 1.00 95.31 432 ALA A O 1
ATOM 3361 N N . VAL A 1 433 ? 6.945 -8.559 -11.967 1.00 96.12 433 VAL A N 1
ATOM 3362 C CA . VAL A 1 433 ? 7.825 -9.642 -12.379 1.00 96.12 433 VAL A CA 1
ATOM 3363 C C . VAL A 1 433 ? 7.048 -10.949 -12.427 1.00 96.12 433 VAL A C 1
ATOM 3365 O O . VAL A 1 433 ? 6.204 -11.247 -11.580 1.00 96.12 433 VAL A O 1
ATOM 3368 N N . MET A 1 434 ? 7.334 -11.756 -13.438 1.00 95.44 434 MET A N 1
ATOM 3369 C CA . MET A 1 434 ? 6.798 -13.100 -13.588 1.00 95.44 434 MET A CA 1
ATOM 3370 C C . MET A 1 434 ? 7.942 -14.062 -13.892 1.00 95.44 434 MET A C 1
ATOM 3372 O O . MET A 1 434 ? 8.745 -13.787 -14.778 1.00 95.44 434 MET A O 1
ATOM 3376 N N . LEU A 1 435 ? 8.002 -15.190 -13.179 1.00 95.56 435 LEU A N 1
ATOM 3377 C CA . LEU A 1 435 ? 8.958 -16.270 -13.430 1.00 95.56 435 LEU A CA 1
ATOM 3378 C C . LEU A 1 435 ? 8.218 -17.569 -13.766 1.00 95.56 435 LEU A C 1
ATOM 3380 O O . LEU A 1 435 ? 7.513 -18.153 -12.936 1.00 95.56 435 LEU A O 1
ATOM 3384 N N . GLY A 1 436 ? 8.394 -18.019 -15.005 1.00 93.88 436 GLY A N 1
ATOM 3385 C CA . GLY A 1 436 ? 7.647 -19.120 -15.596 1.00 93.88 436 GLY A CA 1
ATOM 3386 C C . GLY A 1 436 ? 6.265 -18.695 -16.103 1.00 93.88 436 GLY A C 1
ATOM 3387 O O . GLY A 1 436 ? 5.969 -17.519 -16.289 1.00 93.88 436 GLY A O 1
ATOM 3388 N N . LYS A 1 437 ? 5.400 -19.680 -16.361 1.00 90.00 437 LYS A N 1
ATOM 3389 C CA . LYS A 1 437 ? 4.051 -19.446 -16.898 1.00 90.00 437 LYS A CA 1
ATOM 3390 C C . LYS A 1 437 ? 3.052 -19.245 -15.762 1.00 90.00 437 LYS A C 1
ATOM 3392 O O . LYS A 1 437 ? 2.708 -20.206 -15.078 1.00 90.00 437 LYS A O 1
ATOM 3397 N N . SER A 1 438 ? 2.560 -18.022 -15.601 1.00 89.44 438 SER A N 1
ATOM 3398 C CA . SER A 1 438 ? 1.522 -17.653 -14.634 1.00 89.44 438 SER A CA 1
ATOM 3399 C C . SER A 1 438 ? 0.449 -16.799 -15.313 1.00 89.44 438 SER A C 1
ATOM 3401 O O . SER A 1 438 ? 0.702 -16.169 -16.332 1.00 89.44 438 SER A O 1
ATOM 3403 N N . LYS A 1 439 ? -0.758 -16.771 -14.739 1.00 89.62 439 LYS A N 1
ATOM 3404 C CA . LYS A 1 439 ? -1.815 -15.813 -15.120 1.00 89.62 439 LYS A CA 1
ATOM 3405 C C . LYS A 1 439 ? -1.722 -14.496 -14.346 1.00 89.62 439 LYS A C 1
ATOM 3407 O O . LYS A 1 439 ? -2.575 -13.630 -14.502 1.00 89.62 439 LYS A O 1
ATOM 3412 N N . ARG A 1 440 ? -0.755 -14.387 -13.436 1.00 90.44 440 ARG A N 1
ATOM 3413 C CA . ARG A 1 440 ? -0.557 -13.238 -12.552 1.00 90.44 440 ARG A CA 1
ATOM 3414 C C . ARG A 1 440 ? 0.928 -12.942 -12.431 1.00 90.44 440 ARG A C 1
ATOM 3416 O O . ARG A 1 440 ? 1.705 -13.873 -12.189 1.00 90.44 440 ARG A O 1
ATOM 3423 N N . ALA A 1 441 ? 1.294 -11.677 -12.568 1.00 93.19 441 ALA A N 1
ATOM 3424 C CA . ALA A 1 441 ? 2.621 -11.206 -12.208 1.00 93.19 441 ALA A CA 1
ATOM 3425 C C . ALA A 1 441 ? 2.613 -10.685 -10.766 1.00 93.19 441 ALA A C 1
ATOM 3427 O O . ALA A 1 441 ? 1.570 -10.314 -10.228 1.00 93.19 441 ALA A O 1
ATOM 3428 N N . TRP A 1 442 ? 3.779 -10.697 -10.136 1.00 92.94 442 TRP A N 1
ATOM 3429 C CA . TRP A 1 442 ? 3.970 -10.219 -8.772 1.00 92.94 442 TRP A CA 1
ATOM 3430 C C . TRP A 1 442 ? 4.508 -8.794 -8.800 1.00 92.94 442 TRP A C 1
ATOM 3432 O O . TRP A 1 442 ? 5.277 -8.485 -9.710 1.00 92.94 442 TRP A O 1
ATOM 3442 N N . PRO A 1 443 ? 4.188 -7.945 -7.808 1.00 94.62 443 PRO A N 1
ATOM 3443 C CA . PRO A 1 443 ? 4.922 -6.705 -7.598 1.00 94.62 443 PRO A CA 1
ATOM 3444 C C . PRO A 1 443 ? 6.425 -6.989 -7.550 1.00 94.62 443 PRO A C 1
ATOM 3446 O O . PRO A 1 443 ? 6.853 -7.966 -6.929 1.00 94.62 443 PRO A O 1
ATOM 3449 N N . TYR A 1 444 ? 7.231 -6.154 -8.199 1.00 95.06 444 TYR A N 1
ATOM 3450 C CA . TYR A 1 444 ? 8.677 -6.289 -8.156 1.00 95.06 444 TYR A CA 1
ATOM 3451 C C . TYR A 1 444 ? 9.158 -6.215 -6.705 1.00 95.06 444 TYR A C 1
ATOM 3453 O O . TYR A 1 444 ? 8.823 -5.303 -5.943 1.00 95.06 444 TYR A O 1
ATOM 3461 N N . SER A 1 445 ? 9.954 -7.206 -6.323 1.00 94.44 445 SER A N 1
ATOM 3462 C CA . SER A 1 445 ? 10.504 -7.350 -4.983 1.00 94.44 445 SER A CA 1
ATOM 3463 C C . SER A 1 445 ? 11.802 -8.166 -5.063 1.00 94.44 445 SER A C 1
ATOM 3465 O O . SER A 1 445 ? 11.952 -8.950 -6.001 1.00 94.44 445 SER A O 1
ATOM 3467 N N . PRO A 1 446 ? 12.747 -8.033 -4.111 1.00 93.38 446 PRO A N 1
ATOM 3468 C CA . PRO A 1 446 ? 14.001 -8.794 -4.129 1.00 93.38 446 PRO A CA 1
ATOM 3469 C C . PRO A 1 446 ? 13.807 -10.312 -4.025 1.00 93.38 446 PRO A C 1
ATOM 3471 O O . PRO A 1 446 ? 14.734 -11.069 -4.301 1.00 93.38 446 PRO A O 1
ATOM 3474 N N . TRP A 1 447 ? 12.612 -10.770 -3.652 1.00 95.75 447 TRP A N 1
ATOM 3475 C CA . TRP A 1 447 ? 12.248 -12.181 -3.671 1.00 95.75 447 TRP A CA 1
ATOM 3476 C C . TRP A 1 447 ? 10.942 -12.399 -4.424 1.00 95.75 447 TRP A C 1
ATOM 3478 O O . TRP A 1 447 ? 10.026 -11.579 -4.367 1.00 95.75 447 TRP A O 1
ATOM 3488 N N . LEU A 1 448 ? 10.835 -13.537 -5.099 1.00 94.69 448 LEU A N 1
ATOM 3489 C CA . LEU A 1 448 ? 9.604 -13.952 -5.757 1.00 94.69 448 LEU A CA 1
ATOM 3490 C C . LEU A 1 448 ? 9.449 -15.470 -5.732 1.00 94.69 448 LEU A C 1
ATOM 3492 O O . LEU A 1 448 ? 10.438 -16.204 -5.681 1.00 94.69 448 LEU A O 1
ATOM 3496 N N . ALA A 1 449 ? 8.209 -15.933 -5.851 1.00 93.31 449 ALA A N 1
ATOM 3497 C CA . ALA A 1 449 ? 7.912 -17.325 -6.153 1.00 93.31 449 ALA A CA 1
ATOM 3498 C C . ALA A 1 449 ? 7.692 -17.517 -7.661 1.00 93.31 449 ALA A C 1
ATOM 3500 O O . ALA A 1 449 ? 7.117 -16.658 -8.333 1.00 93.31 449 ALA A O 1
ATOM 3501 N N . ASN A 1 450 ? 8.095 -18.668 -8.197 1.00 91.94 450 ASN A N 1
ATOM 3502 C CA . ASN A 1 450 ? 7.656 -19.094 -9.524 1.00 91.94 450 ASN A CA 1
ATOM 3503 C C . ASN A 1 450 ? 6.257 -19.742 -9.469 1.00 91.94 450 ASN A C 1
ATOM 3505 O O . ASN A 1 450 ? 5.683 -19.972 -8.403 1.00 91.94 450 ASN A O 1
ATOM 3509 N N . ALA A 1 451 ? 5.718 -20.116 -10.631 1.00 84.56 451 ALA A N 1
ATOM 3510 C CA . ALA A 1 451 ? 4.407 -20.768 -10.735 1.00 84.56 451 ALA A CA 1
ATOM 3511 C C . ALA A 1 451 ? 4.289 -22.127 -10.003 1.00 84.56 451 ALA A C 1
ATOM 3513 O O . ALA A 1 451 ? 3.179 -22.619 -9.804 1.00 84.56 451 ALA A O 1
ATOM 3514 N N . LYS A 1 452 ? 5.412 -22.748 -9.615 1.00 87.81 452 LYS A N 1
ATOM 3515 C CA . LYS A 1 452 ? 5.452 -23.996 -8.835 1.00 87.81 452 LYS A CA 1
ATOM 3516 C C . LYS A 1 452 ? 5.536 -23.752 -7.323 1.00 87.81 452 LYS A C 1
ATOM 3518 O O . LYS A 1 452 ? 5.496 -24.716 -6.566 1.00 87.81 452 LYS A O 1
ATOM 3523 N N . GLY A 1 453 ? 5.642 -22.495 -6.887 1.00 89.38 453 GLY A N 1
ATOM 3524 C CA . GLY A 1 453 ? 5.832 -22.127 -5.483 1.00 89.38 453 GLY A CA 1
ATOM 3525 C C . GLY A 1 453 ? 7.281 -22.230 -4.999 1.00 89.38 453 GLY A C 1
ATOM 3526 O O . GLY A 1 453 ? 7.523 -22.130 -3.799 1.00 89.38 453 GLY A O 1
ATOM 3527 N N . GLU A 1 454 ? 8.243 -22.430 -5.903 1.00 94.19 454 GLU A N 1
ATOM 3528 C CA . GLU A 1 454 ? 9.672 -22.379 -5.580 1.00 94.19 454 GLU A CA 1
ATOM 3529 C C . GLU A 1 454 ? 10.099 -20.912 -5.464 1.00 94.19 454 GLU A C 1
ATOM 3531 O O . GLU A 1 454 ? 9.710 -20.088 -6.295 1.00 94.19 454 GLU A O 1
ATOM 3536 N N . TRP A 1 455 ? 10.887 -20.587 -4.440 1.00 96.75 455 TRP A N 1
ATOM 3537 C CA . TRP A 1 455 ? 11.280 -19.213 -4.139 1.00 96.75 455 TRP A CA 1
ATOM 3538 C C . TRP A 1 455 ? 12.676 -18.890 -4.652 1.00 96.75 455 TRP A C 1
ATOM 3540 O O . TRP A 1 455 ? 13.597 -19.707 -4.596 1.00 96.75 455 TRP A O 1
ATOM 3550 N N . PHE A 1 456 ? 12.828 -17.655 -5.115 1.00 97.50 456 PHE A N 1
ATOM 3551 C CA . PHE A 1 456 ? 14.065 -17.125 -5.661 1.00 97.50 456 PHE A CA 1
ATOM 3552 C C . PHE A 1 456 ? 14.346 -15.760 -5.056 1.00 97.50 456 PHE A C 1
ATOM 3554 O O . PHE A 1 456 ? 13.433 -14.968 -4.826 1.00 97.50 456 PHE A O 1
ATOM 3561 N N . GLU A 1 457 ? 15.622 -15.486 -4.827 1.00 96.88 457 GLU A N 1
ATOM 3562 C CA . GLU A 1 457 ? 16.113 -14.128 -4.645 1.00 96.88 457 GLU A CA 1
ATOM 3563 C C . GLU A 1 457 ? 16.577 -13.605 -5.997 1.00 96.88 457 GLU A C 1
ATOM 3565 O O . GLU A 1 457 ? 17.225 -14.326 -6.767 1.00 96.88 457 GLU A O 1
ATOM 3570 N N . LEU A 1 458 ? 16.227 -12.358 -6.281 1.00 95.62 458 LEU A N 1
ATOM 3571 C CA . LEU A 1 458 ? 16.537 -11.676 -7.519 1.00 95.62 458 LEU A CA 1
ATOM 3572 C C . LEU A 1 458 ? 17.280 -10.374 -7.242 1.00 95.62 458 LEU A C 1
ATOM 3574 O O . LEU A 1 458 ? 17.064 -9.690 -6.243 1.00 95.62 458 LEU A O 1
ATOM 3578 N N . THR A 1 459 ? 18.162 -9.998 -8.156 1.00 94.31 459 THR A N 1
ATOM 3579 C CA . THR A 1 459 ? 18.783 -8.674 -8.164 1.00 94.31 459 THR A CA 1
ATOM 3580 C C . THR A 1 459 ? 18.954 -8.222 -9.600 1.00 94.31 459 THR A C 1
ATOM 3582 O O . THR A 1 459 ? 19.439 -8.983 -10.436 1.00 94.31 459 THR A O 1
ATOM 3585 N N . LEU A 1 460 ? 18.590 -6.974 -9.878 1.00 92.50 460 LEU A N 1
ATOM 3586 C CA . LEU A 1 460 ? 18.942 -6.290 -11.116 1.00 92.50 460 LEU A CA 1
ATOM 3587 C C . LEU A 1 460 ? 20.281 -5.576 -10.885 1.00 92.50 460 LEU A C 1
ATOM 3589 O O . LEU A 1 460 ? 20.312 -4.637 -10.091 1.00 92.50 460 LEU A O 1
ATOM 3593 N N . PRO A 1 461 ? 21.396 -6.007 -11.511 1.00 89.88 461 PRO A N 1
ATOM 3594 C CA . PRO A 1 461 ? 22.691 -5.342 -11.334 1.00 89.88 461 PRO A CA 1
ATOM 3595 C C . PRO A 1 461 ? 22.668 -3.878 -11.786 1.00 89.88 461 PRO A C 1
ATOM 3597 O O . PRO A 1 461 ? 23.338 -3.039 -11.195 1.00 89.88 461 PRO A O 1
ATOM 3600 N N . GLU A 1 462 ? 21.861 -3.588 -12.809 1.00 85.00 462 GLU A N 1
ATOM 3601 C CA . GLU A 1 462 ? 21.607 -2.251 -13.344 1.00 85.00 462 GLU A CA 1
ATOM 3602 C C . GLU A 1 462 ? 20.090 -1.973 -13.290 1.00 85.00 462 GLU A C 1
ATOM 3604 O O . GLU A 1 462 ? 19.394 -2.190 -14.293 1.00 85.00 462 GLU A O 1
ATOM 3609 N N . PRO A 1 463 ? 19.541 -1.548 -12.130 1.00 83.31 463 PRO A N 1
ATOM 3610 C CA . PRO A 1 463 ? 18.151 -1.105 -12.038 1.00 83.31 463 PRO A CA 1
ATOM 3611 C C . PRO A 1 463 ? 17.864 0.023 -13.037 1.00 83.31 463 PRO A C 1
ATOM 3613 O O . PRO A 1 463 ? 18.758 0.770 -13.437 1.00 83.31 463 PRO A O 1
ATOM 3616 N N . GLY A 1 464 ? 16.619 0.126 -13.481 1.00 82.69 464 GLY A N 1
ATOM 3617 C CA . GLY A 1 464 ? 16.175 1.041 -14.525 1.00 82.69 464 GLY A CA 1
ATOM 3618 C C . GLY A 1 464 ? 16.329 0.477 -15.932 1.00 82.69 464 GLY A C 1
ATOM 3619 O O . GLY A 1 464 ? 15.352 0.371 -16.667 1.00 82.69 464 GLY A O 1
ATOM 3620 N N . LYS A 1 465 ? 17.532 0.038 -16.302 1.00 82.75 465 LYS A N 1
ATOM 3621 C CA . LYS A 1 465 ? 17.792 -0.552 -17.624 1.00 82.75 465 LYS A CA 1
ATOM 3622 C C . LYS A 1 465 ? 17.345 -2.012 -17.708 1.00 82.75 465 LYS A C 1
ATOM 3624 O O . LYS A 1 465 ? 16.816 -2.432 -18.742 1.00 82.75 465 LYS A O 1
ATOM 3629 N N . ALA A 1 466 ? 17.606 -2.765 -16.631 1.00 89.62 466 ALA A N 1
ATOM 3630 C CA . ALA A 1 466 ? 17.360 -4.200 -16.503 1.00 89.62 466 ALA A CA 1
ATOM 3631 C C . ALA A 1 466 ? 17.831 -4.999 -17.733 1.00 89.62 466 ALA A C 1
ATOM 3633 O O . ALA A 1 466 ? 17.067 -5.741 -18.339 1.00 89.62 466 ALA A O 1
ATOM 3634 N N . ALA A 1 467 ? 19.103 -4.835 -18.115 1.00 92.06 467 ALA A N 1
ATOM 3635 C CA . ALA A 1 467 ? 19.726 -5.612 -19.197 1.00 92.06 467 ALA A CA 1
ATOM 3636 C C . ALA A 1 467 ? 20.090 -7.046 -18.777 1.00 92.06 467 ALA A C 1
ATOM 3638 O O . ALA A 1 467 ? 20.308 -7.923 -19.610 1.00 92.06 467 ALA A O 1
ATOM 3639 N N . SER A 1 468 ? 20.176 -7.292 -17.472 1.00 95.62 468 SER A N 1
ATOM 3640 C CA . SER A 1 468 ? 20.378 -8.621 -16.910 1.00 95.62 468 SER A CA 1
ATOM 3641 C C . SER A 1 468 ? 19.707 -8.736 -15.550 1.00 95.62 468 SER A C 1
ATOM 3643 O O . SER A 1 468 ? 19.423 -7.735 -14.888 1.00 95.62 468 SER A O 1
ATOM 3645 N N . VAL A 1 469 ? 19.472 -9.975 -15.135 1.00 96.81 469 VAL A N 1
ATOM 3646 C CA . VAL A 1 469 ? 18.987 -10.322 -13.804 1.00 96.81 469 VAL A CA 1
ATOM 3647 C C . VAL A 1 469 ? 19.862 -11.417 -13.221 1.00 96.81 469 VAL A C 1
ATOM 3649 O O . VAL A 1 469 ? 20.205 -12.394 -13.890 1.00 96.81 469 VAL A O 1
ATOM 3652 N N . ARG A 1 470 ? 20.200 -11.266 -11.944 1.00 97.38 470 ARG A N 1
ATOM 3653 C CA . ARG A 1 470 ? 20.785 -12.335 -11.145 1.00 97.38 470 ARG A CA 1
ATOM 3654 C C . ARG A 1 470 ? 19.677 -13.026 -10.373 1.00 97.38 470 ARG A C 1
ATOM 3656 O O . ARG A 1 470 ? 18.868 -12.346 -9.750 1.00 97.38 470 ARG A O 1
ATOM 3663 N N . LEU A 1 471 ? 19.655 -14.354 -10.407 1.00 97.31 471 LEU A N 1
ATOM 3664 C CA . LEU A 1 471 ? 18.718 -15.182 -9.647 1.00 97.31 471 LEU A CA 1
ATOM 3665 C C . LEU A 1 471 ? 19.473 -16.258 -8.871 1.00 97.31 471 LEU A C 1
ATOM 3667 O O . LEU A 1 471 ? 20.457 -16.811 -9.371 1.00 97.31 471 LEU A O 1
ATOM 3671 N N . ARG A 1 472 ? 18.979 -16.601 -7.683 1.00 96.88 472 ARG A N 1
ATOM 3672 C CA . ARG A 1 472 ? 19.353 -17.833 -6.979 1.00 96.88 472 ARG A CA 1
ATOM 3673 C C . ARG A 1 472 ? 18.147 -18.443 -6.260 1.00 96.88 472 ARG A C 1
ATOM 3675 O O . ARG A 1 472 ? 17.331 -17.688 -5.729 1.00 96.88 472 ARG A O 1
ATOM 3682 N N . PRO A 1 473 ? 18.020 -19.779 -6.212 1.00 97.81 473 PRO A N 1
ATOM 3683 C CA . PRO A 1 473 ? 17.021 -20.434 -5.376 1.00 97.81 473 PRO A CA 1
ATOM 3684 C C . PRO A 1 473 ? 17.225 -20.119 -3.889 1.00 97.81 473 PRO A C 1
ATOM 3686 O O . PRO A 1 473 ? 18.353 -20.096 -3.388 1.00 97.81 473 PRO A O 1
ATOM 3689 N N . VAL A 1 474 ? 16.126 -19.929 -3.167 1.00 97.56 474 VAL A N 1
ATOM 3690 C CA . VAL A 1 474 ? 16.119 -19.711 -1.716 1.00 97.56 474 VAL A CA 1
ATOM 3691 C C . VAL A 1 474 ? 15.103 -20.614 -1.020 1.00 97.56 474 VAL A C 1
ATOM 3693 O O . VAL A 1 474 ? 14.153 -21.097 -1.633 1.00 97.56 474 VAL A O 1
ATOM 3696 N N . ALA A 1 475 ? 15.304 -20.841 0.276 1.00 95.62 475 ALA A N 1
ATOM 3697 C CA . ALA A 1 475 ? 14.464 -21.698 1.108 1.00 95.62 475 ALA A CA 1
ATOM 3698 C C . ALA A 1 475 ? 13.863 -20.905 2.284 1.00 95.62 475 ALA A C 1
ATOM 3700 O O . ALA A 1 475 ? 14.301 -21.073 3.425 1.00 95.62 475 ALA A O 1
ATOM 3701 N N . PRO A 1 476 ? 12.886 -20.010 2.037 1.00 95.50 476 PRO A N 1
ATOM 3702 C CA . PRO A 1 476 ? 12.191 -19.316 3.112 1.00 95.50 476 PRO A CA 1
ATOM 3703 C C . PRO A 1 476 ? 11.411 -20.310 3.975 1.00 95.50 476 PRO A C 1
ATOM 3705 O O . PRO A 1 476 ? 10.848 -21.287 3.476 1.00 95.50 476 PRO A O 1
ATOM 3708 N N . LYS A 1 477 ? 11.298 -20.015 5.269 1.00 94.81 477 LYS A N 1
ATOM 3709 C CA . LYS A 1 477 ? 10.243 -20.610 6.092 1.00 94.81 477 LYS A CA 1
ATOM 3710 C C . LYS A 1 477 ? 8.907 -20.038 5.653 1.00 94.81 477 LYS A C 1
ATOM 3712 O O . LYS A 1 477 ? 8.798 -18.826 5.484 1.00 94.81 477 LYS A O 1
ATOM 3717 N N . LEU A 1 478 ? 7.903 -20.891 5.484 1.00 94.81 478 LEU A N 1
ATOM 3718 C CA . LEU A 1 478 ? 6.618 -20.503 4.909 1.00 94.81 478 LEU A CA 1
ATOM 3719 C C . LEU A 1 478 ? 5.487 -20.609 5.933 1.00 94.81 478 LEU A C 1
ATOM 3721 O O . LEU A 1 478 ? 5.397 -21.575 6.695 1.00 94.81 478 LEU A O 1
ATOM 3725 N N . GLY A 1 479 ? 4.597 -19.624 5.896 1.00 94.81 479 GLY A N 1
ATOM 3726 C CA . GLY A 1 479 ? 3.284 -19.662 6.527 1.00 94.81 479 GLY A CA 1
ATOM 3727 C C . GLY A 1 479 ? 2.180 -19.517 5.485 1.00 94.81 479 GLY A C 1
ATOM 3728 O O . GLY A 1 479 ? 2.430 -19.530 4.276 1.00 94.81 479 GLY A O 1
ATOM 3729 N N . SER A 1 480 ? 0.936 -19.408 5.943 1.00 94.12 480 SER A N 1
ATOM 3730 C CA . SER A 1 480 ? -0.221 -19.228 5.065 1.00 94.12 480 SER A CA 1
ATOM 3731 C C . SER A 1 480 ? -1.067 -18.033 5.486 1.00 94.12 480 SER A C 1
ATOM 3733 O O . SER A 1 480 ? -1.387 -17.859 6.661 1.00 94.12 480 SER A O 1
ATOM 3735 N N . LEU A 1 481 ? -1.489 -17.245 4.503 1.00 94.19 481 LEU A N 1
ATOM 3736 C CA . LEU A 1 481 ? -2.467 -16.178 4.668 1.00 94.19 481 LEU A CA 1
ATOM 3737 C C . LEU A 1 481 ? -3.736 -16.561 3.909 1.00 94.19 481 LEU A C 1
ATOM 3739 O O . LEU A 1 481 ? -3.699 -16.841 2.712 1.00 94.19 481 LEU A O 1
ATOM 3743 N N . LYS A 1 482 ? -4.863 -16.603 4.613 1.00 93.94 482 LYS A N 1
ATOM 3744 C CA . LYS A 1 482 ? -6.183 -16.890 4.062 1.00 93.94 482 LYS A CA 1
ATOM 3745 C C . LYS A 1 482 ? -6.967 -15.591 3.917 1.00 93.94 482 LYS A C 1
ATOM 3747 O O . LYS A 1 482 ? -7.410 -15.015 4.904 1.00 93.94 482 LYS A O 1
ATOM 3752 N N . ILE A 1 483 ? -7.184 -15.176 2.681 1.00 92.69 483 ILE A N 1
ATOM 3753 C CA . ILE A 1 483 ? -8.021 -14.040 2.319 1.00 92.69 483 ILE A CA 1
ATOM 3754 C C . ILE A 1 483 ? -9.462 -14.518 2.138 1.00 92.69 483 ILE A C 1
ATOM 3756 O O . ILE A 1 483 ? -9.779 -15.316 1.254 1.00 92.69 483 ILE A O 1
ATOM 3760 N N . SER A 1 484 ? -10.341 -14.020 2.996 1.00 92.56 484 SER A N 1
ATOM 3761 C CA . SER A 1 484 ? -11.786 -14.195 2.926 1.00 92.56 484 SER A CA 1
ATOM 3762 C C . SER A 1 484 ? -12.384 -12.904 2.373 1.00 92.56 484 SER A C 1
ATOM 3764 O O . SER A 1 484 ? -12.565 -11.922 3.087 1.00 92.56 484 SER A O 1
ATOM 3766 N N . PHE A 1 485 ? -12.626 -12.879 1.062 1.00 94.31 485 PHE A N 1
ATOM 3767 C CA . PHE A 1 485 ? -13.067 -11.674 0.365 1.00 94.31 485 PHE A CA 1
ATOM 3768 C C . PHE A 1 485 ? -14.531 -11.777 -0.065 1.00 94.31 485 PHE A C 1
ATOM 3770 O O . PHE A 1 485 ? -14.883 -12.577 -0.934 1.00 94.31 485 PHE A O 1
ATOM 3777 N N . LYS A 1 486 ? -15.388 -10.941 0.526 1.00 95.31 486 LYS A N 1
ATOM 3778 C CA . LYS A 1 486 ? -16.792 -10.757 0.124 1.00 95.31 486 LYS A CA 1
ATOM 3779 C C . LYS A 1 486 ? -16.924 -9.479 -0.698 1.00 95.31 486 LYS A C 1
ATOM 3781 O O . LYS A 1 486 ? -17.469 -8.485 -0.225 1.00 95.31 486 LYS A O 1
ATOM 3786 N N . GLY A 1 487 ? -16.353 -9.506 -1.896 1.00 94.31 487 GLY A N 1
ATOM 3787 C CA . GLY A 1 487 ? -16.197 -8.328 -2.739 1.00 94.31 487 GLY A CA 1
ATOM 3788 C C . GLY A 1 487 ? -17.489 -7.731 -3.304 1.00 94.31 487 GLY A C 1
ATOM 3789 O O . GLY A 1 487 ? -18.571 -8.313 -3.164 1.00 94.31 487 GLY A O 1
ATOM 3790 N N . PRO A 1 488 ? -17.373 -6.567 -3.963 1.00 96.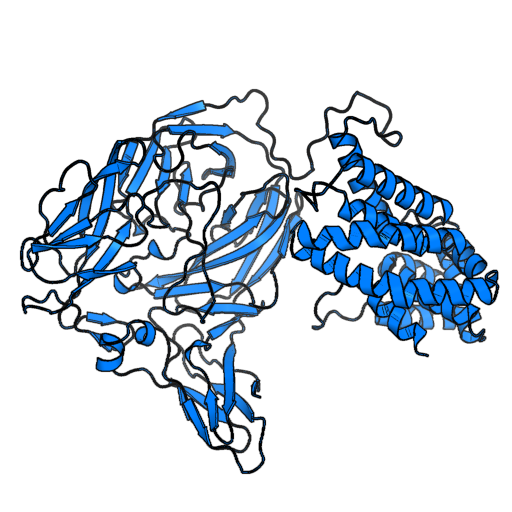44 488 PRO A N 1
ATOM 3791 C CA . PRO A 1 488 ? -18.464 -5.960 -4.712 1.00 96.44 488 PRO A CA 1
ATOM 3792 C C . PRO A 1 488 ? -18.912 -6.873 -5.859 1.00 96.44 488 PRO A C 1
ATOM 3794 O O . PRO A 1 488 ? -18.130 -7.650 -6.406 1.00 96.44 488 PRO A O 1
ATOM 3797 N N . LYS A 1 489 ? -20.184 -6.776 -6.243 1.00 96.12 489 LYS A N 1
ATOM 3798 C CA . LYS A 1 489 ? -20.742 -7.540 -7.358 1.00 96.12 489 LYS A CA 1
ATOM 3799 C C . LYS A 1 489 ? -20.079 -7.129 -8.679 1.00 96.12 489 LYS A C 1
ATOM 3801 O O . LYS A 1 489 ? -19.857 -5.946 -8.911 1.00 96.12 489 LYS A O 1
ATOM 3806 N N . ASP A 1 490 ? -19.845 -8.111 -9.551 1.00 94.50 490 ASP A N 1
ATOM 3807 C CA . ASP A 1 490 ? -19.320 -7.950 -10.917 1.00 94.50 490 ASP A CA 1
ATOM 3808 C C . ASP A 1 490 ? -17.865 -7.426 -10.996 1.00 94.50 490 ASP A C 1
ATOM 3810 O O . ASP A 1 490 ? -17.367 -7.162 -12.090 1.00 94.50 490 ASP A O 1
ATOM 3814 N N . LEU A 1 491 ? -17.168 -7.356 -9.853 1.00 94.75 491 LEU A N 1
ATOM 3815 C CA . LEU A 1 491 ? -15.738 -7.073 -9.747 1.00 94.75 491 LEU A CA 1
ATOM 3816 C C . LEU A 1 491 ? -14.988 -8.265 -9.134 1.00 94.75 491 LEU A C 1
ATOM 3818 O O . LEU A 1 491 ? -15.440 -8.876 -8.165 1.00 94.75 491 LEU A O 1
ATOM 3822 N N . GLU A 1 492 ? -13.810 -8.569 -9.668 1.00 93.06 492 GLU A N 1
ATOM 3823 C CA . GLU A 1 492 ? -12.916 -9.621 -9.190 1.00 93.06 492 GLU A CA 1
ATOM 3824 C C . GLU A 1 492 ? -11.665 -9.035 -8.532 1.00 93.06 492 GLU A C 1
ATOM 3826 O O . GLU A 1 492 ? -11.151 -7.995 -8.945 1.00 93.06 492 GLU A O 1
ATOM 3831 N N . LEU A 1 493 ? -11.136 -9.735 -7.522 1.00 93.88 493 LEU A N 1
ATOM 3832 C CA . LEU A 1 493 ? -9.885 -9.359 -6.863 1.00 93.88 493 LEU A CA 1
ATOM 3833 C C . LEU A 1 493 ? -8.683 -9.639 -7.780 1.00 93.88 493 LEU A C 1
ATOM 3835 O O . LEU A 1 493 ? -8.199 -10.773 -7.910 1.00 93.88 493 LEU A O 1
ATOM 3839 N N . ALA A 1 494 ? -8.203 -8.577 -8.423 1.00 92.62 494 ALA A N 1
ATOM 3840 C CA . ALA A 1 494 ? -7.084 -8.613 -9.354 1.00 92.62 494 ALA A CA 1
ATOM 3841 C C . ALA A 1 494 ? -5.733 -8.579 -8.627 1.00 92.62 494 ALA A C 1
ATOM 3843 O O . ALA A 1 494 ? -4.808 -9.276 -9.047 1.00 92.62 494 ALA A O 1
ATOM 3844 N N . SER A 1 495 ? -5.636 -7.830 -7.525 1.00 94.94 495 SER A N 1
ATOM 3845 C CA . SER A 1 495 ? -4.430 -7.726 -6.696 1.00 94.94 495 SER A CA 1
ATOM 3846 C C . SER A 1 495 ? -4.769 -7.380 -5.245 1.00 94.94 495 SER A C 1
ATOM 3848 O O . SER A 1 495 ? -5.758 -6.693 -4.983 1.00 94.94 495 SER A O 1
ATOM 3850 N N . LEU A 1 496 ? -3.961 -7.860 -4.300 1.00 95.81 496 LEU A N 1
ATOM 3851 C CA . LEU A 1 496 ? -4.022 -7.488 -2.888 1.00 95.81 496 LEU A CA 1
ATOM 3852 C C . LEU A 1 496 ? -2.612 -7.525 -2.288 1.00 95.81 496 LEU A C 1
ATOM 3854 O O . LEU A 1 496 ? -2.110 -8.586 -1.913 1.00 95.81 496 LEU A O 1
ATOM 3858 N N . VAL A 1 497 ? -1.969 -6.364 -2.224 1.00 96.25 497 VAL A N 1
ATOM 3859 C CA . VAL A 1 497 ? -0.545 -6.221 -1.931 1.00 96.25 497 VAL A CA 1
ATOM 3860 C C . VAL A 1 497 ? -0.276 -6.051 -0.440 1.00 96.25 497 VAL A C 1
ATOM 3862 O O . VAL A 1 497 ? -0.861 -5.199 0.239 1.00 96.25 497 VAL A O 1
ATOM 3865 N N . PHE A 1 498 ? 0.683 -6.835 0.044 1.00 95.75 498 PHE A N 1
ATOM 3866 C CA . PHE A 1 498 ? 1.247 -6.748 1.382 1.00 95.75 498 PHE A CA 1
ATOM 3867 C C . PHE A 1 498 ? 2.759 -6.530 1.313 1.00 95.75 498 PHE A C 1
ATOM 3869 O O . PHE A 1 498 ? 3.448 -7.133 0.490 1.00 95.75 498 PHE A O 1
ATOM 3876 N N . VAL A 1 499 ? 3.282 -5.707 2.218 1.00 94.88 499 VAL A N 1
ATOM 3877 C CA . VAL A 1 499 ? 4.720 -5.423 2.337 1.00 94.88 499 VAL A CA 1
ATOM 3878 C C . VAL A 1 499 ? 5.258 -5.942 3.658 1.00 94.88 499 VAL A C 1
ATOM 3880 O O . VAL A 1 499 ? 4.614 -5.791 4.696 1.00 94.88 499 VAL A O 1
ATOM 3883 N N . SER A 1 500 ? 6.436 -6.561 3.625 1.00 93.75 500 SER A N 1
ATOM 3884 C CA . SER A 1 500 ? 7.104 -7.008 4.845 1.00 93.75 500 SER A CA 1
ATOM 3885 C C . SER A 1 500 ? 7.617 -5.816 5.654 1.00 93.75 500 SER A C 1
ATOM 3887 O O . SER A 1 500 ? 8.321 -4.945 5.137 1.00 93.75 500 SER A O 1
ATOM 3889 N N . GLU A 1 501 ? 7.310 -5.810 6.949 1.00 88.12 501 GLU A N 1
ATOM 3890 C CA . GLU A 1 501 ? 7.917 -4.916 7.936 1.00 88.12 501 GLU A CA 1
ATOM 3891 C C . GLU A 1 501 ? 9.100 -5.571 8.672 1.00 88.12 501 GLU A C 1
ATOM 3893 O O . GLU A 1 501 ? 9.789 -4.902 9.448 1.00 88.12 501 GLU A O 1
ATOM 3898 N N . SER A 1 502 ? 9.354 -6.864 8.443 1.00 83.12 502 SER A N 1
ATOM 3899 C CA . SER A 1 502 ? 10.450 -7.598 9.078 1.00 83.12 502 SER A CA 1
ATOM 3900 C C . SER A 1 502 ? 11.801 -7.178 8.495 1.00 83.12 502 SER A C 1
ATOM 3902 O O . SER A 1 502 ? 12.013 -7.190 7.283 1.00 83.12 502 SER A O 1
ATOM 3904 N N . GLY A 1 503 ? 12.767 -6.859 9.364 1.00 79.25 503 GLY A N 1
ATOM 3905 C CA . GLY A 1 503 ? 14.091 -6.384 8.938 1.00 79.25 503 GLY A CA 1
ATOM 3906 C C . GLY A 1 503 ? 14.853 -7.372 8.044 1.00 79.25 503 GLY A C 1
ATOM 3907 O O . GLY A 1 503 ? 15.561 -6.950 7.134 1.00 79.25 503 GLY A O 1
ATOM 3908 N N . ALA A 1 504 ? 14.665 -8.678 8.261 1.00 83.31 504 ALA A N 1
ATOM 3909 C CA . ALA A 1 504 ? 15.316 -9.745 7.496 1.00 83.31 504 ALA A CA 1
ATOM 3910 C C . ALA A 1 504 ? 14.795 -9.897 6.056 1.00 83.31 504 ALA A C 1
ATOM 3912 O O . ALA A 1 504 ? 15.483 -10.464 5.213 1.00 83.31 504 ALA A O 1
ATOM 3913 N N . THR A 1 505 ? 13.591 -9.392 5.783 1.00 88.50 505 THR A N 1
ATOM 3914 C CA . THR A 1 505 ? 12.907 -9.477 4.484 1.00 88.50 505 THR A CA 1
ATOM 3915 C C . THR A 1 505 ? 12.519 -8.090 3.983 1.00 88.50 505 THR A C 1
ATOM 3917 O O . THR A 1 505 ? 11.530 -7.917 3.273 1.00 88.50 505 THR A O 1
ATOM 3920 N N . LYS A 1 506 ? 13.304 -7.069 4.349 1.00 86.06 506 LYS A N 1
ATOM 3921 C CA . LYS A 1 506 ? 13.078 -5.685 3.926 1.00 86.06 506 LYS A CA 1
ATOM 3922 C C . LYS A 1 506 ? 12.970 -5.601 2.399 1.00 86.06 506 LYS A C 1
ATOM 3924 O O . LYS A 1 506 ? 13.875 -6.027 1.688 1.00 86.06 506 LYS A O 1
ATOM 3929 N N . GLY A 1 507 ? 11.884 -5.003 1.913 1.00 87.81 507 GLY A N 1
ATOM 3930 C CA . GLY A 1 507 ? 11.599 -4.857 0.480 1.00 87.81 507 GLY A CA 1
ATOM 3931 C C . GLY A 1 507 ? 10.793 -6.009 -0.126 1.00 87.81 507 GLY A C 1
ATOM 3932 O O . GLY A 1 507 ? 10.344 -5.885 -1.264 1.00 87.81 507 GLY A O 1
ATOM 3933 N N . LEU A 1 508 ? 10.556 -7.097 0.618 1.00 93.94 508 LEU A N 1
ATOM 3934 C CA . LEU A 1 508 ? 9.634 -8.148 0.198 1.00 93.94 508 LEU A CA 1
ATOM 3935 C C . LEU A 1 508 ? 8.220 -7.576 0.069 1.00 93.94 508 LEU A C 1
ATOM 3937 O O . LEU A 1 508 ? 7.645 -7.073 1.037 1.00 93.94 508 LEU A O 1
ATOM 3941 N N . THR A 1 509 ? 7.669 -7.706 -1.132 1.00 94.31 509 THR A N 1
ATOM 3942 C CA . THR A 1 509 ? 6.304 -7.313 -1.482 1.00 94.31 509 THR A CA 1
ATOM 3943 C C . THR A 1 509 ? 5.614 -8.526 -2.086 1.00 94.31 509 THR A C 1
ATOM 3945 O O . THR A 1 509 ? 6.179 -9.194 -2.951 1.00 94.31 509 THR A O 1
ATOM 3948 N N . VAL A 1 510 ? 4.417 -8.847 -1.605 1.00 93.69 510 VAL A N 1
ATOM 3949 C CA . VAL A 1 510 ? 3.670 -10.045 -2.004 1.00 93.69 510 VAL A CA 1
ATOM 3950 C C . VAL A 1 510 ? 2.254 -9.675 -2.422 1.00 93.69 510 VAL A C 1
ATOM 3952 O O . VAL A 1 510 ? 1.670 -8.743 -1.876 1.00 93.69 510 VAL A O 1
ATOM 3955 N N . ASP A 1 511 ? 1.691 -10.427 -3.366 1.00 93.75 511 ASP A N 1
ATOM 3956 C CA . ASP A 1 511 ? 0.294 -10.289 -3.786 1.00 93.75 511 ASP A CA 1
ATOM 3957 C C . ASP A 1 511 ? -0.520 -11.515 -3.352 1.00 93.75 511 ASP A C 1
ATOM 3959 O O . ASP A 1 511 ? -0.254 -12.650 -3.756 1.00 93.75 511 ASP A O 1
ATOM 3963 N N . ALA A 1 512 ? -1.525 -11.283 -2.512 1.00 92.19 512 ALA A N 1
ATOM 3964 C CA . ALA A 1 512 ? -2.364 -12.313 -1.919 1.00 92.19 512 ALA A CA 1
ATOM 3965 C C . ALA A 1 512 ? -3.621 -12.655 -2.744 1.00 92.19 512 ALA A C 1
ATOM 3967 O O . ALA A 1 512 ? -4.340 -13.594 -2.396 1.00 92.19 512 ALA A O 1
ATOM 3968 N N . ALA A 1 513 ? -3.900 -11.955 -3.850 1.00 88.94 513 ALA A N 1
ATOM 3969 C CA . ALA A 1 513 ? -5.137 -12.139 -4.617 1.00 88.94 513 ALA A CA 1
ATOM 3970 C C . ALA A 1 513 ? -5.204 -13.451 -5.428 1.00 88.94 513 ALA A C 1
ATOM 3972 O O . ALA A 1 513 ? -6.276 -13.847 -5.885 1.00 88.94 513 ALA A O 1
ATOM 3973 N N . GLY A 1 514 ? -4.072 -14.136 -5.627 1.00 75.38 514 GLY A N 1
ATOM 3974 C CA . GLY A 1 514 ? -3.962 -15.340 -6.465 1.00 75.38 514 GLY A CA 1
ATOM 3975 C C . GLY A 1 514 ? -4.098 -16.686 -5.743 1.00 75.38 514 GLY A C 1
ATOM 3976 O O . GLY A 1 514 ? -3.969 -17.730 -6.386 1.00 75.38 514 GLY A O 1
ATOM 3977 N N . GLY A 1 515 ? -4.316 -16.691 -4.425 1.00 80.19 515 GLY A N 1
ATOM 3978 C CA . GLY A 1 515 ? -4.313 -17.905 -3.607 1.00 80.19 515 GLY A CA 1
ATOM 3979 C C . GLY A 1 515 ? -5.441 -18.891 -3.940 1.00 80.19 515 GLY A C 1
ATOM 3980 O O . GLY A 1 515 ? -6.613 -18.515 -4.046 1.00 80.19 515 GLY A O 1
ATOM 3981 N N . LYS A 1 516 ? -5.128 -20.190 -4.056 1.00 81.06 516 LYS A N 1
ATOM 3982 C CA . LYS A 1 516 ? -6.154 -21.225 -4.270 1.00 81.06 516 LYS A CA 1
ATOM 3983 C C . LYS A 1 516 ? -7.071 -21.293 -3.046 1.00 81.06 516 LYS A C 1
ATOM 3985 O O . LYS A 1 516 ? -6.611 -21.511 -1.931 1.00 81.06 516 LYS A O 1
ATOM 3990 N N . GLY A 1 517 ? -8.378 -21.117 -3.252 1.00 82.31 517 GLY A N 1
ATOM 3991 C CA . GLY A 1 517 ? -9.347 -21.058 -2.149 1.00 82.31 517 GLY A CA 1
ATOM 3992 C C . GLY A 1 517 ? -9.128 -19.866 -1.207 1.00 82.31 517 GLY A C 1
ATOM 3993 O O . GLY A 1 517 ? -9.475 -19.958 -0.031 1.00 82.31 517 GLY A O 1
ATOM 3994 N N . GLY A 1 518 ? -8.502 -18.793 -1.704 1.00 86.06 518 GLY A N 1
ATOM 3995 C CA . GLY A 1 518 ? -8.119 -17.623 -0.916 1.00 86.06 518 GLY A CA 1
ATOM 3996 C C . GLY A 1 518 ? -6.871 -17.832 -0.059 1.00 86.06 518 GLY A C 1
ATOM 3997 O O . GLY A 1 518 ? -6.506 -16.935 0.686 1.00 86.06 518 GLY A O 1
ATOM 3998 N N . VAL A 1 519 ? -6.205 -18.989 -0.130 1.00 90.81 519 VAL A N 1
ATOM 3999 C CA . VAL A 1 519 ? -4.994 -19.261 0.655 1.00 90.81 519 VAL A CA 1
ATOM 4000 C C . VAL A 1 519 ? -3.757 -19.010 -0.196 1.00 90.81 519 VAL A C 1
ATOM 4002 O O . VAL A 1 519 ? -3.574 -19.646 -1.237 1.00 90.81 519 VAL A O 1
ATOM 4005 N N . VAL A 1 520 ? -2.904 -18.099 0.260 1.00 91.00 520 VAL A N 1
ATOM 4006 C CA . VAL A 1 520 ? -1.587 -17.825 -0.317 1.00 91.00 520 VAL A CA 1
ATOM 4007 C C . VAL A 1 520 ? -0.498 -18.260 0.663 1.00 91.00 520 VAL A C 1
ATOM 4009 O O . VAL A 1 520 ? -0.603 -18.059 1.873 1.00 91.00 520 VAL A O 1
ATOM 4012 N N . THR A 1 521 ? 0.548 -18.887 0.133 1.00 92.75 521 THR A N 1
ATOM 4013 C CA . THR A 1 521 ? 1.731 -19.290 0.897 1.00 92.75 521 THR A CA 1
ATOM 4014 C C . THR A 1 521 ? 2.824 -18.256 0.690 1.00 92.75 521 THR A C 1
ATOM 4016 O O . THR A 1 521 ? 3.147 -17.919 -0.448 1.00 92.75 521 THR A O 1
ATOM 4019 N N . LEU A 1 522 ? 3.389 -17.753 1.784 1.00 93.69 522 LEU A N 1
ATOM 4020 C CA . LEU A 1 522 ? 4.380 -16.679 1.757 1.00 93.69 522 LEU A CA 1
ATOM 4021 C C . LEU A 1 522 ? 5.380 -16.807 2.919 1.00 93.69 522 LEU A C 1
ATOM 4023 O O . LEU A 1 522 ? 5.102 -17.551 3.867 1.00 93.69 522 LEU A O 1
ATOM 4027 N N . PRO A 1 523 ? 6.560 -16.159 2.841 1.00 95.44 523 PRO A N 1
ATOM 4028 C CA . PRO A 1 523 ? 7.585 -16.247 3.873 1.00 95.44 523 PRO A CA 1
ATOM 4029 C C . PRO A 1 523 ? 7.054 -15.788 5.228 1.00 95.44 523 PRO A C 1
ATOM 4031 O O . PRO A 1 523 ? 6.231 -14.878 5.291 1.00 95.44 523 PRO A O 1
ATOM 4034 N N . ILE A 1 524 ? 7.513 -16.390 6.319 1.00 94.00 524 ILE A N 1
ATOM 4035 C CA . ILE A 1 524 ? 7.108 -15.938 7.654 1.00 94.00 524 ILE A CA 1
ATOM 4036 C C . ILE A 1 524 ? 7.576 -14.502 7.913 1.00 94.00 524 ILE A C 1
ATOM 4038 O O . ILE A 1 524 ? 8.618 -14.073 7.413 1.00 94.00 524 ILE A O 1
ATOM 4042 N N . GLY A 1 525 ? 6.806 -13.760 8.700 1.00 91.94 525 GLY A N 1
ATOM 4043 C CA . GLY A 1 525 ? 7.117 -12.379 9.048 1.00 91.94 525 GLY A CA 1
ATOM 4044 C C . GLY A 1 525 ? 5.878 -11.534 9.302 1.00 91.94 525 GLY A C 1
ATOM 4045 O O . GLY A 1 525 ? 4.745 -12.006 9.196 1.00 91.94 525 GLY A O 1
ATOM 4046 N N . ARG A 1 526 ? 6.111 -10.266 9.642 1.00 91.88 526 ARG A N 1
ATOM 4047 C CA . ARG A 1 526 ? 5.056 -9.270 9.824 1.00 91.88 526 ARG A CA 1
ATOM 4048 C C . ARG A 1 526 ? 4.822 -8.530 8.519 1.00 91.88 526 ARG A C 1
ATOM 4050 O O . ARG A 1 526 ? 5.752 -7.947 7.966 1.00 91.88 526 ARG A O 1
ATOM 4057 N N . TYR A 1 527 ? 3.574 -8.501 8.078 1.00 94.69 527 TYR A N 1
ATOM 4058 C CA . TYR A 1 527 ? 3.160 -7.855 6.843 1.00 94.69 527 TYR A CA 1
ATOM 4059 C C . TYR A 1 527 ? 2.149 -6.751 7.107 1.00 94.69 527 TYR A C 1
ATOM 4061 O O . TYR A 1 527 ? 1.250 -6.904 7.932 1.00 94.69 527 TYR A O 1
ATOM 4069 N N . GLN A 1 528 ? 2.264 -5.662 6.359 1.00 94.69 528 GLN A N 1
ATOM 4070 C CA . GLN A 1 528 ? 1.295 -4.577 6.327 1.00 94.69 528 GLN A CA 1
ATOM 4071 C C . GLN A 1 528 ? 0.509 -4.625 5.015 1.00 94.69 528 GLN A C 1
ATOM 4073 O O . GLN A 1 528 ? 1.102 -4.726 3.941 1.00 94.69 528 GLN A O 1
ATOM 4078 N N . PHE A 1 529 ? -0.817 -4.512 5.097 1.00 95.25 529 PHE A N 1
ATOM 4079 C CA . PHE A 1 529 ? -1.669 -4.291 3.929 1.00 95.25 529 PHE A CA 1
ATOM 4080 C C . PHE A 1 529 ? -1.375 -2.910 3.331 1.00 95.25 529 PHE A C 1
ATOM 4082 O O . PHE A 1 529 ? -1.466 -1.897 4.030 1.00 95.25 529 PHE A O 1
ATOM 4089 N N . GLN A 1 530 ? -1.006 -2.875 2.051 1.00 95.25 530 GLN A N 1
ATOM 4090 C CA . GLN A 1 530 ? -0.624 -1.641 1.367 1.00 95.25 530 GLN A CA 1
ATOM 4091 C C . GLN A 1 530 ? -1.746 -1.121 0.468 1.00 95.25 530 GLN A C 1
ATOM 4093 O O . GLN A 1 530 ? -2.133 0.036 0.605 1.00 95.25 530 GLN A O 1
ATOM 4098 N N . GLN A 1 531 ? -2.267 -1.965 -0.425 1.00 96.62 531 GLN A N 1
ATOM 4099 C CA . GLN A 1 531 ? -3.376 -1.641 -1.327 1.00 96.62 531 GLN A CA 1
ATOM 4100 C C . GLN A 1 531 ? -3.907 -2.897 -2.026 1.00 96.62 531 GLN A C 1
ATOM 4102 O O . GLN A 1 531 ? -3.257 -3.940 -2.030 1.00 96.62 531 GLN A O 1
ATOM 4107 N N . GLY A 1 532 ? -5.069 -2.803 -2.657 1.00 96.19 532 GLY A N 1
ATOM 4108 C CA . GLY A 1 532 ? -5.625 -3.826 -3.531 1.00 96.19 532 GLY A CA 1
ATOM 4109 C C . GLY A 1 532 ? -6.279 -3.218 -4.761 1.00 96.19 532 GLY A C 1
ATOM 4110 O O . GLY A 1 532 ? -6.526 -2.015 -4.825 1.00 96.19 532 GLY A O 1
ATOM 4111 N N . LEU A 1 533 ? -6.566 -4.073 -5.734 1.00 95.44 533 LEU A N 1
ATOM 4112 C CA . LEU A 1 533 ? -7.170 -3.690 -6.998 1.00 95.44 533 LEU A CA 1
ATOM 4113 C C . LEU A 1 533 ? -8.278 -4.667 -7.368 1.00 95.44 533 LEU A C 1
ATOM 4115 O O . LEU A 1 533 ? -8.091 -5.890 -7.339 1.00 95.44 533 LEU A O 1
ATOM 4119 N N . LEU A 1 534 ? -9.417 -4.109 -7.749 1.00 95.19 534 LEU A N 1
ATOM 4120 C CA . LEU A 1 534 ? -10.550 -4.827 -8.298 1.00 95.19 534 LEU A CA 1
ATOM 4121 C C . LEU A 1 534 ? -10.701 -4.502 -9.774 1.00 95.19 534 LEU A C 1
ATOM 4123 O O . LEU A 1 534 ? -10.600 -3.340 -10.152 1.00 95.19 534 LEU A O 1
ATOM 4127 N N . ARG A 1 535 ? -10.986 -5.522 -10.583 1.00 93.06 535 ARG A N 1
ATOM 4128 C CA . ARG A 1 535 ? -11.269 -5.366 -12.013 1.00 93.06 535 ARG A CA 1
ATOM 4129 C C . ARG A 1 535 ? -12.546 -6.092 -12.399 1.00 93.06 535 ARG A C 1
ATOM 4131 O O . ARG A 1 535 ? -12.832 -7.168 -11.880 1.00 93.06 535 ARG A O 1
ATOM 4138 N N . GLY A 1 536 ? -13.296 -5.520 -13.326 1.00 91.44 536 GLY A N 1
ATOM 4139 C CA . GLY A 1 536 ? -14.492 -6.107 -13.910 1.00 91.44 536 GLY A CA 1
ATOM 4140 C C . GLY A 1 536 ? -14.465 -6.051 -15.431 1.00 91.44 536 GLY A C 1
ATOM 4141 O O . GLY A 1 536 ? -13.433 -5.831 -16.063 1.00 91.44 536 GLY A O 1
ATOM 4142 N N . LYS A 1 537 ? -15.629 -6.285 -16.034 1.00 88.00 537 LYS A N 1
ATOM 4143 C CA . LYS A 1 537 ? -15.806 -6.144 -17.484 1.00 88.00 537 LYS A CA 1
ATOM 4144 C C . LYS A 1 537 ? -15.764 -4.676 -17.896 1.00 88.00 537 LYS A C 1
ATOM 4146 O O . LYS A 1 537 ? -16.009 -3.802 -17.071 1.00 88.00 537 LYS A O 1
ATOM 4151 N N . ASP A 1 538 ? -15.493 -4.445 -19.178 1.00 84.25 538 ASP A N 1
ATOM 4152 C CA . ASP A 1 538 ? -15.587 -3.129 -19.819 1.00 84.25 538 ASP A CA 1
ATOM 4153 C C . ASP A 1 538 ? -14.804 -2.029 -19.083 1.00 84.25 538 ASP A C 1
ATOM 4155 O O . ASP A 1 538 ? -15.256 -0.892 -19.012 1.00 84.25 538 ASP A O 1
ATOM 4159 N N . GLY A 1 539 ? -13.654 -2.377 -18.488 1.00 84.94 539 GLY A N 1
ATOM 4160 C CA . GLY A 1 539 ? -12.826 -1.391 -17.795 1.00 84.94 539 GLY A CA 1
ATOM 4161 C C . GLY A 1 539 ? -13.226 -1.058 -16.370 1.00 84.94 539 GLY A C 1
ATOM 4162 O O . GLY A 1 539 ? -12.747 -0.070 -15.819 1.00 84.94 539 GLY A O 1
ATOM 4163 N N . ALA A 1 540 ? -14.159 -1.810 -15.786 1.00 92.00 540 ALA A N 1
ATOM 4164 C CA . ALA A 1 540 ? -14.600 -1.521 -14.437 1.00 92.00 540 ALA A CA 1
ATOM 4165 C C . ALA A 1 540 ? -13.453 -1.726 -13.435 1.00 92.00 540 ALA A C 1
ATOM 4167 O O . ALA A 1 540 ? -12.848 -2.798 -13.401 1.00 92.00 540 ALA A O 1
ATOM 4168 N N . GLU A 1 541 ? -13.191 -0.730 -12.592 1.00 93.81 541 GLU A N 1
ATOM 4169 C CA . GLU A 1 541 ? -12.088 -0.741 -11.623 1.00 93.81 541 GLU A CA 1
ATOM 4170 C C . GLU A 1 541 ? -12.538 -0.180 -10.269 1.00 93.81 541 GLU A C 1
ATOM 4172 O O . GLU A 1 541 ? -13.386 0.713 -10.190 1.00 93.81 541 GLU A O 1
ATOM 4177 N N . ALA A 1 542 ? -11.947 -0.703 -9.194 1.00 95.56 542 ALA A N 1
ATOM 4178 C CA . ALA A 1 542 ? -11.934 -0.048 -7.892 1.00 95.56 542 ALA A CA 1
ATOM 4179 C C . ALA A 1 542 ? -10.600 -0.297 -7.176 1.00 95.56 542 ALA A C 1
ATOM 4181 O O . ALA A 1 542 ? -10.074 -1.413 -7.197 1.00 95.56 542 ALA A O 1
ATOM 4182 N N . ILE A 1 543 ? -10.088 0.719 -6.483 1.00 96.31 543 ILE A N 1
ATOM 4183 C CA . ILE A 1 543 ? -8.889 0.609 -5.648 1.00 96.31 543 ILE A CA 1
ATOM 4184 C C . ILE A 1 543 ? -9.316 0.340 -4.206 1.00 96.31 543 ILE A C 1
ATOM 4186 O O . ILE A 1 543 ? -10.194 1.016 -3.671 1.00 96.31 543 ILE A O 1
ATOM 4190 N N . ILE A 1 544 ? -8.679 -0.644 -3.571 1.00 97.69 544 ILE A N 1
ATOM 4191 C CA . ILE A 1 544 ? -8.838 -0.942 -2.147 1.00 97.69 544 ILE A CA 1
ATOM 4192 C C . ILE A 1 544 ? -7.658 -0.328 -1.399 1.00 97.69 544 ILE A C 1
ATOM 4194 O O . ILE A 1 544 ? -6.510 -0.677 -1.663 1.00 97.69 544 ILE A O 1
ATOM 4198 N N . LEU A 1 545 ? -7.922 0.546 -0.437 1.00 96.88 545 LEU A N 1
ATOM 4199 C CA . LEU A 1 545 ? -6.896 1.158 0.404 1.00 96.88 545 LEU A CA 1
ATOM 4200 C C . LEU A 1 545 ? -7.113 0.802 1.876 1.00 96.88 545 LEU A C 1
ATOM 4202 O O . LEU A 1 545 ? -8.250 0.571 2.297 1.00 96.88 545 LEU A O 1
ATOM 4206 N N . PRO A 1 546 ? -6.047 0.764 2.693 1.00 94.94 546 PRO A N 1
ATOM 4207 C CA . PRO A 1 546 ? -6.188 0.570 4.129 1.00 94.9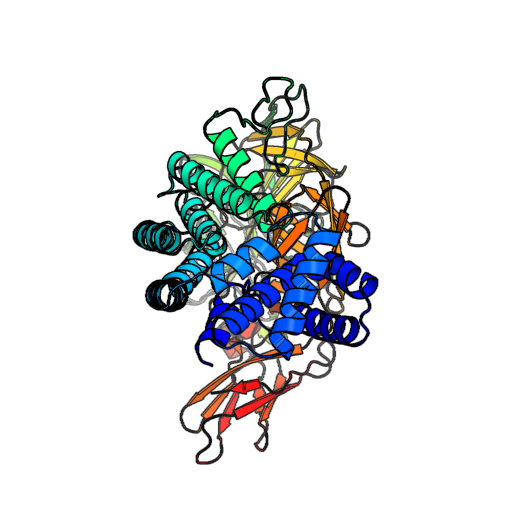4 546 PRO A CA 1
ATOM 4208 C C . PRO A 1 546 ? -7.027 1.691 4.775 1.00 94.94 546 PRO A C 1
ATOM 4210 O O . PRO A 1 546 ? -7.171 2.786 4.200 1.00 94.94 546 PRO A O 1
ATOM 4213 N N . PRO A 1 547 ? -7.567 1.443 5.984 1.00 91.25 547 PRO A N 1
ATOM 4214 C CA . PRO A 1 547 ? -8.183 2.486 6.794 1.00 91.25 547 PRO A CA 1
ATOM 4215 C C . PRO A 1 547 ? -7.221 3.668 6.963 1.00 91.25 547 PRO A C 1
ATOM 4217 O O . PRO A 1 547 ? -6.034 3.481 7.216 1.00 91.25 547 PRO A O 1
ATOM 4220 N N . ALA A 1 548 ? -7.720 4.901 6.855 1.00 81.44 548 ALA A N 1
ATOM 4221 C CA . ALA A 1 548 ? -6.866 6.090 6.950 1.00 81.44 548 ALA A CA 1
ATOM 4222 C C . ALA A 1 548 ? -6.213 6.260 8.339 1.00 81.44 548 ALA A C 1
ATOM 4224 O O . ALA A 1 548 ? -5.137 6.842 8.453 1.00 81.44 548 ALA A O 1
ATOM 4225 N N . SER A 1 549 ? -6.859 5.757 9.396 1.00 75.25 549 SER A N 1
ATOM 4226 C CA . SER A 1 549 ? -6.426 5.912 10.790 1.00 75.25 549 SER A CA 1
ATOM 4227 C C . SER A 1 549 ? -5.701 4.697 11.368 1.00 75.25 549 SER A C 1
ATOM 4229 O O . SER A 1 549 ? -5.154 4.792 12.464 1.00 75.25 549 SER A O 1
ATOM 4231 N N . GLU A 1 550 ? -5.710 3.553 10.681 1.00 78.56 550 GLU A N 1
ATOM 4232 C CA . GLU A 1 550 ? -5.215 2.292 11.234 1.00 78.56 550 GLU A CA 1
ATOM 4233 C C . GLU A 1 550 ? -4.391 1.510 10.218 1.00 78.56 550 GLU A C 1
ATOM 4235 O O . GLU A 1 550 ? -4.767 1.340 9.060 1.00 78.56 550 GLU A O 1
ATOM 4240 N N . VAL A 1 551 ? -3.264 0.974 10.684 1.00 80.94 551 VAL A N 1
ATOM 4241 C CA . VAL A 1 551 ? -2.426 0.094 9.875 1.00 80.94 551 VAL A CA 1
ATOM 4242 C C . VAL A 1 551 ? -2.895 -1.343 10.056 1.00 80.94 551 VAL A C 1
ATOM 4244 O O . VAL A 1 551 ? -2.762 -1.917 11.139 1.00 80.94 551 VAL A O 1
ATOM 4247 N N . VAL A 1 552 ? -3.391 -1.947 8.979 1.00 88.75 552 VAL A N 1
ATOM 4248 C CA . VAL A 1 552 ? -3.761 -3.366 8.961 1.00 88.75 552 VAL A CA 1
ATOM 4249 C C . VAL A 1 552 ? -2.490 -4.203 8.842 1.00 88.75 552 VAL A C 1
ATOM 4251 O O . VAL A 1 552 ? -1.805 -4.176 7.817 1.00 88.75 552 VAL A O 1
ATOM 4254 N N . ARG A 1 553 ? -2.171 -4.937 9.912 1.00 90.88 553 ARG A N 1
ATOM 4255 C CA . ARG A 1 553 ? -0.990 -5.804 10.011 1.00 90.88 553 ARG A CA 1
ATOM 4256 C C . ARG A 1 553 ? -1.385 -7.251 10.233 1.00 90.88 553 ARG A C 1
ATOM 4258 O O . ARG A 1 553 ? -2.373 -7.531 10.908 1.00 90.88 553 ARG A O 1
ATOM 4265 N N . VAL A 1 554 ? -0.565 -8.158 9.722 1.00 90.12 554 VAL A N 1
ATOM 4266 C CA . VAL A 1 554 ? -0.711 -9.595 9.923 1.00 90.12 554 VAL A CA 1
ATOM 4267 C C . VAL A 1 554 ? 0.646 -10.232 10.193 1.00 90.12 554 VAL A C 1
ATOM 4269 O O . VAL A 1 554 ? 1.615 -9.974 9.483 1.00 90.12 554 VAL A O 1
ATOM 4272 N N . ASP A 1 555 ? 0.707 -11.060 11.232 1.00 90.81 555 ASP A N 1
ATOM 4273 C CA . ASP A 1 555 ? 1.883 -11.859 11.567 1.00 90.81 555 ASP A CA 1
ATOM 4274 C C . ASP A 1 555 ? 1.699 -13.250 10.960 1.00 90.81 555 ASP A C 1
ATOM 4276 O O . ASP A 1 555 ? 0.759 -13.960 11.307 1.00 90.81 555 ASP A O 1
ATOM 4280 N N . VAL A 1 556 ? 2.556 -13.627 10.013 1.00 90.88 556 VAL A N 1
ATOM 4281 C CA . VAL A 1 556 ? 2.513 -14.936 9.355 1.00 90.88 556 VAL A CA 1
ATOM 4282 C C . VAL A 1 556 ? 3.562 -15.841 9.976 1.00 90.88 556 VAL A C 1
ATOM 4284 O O . VAL A 1 556 ? 4.761 -15.582 9.878 1.00 90.88 556 VAL A O 1
ATOM 4287 N N . GLU A 1 557 ? 3.094 -16.915 10.607 1.00 89.38 557 GLU A N 1
ATOM 4288 C CA . GLU A 1 557 ? 3.921 -17.883 11.324 1.00 89.38 557 GLU A CA 1
ATOM 4289 C C . GLU A 1 557 ? 4.080 -19.197 10.548 1.00 89.38 557 GLU A C 1
ATOM 4291 O O . GLU A 1 557 ? 3.261 -19.567 9.703 1.00 89.38 557 GLU A O 1
ATOM 4296 N N . GLU A 1 558 ? 5.151 -19.927 10.859 1.00 91.81 558 GLU A N 1
ATOM 4297 C CA . GLU A 1 558 ? 5.491 -21.190 10.203 1.00 91.81 558 GLU A CA 1
ATOM 4298 C C . GLU A 1 558 ? 4.378 -22.227 10.409 1.00 91.81 558 GLU A C 1
ATOM 4300 O O . GLU A 1 558 ? 3.978 -22.520 11.536 1.00 91.81 558 GLU A O 1
ATOM 4305 N N . GLY A 1 559 ? 3.856 -22.779 9.309 1.00 83.06 559 GLY A N 1
ATOM 4306 C CA . GLY A 1 559 ? 2.818 -23.816 9.344 1.00 83.06 559 GLY A CA 1
ATOM 4307 C C . GLY A 1 559 ? 1.436 -23.368 9.845 1.00 83.06 559 GLY A C 1
ATOM 4308 O O . GLY A 1 559 ? 0.528 -24.198 9.899 1.00 83.06 559 GLY A O 1
ATOM 4309 N N . GLN A 1 560 ? 1.242 -22.088 10.179 1.00 81.00 560 GLN A N 1
ATOM 4310 C CA . GLN A 1 560 ? -0.058 -21.550 10.578 1.00 81.00 560 GLN A CA 1
ATOM 4311 C C . GLN A 1 560 ? -0.760 -20.841 9.419 1.00 81.00 560 GLN A C 1
ATOM 4313 O O . GLN A 1 560 ? -0.128 -20.247 8.543 1.00 81.00 560 GLN A O 1
ATOM 4318 N N . ALA A 1 561 ? -2.092 -20.903 9.433 1.00 85.62 561 ALA A N 1
ATOM 4319 C CA . ALA A 1 561 ? -2.944 -20.135 8.540 1.00 85.62 561 ALA A CA 1
ATOM 4320 C C . ALA A 1 561 ? -3.586 -18.984 9.315 1.00 85.62 561 ALA A C 1
ATOM 4322 O O . ALA A 1 561 ? -4.395 -19.219 10.212 1.00 85.62 561 ALA A O 1
ATOM 4323 N N . VAL A 1 562 ? -3.256 -17.750 8.941 1.00 89.50 562 VAL A N 1
ATOM 4324 C CA . VAL A 1 562 ? -3.900 -16.550 9.487 1.00 89.50 562 VAL A CA 1
ATOM 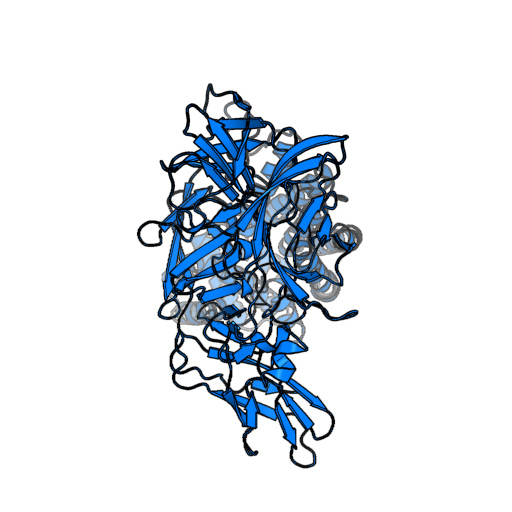4325 C C . VAL A 1 562 ? -4.968 -16.077 8.517 1.00 89.50 562 VAL A C 1
ATOM 4327 O O . VAL A 1 562 ? -4.742 -16.078 7.311 1.00 89.50 562 VAL A O 1
ATOM 4330 N N . ALA A 1 563 ? -6.148 -15.720 9.018 1.00 90.50 563 ALA A N 1
ATOM 4331 C CA . ALA A 1 563 ? -7.263 -15.283 8.187 1.00 90.50 563 ALA A CA 1
ATOM 4332 C C . ALA A 1 563 ? -7.434 -13.762 8.244 1.00 90.50 563 ALA A C 1
ATOM 4334 O O . ALA A 1 563 ? -7.376 -13.177 9.324 1.00 90.50 563 ALA A O 1
ATOM 4335 N N . LEU A 1 564 ? -7.684 -13.148 7.087 1.00 91.44 564 LEU A N 1
ATOM 4336 C CA . LEU A 1 564 ? -8.119 -11.760 6.965 1.00 91.44 564 LEU A CA 1
ATOM 4337 C C . LEU A 1 564 ? -9.433 -11.711 6.191 1.00 91.44 564 LEU A C 1
ATOM 4339 O O . LEU A 1 564 ? -9.545 -12.294 5.109 1.00 91.44 564 LEU A O 1
ATOM 4343 N N . ASP A 1 565 ? -10.407 -11.005 6.750 1.00 92.62 565 ASP A N 1
ATOM 4344 C CA . ASP A 1 565 ? -11.700 -10.756 6.126 1.00 92.62 565 ASP A CA 1
ATOM 4345 C C . ASP A 1 565 ? -11.709 -9.360 5.490 1.00 92.62 565 ASP A C 1
ATOM 4347 O O . ASP A 1 565 ? -11.331 -8.385 6.130 1.00 92.62 565 ASP A O 1
ATOM 4351 N N . PHE A 1 566 ? -12.158 -9.269 4.241 1.00 94.31 566 PHE A N 1
ATOM 4352 C CA . PHE A 1 566 ? -12.318 -8.022 3.487 1.00 94.31 566 PHE A CA 1
ATOM 4353 C C . PHE A 1 566 ? -13.667 -8.034 2.751 1.00 94.31 566 PHE A C 1
ATOM 4355 O O . PHE A 1 566 ? -14.210 -9.099 2.430 1.00 94.31 566 PHE A O 1
ATOM 4362 N N . GLY A 1 567 ? -14.195 -6.861 2.415 1.00 96.12 567 GLY A N 1
ATOM 4363 C CA . GLY A 1 567 ? -15.429 -6.709 1.650 1.00 96.12 567 GLY A CA 1
ATOM 4364 C C . GLY A 1 567 ? -16.642 -6.399 2.515 1.00 96.12 567 GLY A C 1
ATOM 4365 O O . GLY A 1 567 ? -16.581 -5.594 3.437 1.00 96.12 567 GLY A O 1
ATOM 4366 N N . ALA A 1 568 ? -17.775 -7.012 2.189 1.00 95.50 568 ALA A N 1
ATOM 4367 C CA . ALA A 1 568 ? -19.053 -6.746 2.831 1.00 95.50 568 ALA A CA 1
ATOM 4368 C C . ALA A 1 568 ? -19.059 -7.069 4.347 1.00 95.50 568 ALA A C 1
ATOM 4370 O O . ALA A 1 568 ? -18.457 -8.067 4.760 1.00 95.50 568 ALA A O 1
ATOM 4371 N N . PRO A 1 569 ? -19.845 -6.339 5.165 1.00 96.81 569 PRO A N 1
ATOM 4372 C CA . PRO A 1 569 ? -20.806 -5.307 4.762 1.00 96.81 569 PRO A CA 1
ATOM 4373 C C . PRO A 1 569 ? -20.151 -3.996 4.315 1.00 96.81 569 PRO A C 1
ATOM 4375 O O . PRO A 1 569 ? -19.099 -3.612 4.810 1.00 96.81 569 PRO A O 1
ATOM 4378 N N . PHE A 1 570 ? -20.818 -3.314 3.383 1.00 98.06 570 PHE A N 1
ATOM 4379 C CA . PHE A 1 570 ? -20.377 -2.039 2.827 1.00 98.06 570 PHE A CA 1
ATOM 4380 C C . PHE A 1 570 ? -21.228 -0.889 3.365 1.00 98.06 570 PHE A C 1
ATOM 4382 O O . PHE A 1 570 ? -22.449 -1.019 3.476 1.00 98.06 570 PHE A O 1
ATOM 4389 N N . ARG A 1 571 ? -20.596 0.250 3.648 1.00 97.94 571 ARG A N 1
ATOM 4390 C CA . ARG A 1 571 ? -21.262 1.492 4.073 1.00 97.94 571 ARG A CA 1
ATOM 4391 C C . ARG A 1 571 ? -20.634 2.715 3.420 1.00 97.94 571 ARG A C 1
ATOM 4393 O O . ARG A 1 571 ? -19.500 2.648 2.959 1.00 97.94 571 ARG A O 1
ATOM 4400 N N . LEU A 1 572 ? -21.358 3.830 3.400 1.00 98.31 572 LEU A N 1
ATOM 4401 C CA . LEU A 1 572 ? -20.820 5.110 2.924 1.00 98.31 572 LEU A CA 1
ATOM 4402 C C . LEU A 1 572 ? -20.115 5.864 4.049 1.00 98.31 572 LEU A C 1
ATOM 4404 O O . LEU A 1 572 ? -20.528 5.794 5.207 1.00 98.31 572 LEU A O 1
ATOM 4408 N N . SER A 1 573 ? -19.101 6.635 3.677 1.00 96.25 573 SER A N 1
ATOM 4409 C CA . SER A 1 573 ? -18.424 7.599 4.539 1.00 96.25 573 SER A CA 1
ATOM 4410 C C . SER A 1 573 ? -18.125 8.873 3.752 1.00 96.25 573 SER A C 1
ATOM 4412 O O . SER A 1 573 ? -17.887 8.818 2.546 1.00 96.25 573 SER A O 1
ATOM 4414 N N . VAL A 1 574 ? -18.178 10.021 4.426 1.00 95.75 574 VAL A N 1
ATOM 4415 C CA . VAL A 1 574 ? -17.871 11.342 3.865 1.00 95.75 574 VAL A CA 1
ATOM 4416 C C . VAL A 1 574 ? -17.430 12.271 4.990 1.00 95.75 574 VAL A C 1
ATOM 4418 O O . VAL A 1 574 ? -17.817 12.085 6.145 1.00 95.75 574 VAL A O 1
ATOM 4421 N N . SER A 1 575 ? -16.665 13.297 4.649 1.00 94.06 575 SER A N 1
ATOM 4422 C CA . SER A 1 575 ? -16.370 14.430 5.520 1.00 94.06 575 SER A CA 1
ATOM 4423 C C . SER A 1 575 ? -17.284 15.611 5.206 1.00 94.06 575 SER A C 1
ATOM 4425 O O . SER A 1 575 ? -17.814 15.771 4.106 1.00 94.06 575 SER A O 1
ATOM 4427 N N . GLY A 1 576 ? -17.464 16.478 6.191 1.00 92.31 576 GLY A N 1
ATOM 4428 C CA . GLY A 1 576 ? -18.145 17.747 6.008 1.00 92.31 576 GLY A CA 1
ATOM 4429 C C . GLY A 1 576 ? -17.543 18.807 6.912 1.00 92.31 576 GLY A C 1
ATOM 4430 O O . GLY A 1 576 ? -16.702 18.509 7.759 1.00 92.31 576 GLY A O 1
ATOM 4431 N N . LYS A 1 577 ? -17.993 20.044 6.739 1.00 93.31 577 LYS A N 1
ATOM 4432 C CA . LYS A 1 577 ? -17.631 21.158 7.617 1.00 93.31 577 LYS A CA 1
ATOM 4433 C C . LYS A 1 577 ? -18.801 22.107 7.803 1.00 93.31 577 LYS A C 1
ATOM 4435 O O . LYS A 1 577 ? -19.544 22.368 6.850 1.00 93.31 577 LYS A O 1
ATOM 4440 N N . VAL A 1 578 ? -18.937 22.663 9.002 1.00 89.56 578 VAL A N 1
ATOM 4441 C CA . VAL A 1 578 ? -19.882 23.751 9.268 1.00 89.56 578 VAL A CA 1
ATOM 4442 C C . VAL A 1 578 ? -19.159 25.096 9.186 1.00 89.56 578 VAL A C 1
ATOM 4444 O O . VAL A 1 578 ? -18.181 25.361 9.879 1.00 89.56 578 VAL A O 1
ATOM 4447 N N . GLN A 1 579 ? -19.648 25.985 8.322 1.00 87.75 579 GLN A N 1
ATOM 4448 C CA . GLN A 1 579 ? -19.161 27.358 8.186 1.00 87.75 579 GLN A CA 1
ATOM 4449 C C . GLN A 1 579 ? -20.310 28.338 8.423 1.00 87.75 579 GLN A C 1
ATOM 4451 O O . GLN A 1 579 ? -21.171 28.563 7.568 1.00 87.75 579 GLN A O 1
ATOM 4456 N N . GLY A 1 580 ? -20.349 28.922 9.622 1.00 85.56 580 GLY A N 1
ATOM 4457 C CA . GLY A 1 580 ? -21.456 29.777 10.046 1.00 85.56 580 GLY A CA 1
ATOM 4458 C C . GLY A 1 580 ? -22.763 28.987 10.108 1.00 85.56 580 GLY A C 1
ATOM 4459 O O . GLY A 1 580 ? -22.957 28.191 11.016 1.00 85.56 580 GLY A O 1
ATOM 4460 N N . ARG A 1 581 ? -23.660 29.215 9.140 1.00 87.94 581 ARG A N 1
ATOM 4461 C CA . ARG A 1 581 ? -24.942 28.495 9.002 1.00 87.94 581 ARG A CA 1
ATOM 4462 C C . ARG A 1 581 ? -24.965 27.521 7.825 1.00 87.94 581 ARG A C 1
ATOM 4464 O O . ARG A 1 581 ? -26.030 27.002 7.501 1.00 87.94 581 ARG A O 1
ATOM 4471 N N . GLN A 1 582 ? -23.844 27.320 7.141 1.00 90.88 582 GLN A N 1
ATOM 4472 C CA . GLN A 1 582 ? -23.764 26.417 6.002 1.00 90.88 582 GLN A CA 1
ATOM 4473 C C . GLN A 1 582 ? -23.053 25.133 6.406 1.00 90.88 582 GLN A C 1
ATOM 4475 O O . GLN A 1 582 ? -21.913 25.163 6.856 1.00 90.88 582 GLN A O 1
ATOM 4480 N N . LEU A 1 583 ? -23.740 24.012 6.230 1.00 92.44 583 LEU A N 1
ATOM 4481 C CA . LEU A 1 583 ? -23.140 22.691 6.225 1.00 92.44 583 LEU A CA 1
ATOM 4482 C C . LEU A 1 583 ? -22.700 22.393 4.793 1.00 92.44 583 LEU A C 1
ATOM 4484 O O . LEU A 1 583 ? -23.548 22.319 3.902 1.00 92.44 583 LEU A O 1
ATOM 4488 N N . LEU A 1 584 ? -21.398 22.211 4.593 1.00 94.88 584 LEU A N 1
ATOM 4489 C CA . LEU A 1 584 ? -20.844 21.657 3.363 1.00 94.88 584 LEU A CA 1
ATOM 4490 C C . LEU A 1 584 ? -20.561 20.171 3.583 1.00 94.88 584 LEU A C 1
ATOM 4492 O O . LEU A 1 584 ? -19.807 19.820 4.490 1.00 94.88 584 LEU A O 1
ATOM 4496 N N . VAL A 1 585 ? -21.139 19.317 2.745 1.00 96.31 585 VAL A N 1
ATOM 4497 C CA . VAL A 1 585 ? -20.759 17.905 2.631 1.00 96.31 585 VAL A CA 1
ATOM 4498 C C . VAL A 1 585 ? -19.810 17.777 1.447 1.00 96.31 585 VAL A C 1
ATOM 4500 O O . VAL A 1 585 ? -20.206 18.070 0.319 1.00 96.31 585 VAL A O 1
ATOM 4503 N N . ASP A 1 586 ? -18.568 17.383 1.729 1.00 95.12 586 ASP A N 1
ATOM 4504 C CA . ASP A 1 586 ? -17.465 17.378 0.768 1.00 95.12 586 ASP A CA 1
ATOM 4505 C C . ASP A 1 586 ? -17.463 16.075 -0.034 1.00 95.12 586 ASP A C 1
ATOM 4507 O O . ASP A 1 586 ? -17.034 15.017 0.441 1.00 95.12 586 ASP A O 1
ATOM 4511 N N . ALA A 1 587 ? -17.940 16.158 -1.272 1.00 94.88 587 ALA A N 1
ATOM 4512 C CA . ALA A 1 587 ? -18.067 15.020 -2.163 1.00 94.88 587 ALA A CA 1
ATOM 4513 C C . ALA A 1 587 ? -16.720 14.378 -2.519 1.00 94.88 587 ALA A C 1
ATOM 4515 O O . ALA A 1 587 ? -16.690 13.185 -2.821 1.00 94.88 587 ALA A O 1
ATOM 4516 N N . LYS A 1 588 ? -15.601 15.111 -2.443 1.00 94.06 588 LYS A N 1
ATOM 4517 C CA . LYS A 1 588 ? -14.265 14.564 -2.742 1.00 94.06 588 LYS A CA 1
ATOM 4518 C C . LYS A 1 588 ? -13.788 13.565 -1.696 1.00 94.06 588 LYS A C 1
ATOM 4520 O O . LYS A 1 588 ? -12.868 12.799 -1.949 1.00 94.06 588 LYS A O 1
ATOM 4525 N N . THR A 1 589 ? -14.412 13.567 -0.524 1.00 95.19 589 THR A N 1
ATOM 4526 C CA . THR A 1 589 ? -14.110 12.626 0.561 1.00 95.19 589 THR A CA 1
ATOM 4527 C C . THR A 1 589 ? -15.076 11.441 0.610 1.00 95.19 589 THR A C 1
ATOM 4529 O O . THR A 1 589 ? -14.956 10.587 1.491 1.00 95.19 589 THR A O 1
ATOM 4532 N N . LEU A 1 590 ? -16.048 11.382 -0.307 1.00 97.19 590 LEU A N 1
ATOM 4533 C CA . LEU A 1 590 ? -17.047 10.322 -0.369 1.00 97.19 590 LEU A CA 1
ATOM 4534 C C . LEU A 1 590 ? -16.409 9.006 -0.823 1.00 97.19 590 LEU A C 1
ATOM 4536 O O . LEU A 1 590 ? -15.842 8.924 -1.908 1.00 97.19 590 LEU A O 1
ATOM 4540 N N . HIS A 1 591 ? -16.571 7.958 -0.024 1.00 97.50 591 HIS A N 1
ATOM 4541 C CA . HIS A 1 591 ? -16.068 6.623 -0.345 1.00 97.50 591 HIS A CA 1
ATOM 4542 C C . HIS A 1 591 ? -16.934 5.527 0.282 1.00 97.50 591 HIS A C 1
ATOM 4544 O O . HIS A 1 591 ? -17.783 5.783 1.145 1.00 97.50 591 HIS A O 1
ATOM 4550 N N . VAL A 1 592 ? -16.710 4.286 -0.156 1.00 98.31 592 VAL A N 1
ATOM 4551 C CA . VAL A 1 592 ? -17.290 3.095 0.476 1.00 98.31 592 VAL A CA 1
ATOM 4552 C C . VAL A 1 592 ? -16.281 2.502 1.455 1.00 98.31 592 VAL A C 1
ATOM 4554 O O . VAL A 1 592 ? -15.095 2.409 1.153 1.00 98.31 592 VAL A O 1
ATOM 4557 N N . VAL A 1 593 ? -16.758 2.083 2.624 1.00 97.38 593 VAL A N 1
ATOM 4558 C CA . VAL A 1 593 ? -15.976 1.406 3.665 1.00 97.38 593 VAL A CA 1
ATOM 4559 C C . VAL A 1 593 ? -16.464 -0.033 3.793 1.00 97.38 593 VAL A C 1
ATOM 4561 O O . VAL A 1 593 ? -17.675 -0.261 3.884 1.00 97.38 593 VAL A O 1
ATOM 4564 N N . GLY A 1 594 ? -15.535 -0.986 3.792 1.00 96.56 594 GLY A N 1
ATOM 4565 C CA . GLY A 1 594 ? -15.811 -2.405 4.015 1.00 96.56 594 GLY A CA 1
ATOM 4566 C C . GLY A 1 594 ? -15.746 -2.832 5.482 1.00 96.56 594 GLY A C 1
ATOM 4567 O O . GLY A 1 594 ? -15.596 -2.022 6.401 1.00 96.56 594 GLY A O 1
ATOM 4568 N N . ALA A 1 595 ? -15.872 -4.138 5.699 1.00 92.62 595 ALA A N 1
ATOM 4569 C CA . ALA A 1 595 ? -15.979 -4.767 7.009 1.00 92.62 595 ALA A CA 1
ATOM 4570 C C . ALA A 1 595 ? -14.733 -4.582 7.881 1.00 92.62 595 ALA A C 1
ATOM 4572 O O . ALA A 1 595 ? -14.865 -4.447 9.097 1.00 92.62 595 ALA A O 1
ATOM 4573 N N . ALA A 1 596 ? -13.544 -4.568 7.273 1.00 90.75 596 ALA A N 1
ATOM 4574 C CA . ALA A 1 596 ? -12.274 -4.371 7.967 1.00 90.75 596 ALA A CA 1
ATOM 4575 C C . ALA A 1 596 ? -11.850 -2.894 8.004 1.00 90.75 596 ALA A C 1
ATOM 4577 O O . ALA A 1 596 ? -10.724 -2.578 8.383 1.00 90.75 596 ALA A O 1
ATOM 4578 N N . GLY A 1 597 ? -12.747 -1.978 7.622 1.00 93.44 597 GLY A N 1
ATOM 4579 C CA . GLY A 1 597 ? -12.464 -0.547 7.552 1.00 93.44 597 GLY A CA 1
ATOM 4580 C C . GLY A 1 597 ? -11.675 -0.131 6.310 1.00 93.44 597 GLY A C 1
ATOM 4581 O O . GLY A 1 597 ? -11.339 1.046 6.177 1.00 93.44 597 GLY A O 1
ATOM 4582 N N . GLU A 1 598 ? -11.378 -1.061 5.402 1.00 96.12 598 GLU A N 1
ATOM 4583 C CA . GLU A 1 598 ? -10.745 -0.755 4.128 1.00 96.12 598 GLU A CA 1
ATOM 4584 C C . GLU A 1 598 ? -11.648 0.147 3.276 1.00 96.12 598 GLU A C 1
ATOM 4586 O O . GLU A 1 598 ? -12.880 0.053 3.315 1.00 96.12 598 GLU A O 1
ATOM 4591 N N . ARG A 1 599 ? -11.024 1.038 2.509 1.00 97.38 599 ARG A N 1
ATOM 4592 C CA . ARG A 1 599 ? -11.694 2.028 1.665 1.00 97.38 599 ARG A CA 1
ATOM 4593 C C . ARG A 1 599 ? -11.724 1.540 0.225 1.00 97.38 599 ARG A C 1
ATOM 4595 O O . ARG A 1 599 ? -10.712 1.055 -0.270 1.00 97.38 599 ARG A O 1
ATOM 4602 N N . TYR A 1 600 ? -12.860 1.708 -0.442 1.00 98.06 600 TYR A N 1
ATOM 4603 C CA . TYR A 1 600 ? -13.010 1.486 -1.877 1.00 98.06 600 TYR A CA 1
ATOM 4604 C C . TYR A 1 600 ? -13.127 2.846 -2.559 1.00 98.06 600 TYR A C 1
ATOM 4606 O O . TYR A 1 600 ? -14.100 3.578 -2.343 1.00 98.06 600 TYR A O 1
ATOM 4614 N N . GLU A 1 601 ? -12.118 3.174 -3.357 1.00 96.25 601 GLU A N 1
ATOM 4615 C CA . GLU A 1 601 ? -11.943 4.461 -4.033 1.00 96.25 601 GLU A CA 1
ATOM 4616 C C . GLU A 1 601 ? -11.763 4.252 -5.543 1.00 96.25 601 GLU A C 1
ATOM 4618 O O . GLU A 1 601 ? -11.655 3.115 -6.010 1.00 96.25 601 GLU A O 1
ATOM 4623 N N . ARG A 1 602 ? -11.763 5.349 -6.316 1.00 93.50 602 ARG A N 1
ATOM 4624 C CA . ARG A 1 602 ? -11.616 5.341 -7.782 1.00 93.50 602 ARG A CA 1
ATOM 4625 C C . ARG A 1 602 ? -12.535 4.324 -8.476 1.00 93.50 602 ARG A C 1
ATOM 4627 O O . ARG A 1 602 ? -12.095 3.403 -9.151 1.00 93.50 602 ARG A O 1
ATOM 4634 N N . LEU A 1 603 ? -13.841 4.493 -8.287 1.00 94.69 603 LEU A N 1
ATOM 4635 C CA . LEU A 1 603 ? -14.858 3.582 -8.812 1.00 94.69 603 LEU A CA 1
ATOM 4636 C C . LEU A 1 603 ? -15.127 3.871 -10.304 1.00 94.69 603 LEU A C 1
ATOM 4638 O O . LEU A 1 603 ? -15.943 4.731 -10.652 1.00 94.69 603 LEU A O 1
ATOM 4642 N N . VAL A 1 604 ? -14.416 3.175 -11.193 1.00 93.44 604 VAL A N 1
ATOM 4643 C CA . VAL A 1 604 ? -14.526 3.313 -12.657 1.00 93.44 604 VAL A CA 1
ATOM 4644 C C . VAL A 1 604 ? -15.646 2.432 -13.200 1.00 93.44 604 VAL A C 1
ATOM 4646 O O . VAL A 1 604 ? -15.598 1.218 -13.073 1.00 93.44 604 VAL A O 1
ATOM 4649 N N . GLY A 1 605 ? -16.669 3.026 -13.814 1.00 92.69 605 GLY A N 1
ATOM 4650 C CA . GLY A 1 605 ? -17.825 2.323 -14.384 1.00 92.69 605 GLY A CA 1
ATOM 4651 C C . GLY A 1 605 ? -19.074 2.345 -13.494 1.00 92.69 605 GLY A C 1
ATOM 4652 O O . GLY A 1 605 ? -20.188 2.212 -14.001 1.00 92.69 605 GLY A O 1
ATOM 4653 N N . ALA A 1 606 ? -18.922 2.574 -12.187 1.00 94.38 606 ALA A N 1
ATOM 4654 C CA . ALA A 1 606 ? -20.032 2.827 -11.265 1.00 94.38 606 ALA A CA 1
ATOM 4655 C C . ALA A 1 606 ? -19.609 3.811 -10.152 1.00 94.38 606 ALA A C 1
ATOM 4657 O O . ALA A 1 606 ? -19.351 3.399 -9.020 1.00 94.38 606 ALA A O 1
ATOM 4658 N N . PRO A 1 607 ? -19.506 5.114 -10.459 1.00 95.25 607 PRO A N 1
ATOM 4659 C CA . PRO A 1 607 ? -19.112 6.128 -9.491 1.00 95.25 607 PRO A CA 1
ATOM 4660 C C . PRO A 1 607 ? -20.256 6.405 -8.502 1.00 95.25 607 PRO A C 1
ATOM 4662 O O . PRO A 1 607 ? -21.433 6.169 -8.799 1.00 95.25 607 PRO A O 1
ATOM 4665 N N . LEU A 1 608 ? -19.935 6.955 -7.323 1.00 96.81 608 LEU A N 1
ATOM 4666 C CA . LEU A 1 608 ? -20.910 7.247 -6.254 1.00 96.81 608 LEU A CA 1
ATOM 4667 C C . LEU A 1 608 ? -21.715 8.519 -6.534 1.00 96.81 608 LEU A C 1
ATOM 4669 O O . LEU A 1 608 ? -21.735 9.462 -5.747 1.00 96.81 608 LEU A O 1
ATOM 4673 N N . PHE A 1 609 ? -22.395 8.562 -7.670 1.00 95.50 609 PHE A N 1
ATOM 4674 C CA . PHE A 1 609 ? -23.274 9.668 -8.007 1.00 95.50 609 PHE A CA 1
ATOM 4675 C C . PHE A 1 609 ? -24.657 9.492 -7.395 1.00 95.50 609 PHE A C 1
ATOM 4677 O O . PHE A 1 609 ? -25.132 8.385 -7.149 1.00 95.50 609 PHE A O 1
ATOM 4684 N N . ASN A 1 610 ? -25.349 10.618 -7.238 1.00 95.00 610 ASN A N 1
ATOM 4685 C CA . ASN A 1 610 ? -26.737 10.678 -6.803 1.00 95.00 610 ASN A CA 1
ATOM 4686 C C . ASN A 1 610 ? -26.983 10.187 -5.366 1.00 95.00 610 ASN A C 1
ATOM 4688 O O . ASN A 1 610 ? -28.093 9.748 -5.066 1.00 95.00 610 ASN A O 1
ATOM 4692 N N . VAL A 1 611 ? -25.989 10.309 -4.482 1.00 97.88 611 VAL A N 1
ATOM 4693 C CA . VAL A 1 611 ? -26.121 9.971 -3.057 1.00 97.88 611 VAL A CA 1
ATOM 4694 C C . VAL A 1 611 ? -27.045 10.967 -2.362 1.00 97.88 611 VAL A C 1
ATOM 4696 O O . VAL A 1 611 ? -26.852 12.180 -2.450 1.00 97.88 611 VAL A O 1
ATOM 4699 N N . GLU A 1 612 ? -28.058 10.457 -1.667 1.00 98.06 612 GLU A N 1
ATOM 4700 C CA . GLU A 1 612 ? -28.959 11.253 -0.837 1.00 98.06 612 GLU A CA 1
ATOM 4701 C C . GLU A 1 612 ? -28.273 11.601 0.485 1.00 98.06 612 GLU A C 1
ATOM 4703 O O . GLU A 1 612 ? -27.705 10.734 1.149 1.00 98.06 612 GLU A O 1
ATOM 4708 N N . VAL A 1 613 ? -28.353 12.872 0.878 1.00 97.31 613 VAL A N 1
ATOM 4709 C CA . VAL A 1 613 ? -27.823 13.392 2.141 1.00 97.31 613 VAL A CA 1
ATOM 4710 C C . VAL A 1 613 ? -28.995 13.804 3.018 1.00 97.31 613 VAL A C 1
ATOM 4712 O O . VAL A 1 613 ? -29.745 14.721 2.684 1.00 97.31 613 VAL A O 1
ATOM 4715 N N . PHE A 1 614 ? -29.148 13.154 4.164 1.00 95.62 614 PHE A N 1
ATOM 4716 C CA . PHE A 1 614 ? -30.153 13.475 5.168 1.00 95.62 614 PHE A CA 1
ATOM 4717 C C . PHE A 1 614 ? -29.503 14.218 6.325 1.00 95.62 614 PHE A C 1
ATOM 4719 O O . PHE A 1 614 ? -28.566 13.712 6.933 1.00 95.62 614 PHE A O 1
ATOM 4726 N N . VAL A 1 615 ? -30.032 15.388 6.672 1.00 92.94 615 VAL A N 1
ATOM 4727 C CA . VAL A 1 615 ? -29.620 16.126 7.871 1.00 92.94 615 VAL A CA 1
ATOM 4728 C C . VAL A 1 615 ? -30.650 15.892 8.966 1.00 92.94 615 VAL A C 1
ATOM 4730 O O . VAL A 1 615 ? -31.855 16.038 8.738 1.00 92.94 615 VAL A O 1
ATOM 4733 N N . LYS A 1 616 ? -30.197 15.528 10.166 1.00 89.44 616 LYS A N 1
ATOM 4734 C CA . LYS A 1 616 ? -31.085 15.249 11.298 1.00 89.44 616 LYS A CA 1
ATOM 4735 C C . LYS A 1 616 ? -31.946 16.476 11.620 1.00 89.44 616 LYS A C 1
ATOM 4737 O O . LYS A 1 616 ? -31.445 17.509 12.042 1.00 89.44 616 LYS A O 1
ATOM 4742 N N . GLY A 1 617 ? -33.261 16.364 11.414 1.00 84.62 617 GLY A N 1
ATOM 4743 C CA . GLY A 1 617 ? -34.210 17.459 11.661 1.00 84.62 617 GLY A CA 1
ATOM 4744 C C . GLY A 1 617 ? -34.145 18.627 10.660 1.00 84.62 617 GLY A C 1
ATOM 4745 O O . GLY A 1 617 ? -34.693 19.696 10.959 1.00 84.62 617 GLY A O 1
ATOM 4746 N N . GLY A 1 618 ? -33.491 18.429 9.509 1.00 84.50 618 GLY A N 1
ATOM 4747 C CA . GLY A 1 618 ? -33.321 19.405 8.429 1.00 84.50 618 GLY A CA 1
ATOM 4748 C C . GLY A 1 618 ? -33.856 18.915 7.077 1.00 84.50 618 GLY A C 1
ATOM 4749 O O . GLY A 1 618 ? -34.467 17.852 6.974 1.00 84.50 618 GLY A O 1
ATOM 4750 N N . LYS A 1 619 ? -33.641 19.718 6.026 1.00 88.31 619 LYS A N 1
ATOM 4751 C CA . LYS A 1 619 ? -33.923 19.311 4.638 1.00 88.31 619 LYS A CA 1
ATOM 4752 C C . LYS A 1 619 ? -32.857 18.324 4.156 1.00 88.31 619 LYS A C 1
ATOM 4754 O O . LYS A 1 619 ? -31.717 18.390 4.607 1.00 88.31 619 LYS A O 1
ATOM 4759 N N . SER A 1 620 ? -33.224 17.439 3.235 1.00 91.94 620 SER A N 1
ATOM 4760 C CA . SER A 1 620 ? -32.262 16.599 2.525 1.00 91.94 620 SER A CA 1
ATOM 4761 C C . SER A 1 620 ? -31.638 17.341 1.342 1.00 91.94 620 SER A C 1
ATOM 4763 O O . SER A 1 620 ? -32.202 18.307 0.820 1.00 91.94 620 SER A O 1
ATOM 4765 N N . ALA A 1 621 ? -30.474 16.866 0.917 1.00 95.12 621 ALA A N 1
ATOM 4766 C CA . ALA A 1 621 ? -29.796 17.272 -0.305 1.00 95.12 621 ALA A CA 1
ATOM 4767 C C . ALA A 1 621 ? -29.319 16.037 -1.075 1.00 95.12 621 ALA A C 1
ATOM 4769 O O . ALA A 1 621 ? -29.599 14.897 -0.695 1.00 95.12 621 ALA A O 1
ATOM 4770 N N . LYS A 1 622 ? -28.617 16.267 -2.182 1.00 96.06 622 LYS A N 1
ATOM 4771 C CA . LYS A 1 622 ? -28.118 15.214 -3.055 1.00 96.06 622 LYS A CA 1
ATOM 4772 C C . LYS A 1 622 ? -26.733 15.579 -3.576 1.00 96.06 622 LYS A C 1
ATOM 4774 O O . LYS A 1 622 ? -26.558 16.685 -4.076 1.00 96.06 622 LYS A O 1
ATOM 4779 N N . LEU A 1 623 ? -25.797 14.638 -3.499 1.00 96.94 623 LEU A N 1
ATOM 4780 C CA . LEU A 1 623 ? -24.501 14.721 -4.171 1.00 96.94 623 LEU A CA 1
ATOM 4781 C C . LEU A 1 623 ? -24.711 14.280 -5.625 1.00 96.94 623 LEU A C 1
ATOM 4783 O O . LEU A 1 623 ? -24.775 13.086 -5.931 1.00 96.94 623 LEU A O 1
ATOM 4787 N N . ALA A 1 624 ? -24.973 15.242 -6.508 1.00 95.25 624 ALA A N 1
ATOM 4788 C 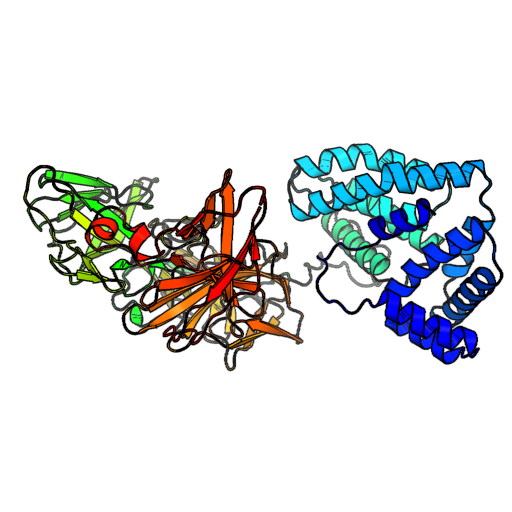CA . ALA A 1 624 ? -25.345 14.984 -7.899 1.00 95.25 624 ALA A CA 1
ATOM 4789 C C . ALA A 1 624 ? -24.122 14.671 -8.774 1.00 95.25 624 ALA A C 1
ATOM 4791 O O . ALA A 1 624 ? -23.012 15.099 -8.473 1.00 95.25 624 ALA A O 1
ATOM 4792 N N . ALA A 1 625 ? -24.334 13.943 -9.872 1.00 95.00 625 ALA A N 1
ATOM 4793 C CA . ALA A 1 625 ? -23.316 13.826 -10.913 1.00 95.00 625 ALA A CA 1
ATOM 4794 C C . ALA A 1 625 ? -23.018 15.202 -11.527 1.00 95.00 625 ALA A C 1
ATOM 4796 O O . ALA A 1 625 ? -23.913 16.044 -11.637 1.00 95.00 625 ALA A O 1
ATOM 4797 N N . SER A 1 626 ? -21.777 15.393 -11.958 1.00 94.19 626 SER A N 1
ATOM 4798 C CA . SER A 1 626 ? -21.365 16.567 -12.725 1.00 94.19 626 SER A CA 1
ATOM 4799 C C . SER A 1 626 ? -21.969 16.550 -14.131 1.00 94.19 626 SER A C 1
ATOM 4801 O O . SER A 1 626 ? -22.242 15.486 -14.691 1.00 94.19 626 SER A O 1
ATOM 4803 N N . GLY A 1 627 ? -22.177 17.730 -14.713 1.00 92.38 627 GLY A N 1
ATOM 4804 C CA . GLY A 1 627 ? -22.589 17.849 -16.113 1.00 92.38 627 GLY A CA 1
ATOM 4805 C C . GLY A 1 627 ? -21.459 17.486 -17.085 1.00 92.38 627 GLY A C 1
ATOM 4806 O O . GLY A 1 627 ? -20.285 17.508 -16.723 1.00 92.38 627 GLY A O 1
ATOM 4807 N N . THR A 1 628 ? -21.807 17.214 -18.347 1.00 91.44 628 THR A N 1
ATOM 4808 C CA . THR A 1 628 ? -20.824 16.915 -19.411 1.00 91.44 628 THR A CA 1
ATOM 4809 C C . THR A 1 628 ? -19.788 18.032 -19.572 1.00 91.44 628 THR A C 1
ATOM 4811 O O . THR A 1 628 ? -18.595 17.756 -19.654 1.00 91.44 628 THR A O 1
ATOM 4814 N N . ASP A 1 629 ? -20.218 19.296 -19.565 1.00 91.00 629 ASP A N 1
ATOM 4815 C CA . ASP A 1 629 ? -19.308 20.442 -19.708 1.00 91.00 629 ASP A CA 1
ATOM 4816 C C . ASP A 1 629 ? -18.337 20.556 -18.528 1.00 91.00 629 ASP A C 1
ATOM 4818 O O . ASP A 1 629 ? -17.151 20.823 -18.718 1.00 91.00 629 ASP A O 1
ATOM 4822 N N . GLU A 1 630 ? -18.817 20.289 -17.311 1.00 91.81 630 GLU A N 1
ATOM 4823 C CA . GLU A 1 630 ? -17.985 20.301 -16.108 1.00 91.81 630 GLU A CA 1
ATOM 4824 C C . GLU A 1 630 ? -16.935 19.185 -16.163 1.00 91.81 630 GLU A C 1
ATOM 4826 O O . GLU A 1 630 ? -15.763 19.446 -15.904 1.00 91.81 630 GLU A O 1
ATOM 4831 N N . MET A 1 631 ? -17.329 17.971 -16.562 1.00 91.44 631 MET A N 1
ATOM 4832 C CA . MET A 1 631 ? -16.416 16.833 -16.739 1.00 91.44 631 MET A CA 1
ATOM 4833 C C . MET A 1 631 ? -15.378 17.073 -17.845 1.00 91.44 631 MET A C 1
ATOM 4835 O O . MET A 1 631 ? -14.208 16.750 -17.661 1.00 91.44 631 MET A O 1
ATOM 4839 N N . ASN A 1 632 ? -15.770 17.690 -18.967 1.00 86.31 632 ASN A N 1
ATOM 4840 C CA . ASN A 1 632 ? -14.829 18.082 -20.024 1.00 86.31 632 ASN A CA 1
ATOM 4841 C C . ASN A 1 632 ? -13.825 19.146 -19.542 1.00 86.31 632 ASN A C 1
ATOM 4843 O O . ASN A 1 632 ? -12.697 19.185 -20.026 1.00 86.31 632 ASN A O 1
ATOM 4847 N N . SER A 1 633 ? -14.228 20.021 -18.613 1.00 86.38 633 SER A N 1
ATOM 4848 C CA . SER A 1 633 ? -13.356 21.070 -18.065 1.00 86.38 633 SER A CA 1
ATOM 4849 C C . SER A 1 633 ? -12.434 20.589 -16.939 1.00 86.38 633 SER A C 1
ATOM 4851 O O . SER A 1 633 ? -11.363 21.157 -16.738 1.00 86.38 633 SER A O 1
ATOM 4853 N N . ASP A 1 634 ? -12.846 19.556 -16.203 1.00 88.31 634 ASP A N 1
ATOM 4854 C CA . ASP A 1 634 ? -12.158 19.040 -15.024 1.00 88.31 634 ASP A CA 1
ATOM 4855 C C . ASP A 1 634 ? -12.384 17.528 -14.915 1.00 88.31 634 ASP A C 1
ATOM 4857 O O . ASP A 1 634 ? -13.422 17.061 -14.440 1.00 88.31 634 ASP A O 1
ATOM 4861 N N . TRP A 1 635 ? -11.376 16.760 -15.331 1.00 88.56 635 TRP A N 1
ATOM 4862 C CA . TRP A 1 635 ? -11.437 15.298 -15.388 1.00 88.56 635 TRP A CA 1
ATOM 4863 C C . TRP A 1 635 ? -11.729 14.643 -14.032 1.00 88.56 635 TRP A C 1
ATOM 4865 O O . TRP A 1 635 ? -12.321 13.565 -13.975 1.00 88.56 635 TRP A O 1
ATOM 4875 N N . SER A 1 636 ? -11.372 15.296 -12.919 1.00 89.12 636 SER A N 1
ATOM 4876 C CA . SER A 1 636 ? -11.639 14.759 -11.580 1.00 89.12 636 SER A CA 1
ATOM 4877 C C . SER A 1 636 ? -13.142 14.586 -11.316 1.00 89.12 636 SER A C 1
ATOM 4879 O O . SER A 1 636 ? -13.554 13.675 -10.594 1.00 89.12 636 SER A O 1
ATOM 4881 N N . ARG A 1 637 ? -13.983 15.386 -11.985 1.00 92.38 637 ARG A N 1
ATOM 4882 C CA . ARG A 1 637 ? -15.449 15.347 -11.887 1.00 92.38 637 ARG A CA 1
ATOM 4883 C C . ARG A 1 637 ? -16.084 14.112 -12.515 1.00 92.38 637 ARG A C 1
ATOM 4885 O O . ARG A 1 637 ? -17.262 13.863 -12.264 1.00 92.38 637 ARG A O 1
ATOM 4892 N N . CYS A 1 638 ? -15.326 13.335 -13.288 1.00 92.81 638 CYS A N 1
ATOM 4893 C CA . CYS A 1 638 ? -15.747 12.020 -13.771 1.00 92.81 638 CYS A CA 1
ATOM 4894 C C . CYS A 1 638 ? -15.802 10.974 -12.643 1.00 92.81 638 CYS A C 1
ATOM 4896 O O . CYS A 1 638 ? -16.465 9.952 -12.795 1.00 92.81 638 CYS A O 1
ATOM 4898 N N . PHE A 1 639 ? -15.115 11.208 -11.518 1.00 93.44 639 PHE A N 1
ATOM 4899 C CA . PHE A 1 639 ? -14.956 10.216 -10.449 1.00 93.44 639 PHE A CA 1
ATOM 4900 C C . PHE A 1 639 ? -15.764 10.531 -9.190 1.00 93.44 639 PHE A C 1
ATOM 4902 O O . PHE A 1 639 ? -16.169 9.613 -8.479 1.00 93.44 639 PHE A O 1
ATOM 4909 N N . VAL A 1 640 ? -16.006 11.813 -8.907 1.00 93.88 640 VAL A N 1
ATOM 4910 C CA . VAL A 1 640 ? -16.666 12.270 -7.675 1.00 93.88 640 VAL A CA 1
ATOM 4911 C C . VAL A 1 640 ? -17.892 13.133 -7.987 1.00 93.88 640 VAL A C 1
ATOM 4913 O O . VAL A 1 640 ? -17.892 13.850 -8.992 1.00 93.88 640 VAL A O 1
ATOM 4916 N N . PRO A 1 641 ? -18.965 13.056 -7.178 1.00 95.38 641 PRO A N 1
ATOM 4917 C CA . PRO A 1 641 ? -20.122 13.924 -7.359 1.00 95.38 641 PRO A CA 1
ATOM 4918 C C . PRO A 1 641 ? -19.802 15.380 -6.982 1.00 95.38 641 PRO A C 1
ATOM 4920 O O . PRO A 1 641 ? -18.724 15.702 -6.488 1.00 95.38 641 PRO A O 1
ATOM 4923 N N . GLN A 1 642 ? -20.766 16.268 -7.204 1.00 95.50 642 GLN A N 1
ATOM 4924 C CA . GLN A 1 642 ? -20.732 17.646 -6.719 1.00 95.50 642 GLN A CA 1
ATOM 4925 C C . GLN A 1 642 ? -21.015 17.700 -5.213 1.00 95.50 642 GLN A C 1
ATOM 4927 O O . GLN A 1 642 ? -21.822 16.916 -4.698 1.00 95.50 642 GLN A O 1
ATOM 4932 N N . ASP A 1 643 ? -20.404 18.670 -4.533 1.00 95.44 643 ASP A N 1
ATOM 4933 C CA . ASP A 1 643 ? -20.669 18.961 -3.123 1.00 95.44 643 ASP A CA 1
ATOM 4934 C C . ASP A 1 643 ? -22.146 19.303 -2.877 1.00 95.44 643 ASP A C 1
ATOM 4936 O O . ASP A 1 643 ? -22.845 19.844 -3.740 1.00 95.44 643 ASP A O 1
ATOM 4940 N N . ALA A 1 644 ? -22.614 19.052 -1.653 1.00 94.81 644 ALA A N 1
ATOM 4941 C CA . ALA A 1 644 ? -23.918 19.519 -1.194 1.00 94.81 644 ALA A CA 1
ATOM 4942 C C . ALA A 1 644 ? -23.758 20.584 -0.110 1.00 94.81 644 ALA A C 1
ATOM 4944 O O . ALA A 1 644 ? -23.120 20.353 0.918 1.00 94.81 644 ALA A O 1
ATOM 4945 N N . THR A 1 645 ? -24.429 21.719 -0.305 1.00 92.88 645 THR A N 1
ATOM 4946 C CA . THR A 1 645 ? -24.511 22.793 0.691 1.00 92.88 645 THR A CA 1
ATOM 4947 C C . THR A 1 645 ? -25.924 22.882 1.245 1.00 92.88 645 THR A C 1
ATOM 4949 O O . THR A 1 645 ? -26.889 23.056 0.498 1.00 92.88 645 THR A O 1
ATOM 4952 N N . LEU A 1 646 ? -26.058 22.804 2.568 1.00 91.88 646 LEU A N 1
ATOM 4953 C CA . LEU A 1 646 ? -27.330 22.949 3.275 1.00 91.88 646 LEU A CA 1
ATOM 4954 C C . LEU A 1 646 ? -27.267 24.097 4.283 1.00 91.88 646 LEU A C 1
ATOM 4956 O O . LEU A 1 646 ? -26.228 24.366 4.878 1.00 91.88 646 LEU A O 1
ATOM 4960 N N . THR A 1 647 ? -28.396 24.771 4.507 1.00 89.31 647 THR A N 1
ATOM 4961 C CA . THR A 1 647 ? -28.509 25.809 5.543 1.00 89.31 647 THR A CA 1
ATOM 4962 C C . THR A 1 647 ? -29.036 25.215 6.848 1.00 89.31 647 THR A C 1
ATOM 4964 O O . THR A 1 647 ? -30.139 24.666 6.874 1.00 89.31 647 THR A O 1
ATOM 4967 N N . LEU A 1 648 ? -28.263 25.357 7.925 1.00 86.00 648 LEU A N 1
ATOM 4968 C CA . LEU A 1 648 ? -28.613 24.942 9.284 1.00 86.00 648 LEU A CA 1
ATOM 4969 C C . LEU A 1 648 ? -29.563 25.939 9.968 1.00 86.00 648 LEU A C 1
ATOM 4971 O O . LEU A 1 648 ? -29.716 27.102 9.546 1.00 86.00 648 LEU A O 1
ATOM 4975 N N . LYS A 1 649 ? -30.212 25.489 11.050 1.00 83.25 649 LYS A N 1
ATOM 4976 C CA . LYS A 1 649 ? -31.041 26.375 11.877 1.00 83.25 649 LYS A CA 1
ATOM 4977 C C . LYS A 1 649 ? -30.155 27.366 12.626 1.00 83.25 649 LYS A C 1
ATOM 4979 O O . LYS A 1 649 ? -28.948 27.198 12.775 1.00 83.25 649 LYS A O 1
ATOM 4984 N N . GLU A 1 650 ? -30.761 28.464 13.053 1.00 77.62 650 GLU A N 1
ATOM 4985 C CA . GLU A 1 650 ? -30.045 29.510 13.774 1.00 77.62 650 GLU A CA 1
ATOM 4986 C C . GLU A 1 650 ? -29.501 28.981 15.112 1.00 77.62 650 GLU A C 1
ATOM 4988 O O . GLU A 1 650 ? -30.236 28.366 15.880 1.00 77.62 650 GLU A O 1
ATOM 4993 N N . GLY A 1 651 ? -28.205 29.193 15.369 1.00 72.44 651 GLY A N 1
ATOM 4994 C CA . GLY A 1 651 ? -27.521 28.747 16.590 1.00 72.44 651 GLY A CA 1
ATOM 4995 C C . GLY A 1 651 ? -26.917 27.335 16.547 1.00 72.44 651 GLY A C 1
ATOM 4996 O O . GLY A 1 651 ? -26.156 26.994 17.453 1.00 72.44 651 GLY A O 1
ATOM 4997 N N . GLU A 1 652 ? -27.186 26.531 15.512 1.00 77.06 652 GLU A N 1
ATOM 4998 C CA . GLU A 1 652 ? -26.567 25.208 15.339 1.00 77.06 652 GLU A CA 1
ATOM 4999 C C . GLU A 1 652 ? -25.105 25.348 14.886 1.00 77.06 652 GLU A C 1
ATOM 5001 O O . GLU A 1 652 ? -24.814 25.999 13.884 1.00 77.06 652 GLU A O 1
ATOM 5006 N N . LYS A 1 653 ? -24.183 24.738 15.641 1.00 78.19 653 LYS A N 1
ATOM 5007 C CA . LYS A 1 653 ? -22.740 24.695 15.329 1.00 78.19 653 LYS A CA 1
ATOM 5008 C C . LYS A 1 653 ? -22.253 23.317 14.890 1.00 78.19 653 LYS A C 1
ATOM 5010 O O . LYS A 1 653 ? -21.102 23.180 14.516 1.00 78.19 653 LYS A O 1
ATOM 5015 N N . THR A 1 654 ? -23.112 22.309 14.970 1.00 83.81 654 THR A N 1
ATOM 5016 C CA . THR A 1 654 ? -22.823 20.934 14.565 1.00 83.81 654 THR A CA 1
ATOM 5017 C C . THR A 1 654 ? -24.029 20.384 13.818 1.00 83.81 654 THR A C 1
ATOM 5019 O O . THR A 1 654 ? -25.154 20.853 14.016 1.00 83.81 654 THR A O 1
ATOM 5022 N N . ALA A 1 655 ? -23.809 19.392 12.962 1.00 88.81 655 ALA A N 1
ATOM 5023 C CA . ALA A 1 655 ? -24.875 18.725 12.229 1.00 88.81 655 ALA A CA 1
ATOM 5024 C C . ALA A 1 655 ? -24.617 17.220 12.136 1.00 88.81 655 ALA A C 1
ATOM 5026 O O . ALA A 1 655 ? -23.519 16.802 11.786 1.00 88.81 655 ALA A O 1
ATOM 5027 N N . SER A 1 656 ? -25.649 16.411 12.375 1.00 92.25 656 SER A N 1
ATOM 5028 C CA . SER A 1 656 ? -25.599 14.974 12.099 1.00 92.25 656 SER A CA 1
ATOM 5029 C C . SER A 1 656 ? -26.126 14.711 10.690 1.00 92.25 656 SER A C 1
ATOM 5031 O O . SER A 1 656 ? -27.278 15.051 10.384 1.00 92.25 656 SER A O 1
ATOM 5033 N N . VAL A 1 657 ? -25.316 14.074 9.847 1.00 95.06 657 VAL A N 1
ATOM 5034 C CA . VAL A 1 657 ? -25.687 13.700 8.477 1.00 95.06 657 VAL A CA 1
ATOM 5035 C C . VAL A 1 657 ? -25.758 12.190 8.305 1.00 95.06 657 VAL A C 1
ATOM 5037 O O . VAL A 1 657 ? -25.037 11.446 8.960 1.00 95.06 657 VAL A O 1
ATOM 5040 N N . ARG A 1 658 ? -26.623 11.725 7.407 1.00 96.75 658 ARG A N 1
ATOM 5041 C CA . ARG A 1 658 ? -26.696 10.328 6.977 1.00 96.75 658 ARG A CA 1
ATOM 5042 C C . ARG A 1 658 ? -26.742 10.264 5.460 1.00 96.75 658 ARG A C 1
ATOM 5044 O O . ARG A 1 658 ? -27.468 11.033 4.837 1.00 96.75 658 ARG A O 1
ATOM 5051 N N . LEU A 1 659 ? -26.002 9.333 4.880 1.00 98.19 659 LEU A N 1
ATOM 5052 C CA . LEU A 1 659 ? -25.948 9.102 3.445 1.00 98.19 659 LEU A CA 1
ATOM 5053 C C . LEU A 1 659 ? -26.770 7.874 3.068 1.00 98.19 659 LEU A C 1
ATOM 5055 O O . LEU A 1 659 ? -26.777 6.888 3.810 1.00 98.19 659 LEU A O 1
ATOM 5059 N N . ALA A 1 660 ? -27.406 7.908 1.899 1.00 98.12 660 ALA A N 1
ATOM 5060 C CA . ALA A 1 660 ? -28.000 6.724 1.294 1.00 98.12 660 ALA A CA 1
ATOM 5061 C C . ALA A 1 660 ? -27.820 6.707 -0.227 1.00 98.12 660 ALA A C 1
ATOM 5063 O O . ALA A 1 660 ? -28.027 7.710 -0.910 1.00 98.12 660 ALA A O 1
ATOM 5064 N N . LEU A 1 661 ? -27.498 5.535 -0.766 1.00 98.06 661 LEU A N 1
ATOM 5065 C CA . LEU A 1 661 ? -27.489 5.260 -2.196 1.00 98.06 661 LEU A CA 1
ATOM 5066 C C . LEU A 1 661 ? -28.181 3.923 -2.447 1.00 98.06 661 LEU A C 1
ATOM 5068 O O . LEU A 1 661 ? -27.732 2.871 -1.996 1.00 98.06 661 LEU A O 1
ATOM 5072 N N . LYS A 1 662 ? -29.302 3.960 -3.165 1.00 95.88 662 LYS A N 1
ATOM 5073 C CA . LYS A 1 662 ? -30.099 2.763 -3.452 1.00 95.88 662 LYS A CA 1
ATOM 5074 C C . LYS A 1 662 ? -29.665 2.144 -4.774 1.00 95.88 662 LYS A C 1
ATOM 5076 O O . LYS A 1 662 ? -29.502 2.860 -5.757 1.00 95.88 662 LYS A O 1
ATOM 5081 N N . LYS A 1 663 ? -29.595 0.810 -4.817 1.00 95.12 663 LYS A N 1
ATOM 5082 C CA . LYS A 1 663 ? -29.328 0.020 -6.034 1.00 95.12 663 LYS A CA 1
ATOM 5083 C C . LYS A 1 663 ? -28.017 0.381 -6.758 1.00 95.12 663 LYS A C 1
ATOM 5085 O O . LYS A 1 663 ? -27.985 0.380 -7.986 1.00 95.12 663 LYS A O 1
ATOM 5090 N N . HIS A 1 664 ? -26.938 0.653 -6.026 1.00 97.44 664 HIS A N 1
ATOM 5091 C CA . HIS A 1 664 ? -25.611 0.746 -6.630 1.00 97.44 664 HIS A CA 1
ATOM 5092 C C . HIS A 1 664 ? -25.271 -0.567 -7.366 1.00 97.44 664 HIS A C 1
ATOM 5094 O O . HIS A 1 664 ? -25.457 -1.633 -6.767 1.00 97.44 664 HIS A O 1
ATOM 5100 N N . PRO A 1 665 ? -24.753 -0.534 -8.612 1.00 95.94 665 PRO A N 1
ATOM 5101 C CA . PRO A 1 665 ? -24.496 -1.740 -9.406 1.00 95.94 665 PRO A CA 1
ATOM 5102 C C . PRO A 1 665 ? -23.633 -2.788 -8.693 1.00 95.94 665 PRO A C 1
ATOM 5104 O O . PRO A 1 665 ? -23.945 -3.976 -8.738 1.00 95.94 665 PRO A O 1
ATOM 5107 N N . TRP A 1 666 ? -22.595 -2.340 -7.980 1.00 97.38 666 TRP A N 1
ATOM 5108 C CA . TRP A 1 666 ? -21.640 -3.233 -7.314 1.00 97.38 666 TRP A CA 1
ATOM 5109 C C . TRP A 1 666 ? -21.933 -3.488 -5.835 1.00 97.38 666 TRP A C 1
ATOM 5111 O O . TRP A 1 666 ? -21.614 -4.549 -5.309 1.00 97.38 666 TRP A O 1
ATOM 5121 N N . PHE A 1 667 ? -22.545 -2.526 -5.144 1.00 97.56 667 PHE A N 1
ATOM 5122 C CA . PHE A 1 667 ? -22.654 -2.543 -3.680 1.00 97.56 667 PHE A CA 1
ATOM 5123 C C . PHE A 1 667 ? -24.099 -2.711 -3.191 1.00 97.56 667 PHE A C 1
ATOM 5125 O O . PHE A 1 667 ? -24.336 -2.884 -1.999 1.00 97.56 667 PHE A O 1
ATOM 5132 N N . GLY A 1 668 ? -25.085 -2.677 -4.093 1.00 96.62 668 GLY A N 1
ATOM 5133 C CA . GLY A 1 668 ? -26.495 -2.742 -3.730 1.00 96.62 668 GLY A CA 1
ATOM 5134 C C . GLY A 1 668 ? -26.955 -1.483 -2.996 1.00 96.62 668 GLY A C 1
ATOM 5135 O O . GLY A 1 668 ? -26.739 -0.367 -3.461 1.00 96.62 668 GLY A O 1
ATOM 5136 N N . ASN A 1 669 ? -27.654 -1.653 -1.875 1.00 97.50 669 ASN A N 1
ATOM 5137 C CA . ASN A 1 669 ? -28.077 -0.520 -1.056 1.00 97.50 669 ASN A CA 1
ATOM 5138 C C . ASN A 1 669 ? -26.969 -0.169 -0.069 1.00 97.50 669 ASN A C 1
ATOM 5140 O O . ASN A 1 669 ? -26.592 -0.996 0.757 1.00 97.50 669 ASN A O 1
ATOM 5144 N N . LEU A 1 670 ? -26.500 1.066 -0.150 1.00 98.06 670 LEU A N 1
ATOM 5145 C CA . LEU A 1 670 ? -25.502 1.618 0.741 1.00 98.06 670 LEU A CA 1
ATOM 5146 C C . LEU A 1 670 ? -26.144 2.669 1.640 1.00 98.06 670 LEU A C 1
ATOM 5148 O O . LEU A 1 670 ? -26.860 3.550 1.163 1.00 98.06 670 LEU A O 1
ATOM 5152 N N . GLU A 1 671 ? -25.844 2.606 2.929 1.00 97.56 671 GLU A N 1
ATOM 5153 C CA . GLU A 1 671 ? -26.212 3.630 3.903 1.00 97.56 671 GLU A CA 1
ATOM 5154 C C . GLU A 1 671 ? -25.011 3.901 4.813 1.00 97.56 671 GLU A C 1
ATOM 5156 O O . GLU A 1 671 ? -24.173 3.021 5.019 1.00 97.56 671 GLU A O 1
ATOM 5161 N N . SER A 1 672 ? -24.906 5.117 5.340 1.00 97.62 672 SER A N 1
ATOM 5162 C CA . SER A 1 672 ? -23.984 5.416 6.439 1.00 97.62 672 SER A CA 1
ATOM 5163 C C . SER A 1 672 ? -24.700 5.329 7.791 1.00 97.62 672 SER A C 1
ATOM 5165 O O . SER A 1 672 ? -25.936 5.400 7.880 1.00 97.62 672 SER A O 1
ATOM 5167 N N . ASP A 1 673 ? -23.906 5.258 8.858 1.00 94.50 673 ASP A N 1
ATOM 5168 C CA . ASP A 1 673 ? -24.339 5.678 10.192 1.00 94.50 673 ASP A CA 1
ATOM 5169 C C . ASP A 1 673 ? -24.573 7.205 10.218 1.00 94.50 673 ASP A C 1
ATOM 5171 O O . ASP A 1 673 ? -24.308 7.908 9.235 1.00 94.50 673 ASP A O 1
ATOM 5175 N N . TRP A 1 674 ? -25.085 7.738 11.330 1.00 94.31 674 TRP A N 1
ATOM 5176 C CA . TRP A 1 674 ? -25.100 9.190 11.534 1.00 94.31 674 TRP A CA 1
ATOM 5177 C C . TRP A 1 674 ? -23.670 9.689 11.761 1.00 94.31 674 TRP A C 1
ATOM 5179 O O . TRP A 1 674 ? -23.010 9.272 12.709 1.00 94.31 674 TRP A O 1
ATOM 5189 N N . ILE A 1 675 ? -23.210 10.580 10.888 1.00 93.25 675 ILE A N 1
ATOM 5190 C CA . ILE A 1 675 ? -21.886 11.199 10.918 1.00 93.25 675 ILE A CA 1
ATOM 5191 C C . ILE A 1 675 ? -22.039 12.591 11.527 1.00 93.25 675 ILE A C 1
ATOM 5193 O O . ILE A 1 675 ? -22.806 13.410 11.020 1.00 93.25 675 ILE A O 1
ATOM 5197 N N . GLU A 1 676 ? -21.329 12.856 12.619 1.00 92.06 676 GLU A N 1
ATOM 5198 C CA . GLU A 1 676 ? -21.294 14.180 13.241 1.00 92.06 676 GLU A CA 1
ATOM 5199 C C . GLU A 1 676 ? -20.307 15.085 12.499 1.00 92.06 676 GLU A C 1
ATOM 5201 O O . GLU A 1 676 ? -19.138 14.743 12.329 1.00 92.06 676 GLU A O 1
ATOM 5206 N N . VAL A 1 677 ? -20.788 16.250 12.074 1.00 88.12 677 VAL A N 1
ATOM 5207 C CA . VAL A 1 677 ? -20.025 17.270 11.355 1.00 88.12 677 VAL A CA 1
ATOM 5208 C C . VAL A 1 677 ? -19.920 18.514 12.228 1.00 88.12 677 VAL A C 1
ATOM 5210 O O . VAL A 1 677 ? -20.924 18.961 12.795 1.00 88.12 677 VAL A O 1
ATOM 5213 N N . GLN A 1 678 ? -18.708 19.060 12.338 1.00 78.56 678 GLN A N 1
ATOM 5214 C CA . GLN A 1 678 ? -18.391 20.234 13.156 1.00 78.56 678 GLN A CA 1
ATOM 5215 C C . GLN A 1 678 ? -17.950 21.431 12.317 1.00 78.56 678 GLN A C 1
ATOM 5217 O O . GLN A 1 678 ? -17.510 21.242 11.156 1.00 78.56 678 GLN A O 1
#

Radius of gyration: 30.7 Å; chains: 1; bounding box: 64×57×92 Å